Protein AF-A0A955BG38-F1 (afdb_monomer)

Secondary structure (DSSP, 8-state):
--EEEEEEE--GGG-TTS-----SS---SEEEEEEESSHHHHHHHHHHTTSSS--SSS-STT--TTSTTPPPHHHHHHHHHS--TTHHHHHHHHHHTT--HHHHHHHH---HHHHHHHHHHHHHHHHHHHS--TTTS-HHHHHHHHHTT--HHHHHHHTT--HHHHHHHHHHTT---EEEE--SSTTSS---S-EEEEESSS---SPP--SS-EEEEE---S-BTTBSHHHHHHHHHHHHHHHHTTPEEEEE---TTSGGGSTTSSSEEE----SHHHHHHHHHHH--SEEE-SSSTHHHHHHHHHHHHTT--B-SS-HHHHHHHH-HHHHHHHHHHTT-B---EEEESSHHHHHHHHHHH-SSEEEEETT--TTTT-EEESSHHHHHHHHHHHHHHTTTSPEEEEE--TTPEEEEEEEEE-SS-EEEEEEEEEEEEBTB-TTTS-EESS-SSS-HHHHHHHHHHHHHHHHHHT--EEEEEEEEEEEETTEEEEEEEEEESS--TTHHHHHHHHS--HHHHHHHHHTT---

Structure (mmCIF, N/CA/C/O backbone):
data_AF-A0A955BG38-F1
#
_entry.id   AF-A0A955BG38-F1
#
loop_
_atom_site.group_PDB
_atom_site.id
_atom_site.type_symbol
_atom_site.label_atom_id
_atom_site.label_alt_id
_atom_site.label_comp_id
_atom_site.label_asym_id
_atom_site.label_entity_id
_atom_site.label_seq_id
_atom_site.pdbx_PDB_ins_code
_atom_site.Cartn_x
_atom_site.Cartn_y
_atom_site.Cartn_z
_atom_site.occupancy
_atom_site.B_iso_or_equiv
_atom_site.auth_seq_id
_atom_site.auth_comp_id
_atom_site.auth_asym_id
_atom_site.auth_atom_id
_atom_site.pdbx_PDB_model_num
ATOM 1 N N . ASP A 1 1 ? 8.174 -21.504 -17.069 1.00 94.25 1 ASP A N 1
ATOM 2 C CA . ASP A 1 1 ? 8.333 -20.784 -18.361 1.00 94.25 1 ASP A CA 1
ATOM 3 C C . ASP A 1 1 ? 8.255 -19.255 -18.203 1.00 94.25 1 ASP A C 1
ATOM 5 O O . ASP A 1 1 ? 7.899 -18.533 -19.125 1.00 94.25 1 ASP A O 1
ATOM 9 N N . TYR A 1 2 ? 8.688 -18.733 -17.059 1.00 98.06 2 TYR A N 1
ATOM 10 C CA . TYR A 1 2 ? 8.704 -17.311 -16.730 1.00 98.06 2 TYR A CA 1
ATOM 11 C C . TYR A 1 2 ? 9.934 -17.013 -15.867 1.00 98.06 2 TYR A C 1
ATOM 13 O O . TYR A 1 2 ? 10.629 -17.928 -15.418 1.00 98.06 2 TYR A O 1
ATOM 21 N N . VAL A 1 3 ? 10.195 -15.733 -15.624 1.00 98.69 3 VAL A N 1
ATOM 22 C CA . VAL A 1 3 ? 11.209 -15.248 -14.687 1.00 98.69 3 VAL A CA 1
ATOM 23 C C . VAL A 1 3 ? 10.501 -14.649 -13.481 1.00 98.69 3 VAL A C 1
ATOM 25 O O . VAL A 1 3 ? 9.545 -13.890 -13.632 1.00 98.69 3 VAL A O 1
ATOM 28 N N . VAL A 1 4 ? 10.993 -14.984 -12.291 1.00 98.69 4 VAL A N 1
ATOM 29 C CA . VAL A 1 4 ? 10.563 -14.382 -11.030 1.00 98.69 4 VAL A CA 1
ATOM 30 C C . VAL A 1 4 ? 11.668 -13.462 -10.531 1.00 98.69 4 VAL A C 1
ATOM 32 O O . VAL A 1 4 ? 12.845 -13.828 -10.533 1.00 98.69 4 VAL A O 1
ATOM 35 N N . THR A 1 5 ? 11.309 -12.261 -10.095 1.00 98.81 5 THR A N 1
ATOM 36 C CA . THR A 1 5 ? 12.242 -11.310 -9.491 1.00 98.81 5 THR A CA 1
ATOM 37 C C . THR A 1 5 ? 11.728 -10.891 -8.132 1.00 98.81 5 THR A C 1
ATOM 39 O O . THR A 1 5 ? 10.600 -10.427 -8.008 1.00 98.81 5 THR A O 1
ATOM 42 N N . LYS A 1 6 ? 12.584 -11.022 -7.121 1.00 98.62 6 LYS A N 1
ATOM 43 C CA . LYS A 1 6 ? 12.324 -10.570 -5.759 1.00 98.62 6 LYS A CA 1
ATOM 44 C C . LYS A 1 6 ? 13.240 -9.400 -5.424 1.00 98.62 6 LYS A C 1
ATOM 46 O O . LYS A 1 6 ? 14.441 -9.468 -5.682 1.00 98.62 6 LYS A O 1
ATOM 51 N N . ILE A 1 7 ? 12.686 -8.342 -4.834 1.00 98.50 7 ILE A N 1
ATOM 52 C CA . ILE A 1 7 ? 13.438 -7.161 -4.396 1.00 98.50 7 ILE A CA 1
ATOM 53 C C . ILE A 1 7 ? 13.139 -6.892 -2.912 1.00 98.50 7 ILE A C 1
ATOM 55 O O . ILE A 1 7 ? 11.969 -6.792 -2.537 1.00 98.50 7 ILE A O 1
ATOM 59 N N . PRO A 1 8 ? 14.169 -6.787 -2.049 1.00 98.25 8 PRO A N 1
ATOM 60 C CA . PRO A 1 8 ? 13.975 -6.461 -0.641 1.00 98.25 8 PRO A CA 1
ATOM 61 C C . PRO A 1 8 ? 13.516 -5.008 -0.446 1.00 98.25 8 PRO A C 1
ATOM 63 O O . PRO A 1 8 ? 14.022 -4.085 -1.086 1.00 98.25 8 PRO A O 1
ATOM 66 N N . ARG A 1 9 ? 12.603 -4.795 0.504 1.00 97.62 9 ARG A N 1
ATOM 67 C CA . ARG A 1 9 ? 12.164 -3.482 0.988 1.00 97.62 9 ARG A CA 1
ATOM 68 C C . ARG A 1 9 ? 12.957 -3.116 2.242 1.00 97.62 9 ARG A C 1
ATOM 70 O O . ARG A 1 9 ? 13.015 -3.881 3.199 1.00 97.62 9 ARG A O 1
ATOM 77 N N . PHE A 1 10 ? 13.562 -1.933 2.250 1.00 96.88 10 PHE A N 1
ATOM 78 C CA . PHE A 1 10 ? 14.294 -1.385 3.406 1.00 96.88 10 PHE A CA 1
ATOM 79 C C . PHE A 1 10 ? 13.454 -0.346 4.150 1.00 96.88 10 PHE A C 1
ATOM 81 O O . PHE A 1 10 ? 12.342 -0.079 3.723 1.00 96.88 10 PHE A O 1
ATOM 88 N N . ALA A 1 11 ? 13.940 0.232 5.247 1.00 93.94 11 ALA A N 1
ATOM 89 C CA . ALA A 1 11 ? 13.285 1.361 5.924 1.00 93.94 11 ALA A CA 1
ATOM 90 C C . ALA A 1 11 ? 14.310 2.297 6.594 1.00 93.94 11 ALA A C 1
ATOM 92 O O . ALA A 1 11 ? 14.078 2.798 7.693 1.00 93.94 11 ALA A O 1
ATOM 93 N N . PHE A 1 12 ? 15.475 2.495 5.963 1.00 93.19 12 PHE A N 1
ATOM 94 C CA . PHE A 1 12 ? 16.575 3.294 6.524 1.00 93.19 12 PHE A CA 1
ATOM 95 C C . PHE A 1 12 ? 16.176 4.740 6.827 1.00 93.19 12 PHE A C 1
ATOM 97 O O . PHE A 1 12 ? 16.722 5.347 7.738 1.00 93.19 12 PHE A O 1
ATOM 104 N N . GLU A 1 13 ? 15.158 5.267 6.145 1.00 84.19 13 GLU A N 1
ATOM 105 C CA . GLU A 1 13 ? 14.575 6.573 6.439 1.00 84.19 13 GLU A CA 1
ATOM 106 C C . GLU A 1 13 ? 14.025 6.715 7.869 1.00 84.19 13 GLU A C 1
ATOM 108 O O . GLU A 1 13 ? 13.799 7.837 8.316 1.00 84.19 13 GLU A O 1
ATOM 113 N N . LYS A 1 14 ? 13.776 5.600 8.571 1.00 84.44 14 LYS A N 1
ATOM 114 C CA . LYS A 1 14 ? 13.355 5.572 9.980 1.00 84.44 14 LYS A CA 1
ATOM 115 C C . LYS A 1 14 ? 14.526 5.467 10.961 1.00 84.44 14 LYS A C 1
ATOM 117 O O . LYS A 1 14 ? 14.321 5.627 12.156 1.00 84.44 14 LYS A O 1
ATOM 122 N N . PHE A 1 15 ? 15.734 5.209 10.464 1.00 90.62 15 PHE A N 1
ATOM 123 C CA . PHE A 1 15 ? 16.938 4.995 11.265 1.00 90.62 15 PHE A CA 1
ATOM 124 C C . PHE A 1 15 ? 18.100 5.821 10.690 1.00 90.62 15 PHE A C 1
ATOM 126 O O . PHE A 1 15 ? 19.046 5.246 10.154 1.00 90.62 15 PHE A O 1
ATOM 133 N N . PRO A 1 16 ? 18.044 7.164 10.766 1.00 84.31 16 PRO A N 1
ATOM 134 C CA . PRO A 1 16 ? 19.023 8.041 10.113 1.00 84.31 16 PRO A CA 1
ATOM 135 C C . PRO A 1 16 ? 20.460 7.844 10.619 1.00 84.31 16 PRO A C 1
ATOM 137 O O . PRO A 1 16 ? 21.409 8.108 9.888 1.00 84.31 16 PRO A O 1
ATOM 140 N N . GLU A 1 17 ? 20.626 7.359 11.850 1.00 90.12 17 GLU A N 1
ATOM 141 C CA . GLU A 1 17 ? 21.933 7.063 12.451 1.00 90.12 17 GLU A CA 1
ATOM 142 C C . GLU A 1 17 ? 22.469 5.669 12.082 1.00 90.12 17 GLU A C 1
ATOM 144 O O . GLU A 1 17 ? 23.627 5.353 12.359 1.00 90.12 17 GLU A O 1
ATOM 149 N N . ALA A 1 18 ? 21.645 4.811 11.473 1.00 93.56 18 ALA A N 1
ATOM 150 C CA . ALA A 1 18 ? 22.054 3.467 11.100 1.00 93.56 18 ALA A CA 1
ATOM 151 C C . ALA A 1 18 ? 22.860 3.473 9.796 1.00 93.56 18 ALA A C 1
ATOM 153 O O . ALA A 1 18 ? 22.502 4.120 8.813 1.00 93.56 18 ALA A O 1
ATOM 154 N N . ASP A 1 19 ? 23.918 2.663 9.751 1.00 95.31 19 ASP A N 1
ATOM 155 C CA . ASP A 1 19 ? 24.649 2.411 8.511 1.00 95.31 19 ASP A CA 1
ATOM 156 C C . ASP A 1 19 ? 23.740 1.701 7.489 1.00 95.31 19 ASP A C 1
ATOM 158 O O . ASP A 1 19 ? 23.337 0.548 7.683 1.00 95.31 19 ASP A O 1
ATOM 162 N N . ALA A 1 20 ? 23.447 2.382 6.380 1.00 95.38 20 ALA A N 1
ATOM 163 C CA . ALA A 1 20 ? 22.602 1.884 5.295 1.00 95.38 20 ALA A CA 1
ATOM 164 C C . ALA A 1 20 ? 23.325 0.930 4.319 1.00 95.38 20 ALA A C 1
ATOM 166 O O . ALA A 1 20 ? 22.709 0.423 3.377 1.00 95.38 20 ALA A O 1
ATOM 167 N N . THR A 1 21 ? 24.619 0.660 4.528 1.00 97.12 21 THR A N 1
ATOM 168 C CA . THR A 1 21 ? 25.399 -0.274 3.704 1.00 97.12 21 THR A CA 1
ATOM 169 C C . THR A 1 21 ? 24.846 -1.692 3.821 1.00 97.12 21 THR A C 1
ATOM 171 O O . THR A 1 21 ? 24.648 -2.213 4.925 1.00 97.12 21 THR A O 1
ATOM 174 N N . LEU A 1 22 ? 24.609 -2.349 2.687 1.00 97.94 22 LEU A N 1
ATOM 175 C CA . LEU A 1 22 ? 24.162 -3.738 2.654 1.00 97.94 22 LEU A CA 1
ATOM 176 C C . LEU A 1 22 ? 25.359 -4.673 2.826 1.00 97.94 22 LEU A C 1
ATOM 178 O O . LEU A 1 22 ? 26.393 -4.519 2.181 1.00 97.94 22 LEU A O 1
ATOM 182 N N . THR A 1 23 ? 25.201 -5.653 3.708 1.00 97.31 23 THR A N 1
ATOM 183 C CA . THR A 1 23 ? 26.242 -6.610 4.092 1.00 97.31 23 THR A CA 1
ATOM 184 C C . THR A 1 23 ? 25.613 -7.992 4.296 1.00 97.31 23 THR A C 1
ATOM 186 O O . THR A 1 23 ? 24.449 -8.206 3.964 1.00 97.31 23 THR A O 1
ATOM 189 N N . THR A 1 24 ? 26.366 -8.948 4.830 1.00 97.44 24 THR A N 1
ATOM 190 C CA . THR A 1 24 ? 25.891 -10.311 5.118 1.00 97.44 24 THR A CA 1
ATOM 191 C C . THR A 1 24 ? 24.807 -10.361 6.199 1.00 97.44 24 THR A C 1
ATOM 193 O O . THR A 1 24 ? 24.044 -11.321 6.261 1.00 97.44 24 THR A O 1
ATOM 196 N N . GLN A 1 25 ? 24.708 -9.326 7.036 1.00 98.00 25 GLN A N 1
ATOM 197 C CA . GLN A 1 25 ? 23.618 -9.138 7.987 1.00 98.00 25 GLN A CA 1
ATOM 198 C C . GLN A 1 25 ? 22.414 -8.477 7.303 1.00 98.00 25 GLN A C 1
ATOM 200 O O . GLN A 1 25 ? 22.527 -7.385 6.741 1.00 98.00 25 GLN A O 1
ATOM 205 N N . MET A 1 26 ? 21.248 -9.122 7.399 1.00 97.75 26 MET A N 1
ATOM 206 C CA . MET A 1 26 ? 19.999 -8.600 6.843 1.00 97.75 26 MET A CA 1
ATOM 207 C C . MET A 1 26 ? 19.566 -7.300 7.532 1.00 97.75 26 MET A C 1
ATOM 209 O O . MET A 1 26 ? 19.586 -7.193 8.757 1.00 97.75 26 MET A O 1
ATOM 213 N N . LYS A 1 27 ? 19.145 -6.331 6.712 1.00 97.94 27 LYS A N 1
ATOM 214 C CA . LYS A 1 27 ? 18.593 -5.027 7.131 1.00 97.94 27 LYS A CA 1
ATOM 215 C C . LYS A 1 27 ? 17.244 -4.706 6.460 1.00 97.94 27 LYS A C 1
ATOM 217 O O . LYS A 1 27 ? 16.684 -3.635 6.677 1.00 97.94 27 LYS A O 1
ATOM 222 N N . SER A 1 28 ? 16.744 -5.591 5.596 1.00 97.50 28 SER A N 1
ATOM 223 C CA . SER A 1 28 ? 15.444 -5.444 4.935 1.00 97.50 28 SER A CA 1
ATOM 224 C C . SER A 1 28 ? 14.302 -5.751 5.902 1.00 97.50 28 SER A C 1
ATOM 226 O O . SER A 1 28 ? 14.439 -6.609 6.768 1.00 97.50 28 SER A O 1
ATOM 228 N N . VAL A 1 29 ? 13.175 -5.068 5.725 1.00 97.25 29 VAL A N 1
ATOM 229 C CA . VAL A 1 29 ? 11.965 -5.180 6.560 1.00 97.25 29 VAL A CA 1
ATOM 230 C C . VAL A 1 29 ? 10.824 -5.933 5.867 1.00 97.25 29 VAL A C 1
ATOM 232 O O . VAL A 1 29 ? 9.769 -6.123 6.461 1.00 97.25 29 VAL A O 1
ATOM 235 N N . GLY A 1 30 ? 11.032 -6.327 4.612 1.00 97.50 30 GLY A N 1
ATOM 236 C CA . GLY A 1 30 ? 10.108 -7.113 3.806 1.00 97.50 30 GLY A CA 1
ATOM 237 C C . GLY A 1 30 ? 10.634 -7.260 2.383 1.00 97.50 30 GLY A C 1
ATOM 238 O O . GLY A 1 30 ? 11.790 -6.929 2.092 1.00 97.50 30 GLY A O 1
ATOM 239 N N . GLU A 1 31 ? 9.780 -7.718 1.479 1.00 97.94 31 GLU A N 1
ATOM 240 C CA . GLU A 1 31 ? 10.130 -7.966 0.085 1.00 97.94 31 GLU A CA 1
ATOM 241 C C . GLU A 1 31 ? 8.910 -7.945 -0.829 1.00 97.94 31 GLU A C 1
ATOM 243 O O . GLU A 1 31 ? 7.786 -8.209 -0.411 1.00 97.94 31 GLU A O 1
ATOM 248 N N . THR A 1 32 ? 9.147 -7.602 -2.090 1.00 97.75 32 THR A N 1
ATOM 249 C CA . THR A 1 32 ? 8.157 -7.712 -3.162 1.00 97.75 32 THR A CA 1
ATOM 250 C C . THR A 1 32 ? 8.657 -8.725 -4.176 1.00 97.75 32 THR A C 1
ATOM 252 O O . THR A 1 32 ? 9.869 -8.843 -4.400 1.00 97.75 32 THR A O 1
ATOM 255 N N . MET A 1 33 ? 7.736 -9.444 -4.799 1.00 98.50 33 MET A N 1
ATOM 256 C CA . MET A 1 33 ? 8.020 -10.373 -5.878 1.00 98.50 33 MET A CA 1
ATOM 257 C C . MET A 1 33 ? 7.199 -9.989 -7.108 1.00 98.50 33 MET A C 1
ATOM 259 O O . MET A 1 33 ? 6.107 -9.435 -7.014 1.00 98.50 33 MET A O 1
ATOM 263 N N . ALA A 1 34 ? 7.739 -10.264 -8.285 1.00 98.62 34 ALA A N 1
ATOM 264 C CA . ALA A 1 34 ? 7.012 -10.141 -9.532 1.00 98.62 34 ALA A CA 1
ATOM 265 C C . ALA A 1 34 ? 7.368 -11.282 -10.475 1.00 98.62 34 ALA A C 1
ATOM 267 O O . ALA A 1 34 ? 8.443 -11.874 -10.374 1.00 98.62 34 ALA A O 1
ATOM 268 N N . ILE A 1 35 ? 6.450 -11.554 -11.398 1.00 98.75 35 ILE A N 1
ATOM 269 C CA . ILE A 1 35 ? 6.588 -12.577 -12.429 1.00 98.75 35 ILE A CA 1
ATOM 270 C C . ILE A 1 35 ? 6.448 -11.904 -13.794 1.00 98.75 35 ILE A C 1
ATOM 272 O O . ILE A 1 35 ? 5.546 -11.088 -13.996 1.00 98.75 35 ILE A O 1
ATOM 276 N N . GLY A 1 36 ? 7.332 -12.231 -14.731 1.00 98.56 36 GLY A N 1
ATOM 277 C CA . GLY A 1 36 ? 7.255 -11.784 -16.122 1.00 98.56 36 GLY A CA 1
ATOM 278 C C . GLY A 1 36 ? 7.797 -12.843 -17.076 1.00 98.56 36 GLY A C 1
ATOM 279 O O . GLY A 1 36 ? 8.551 -13.728 -16.677 1.00 98.56 36 GLY A O 1
ATOM 280 N N . ARG A 1 37 ? 7.450 -12.758 -18.361 1.00 98.06 37 ARG A N 1
ATOM 281 C CA . ARG A 1 37 ? 7.948 -13.687 -19.396 1.00 98.06 37 ARG A CA 1
ATOM 282 C C . ARG A 1 37 ? 9.422 -13.456 -19.719 1.00 98.06 37 ARG A C 1
ATOM 284 O O . ARG A 1 37 ? 10.097 -14.331 -20.251 1.00 98.06 37 ARG A O 1
ATOM 291 N N . THR A 1 38 ? 9.941 -12.282 -19.365 1.00 98.69 38 THR A N 1
ATOM 292 C CA . THR A 1 38 ? 11.356 -11.927 -19.489 1.00 98.69 38 THR A CA 1
ATOM 293 C C . THR A 1 38 ? 11.883 -11.329 -18.189 1.00 98.69 38 THR A C 1
ATOM 295 O O . THR A 1 38 ? 11.115 -10.808 -17.377 1.00 98.69 38 THR A O 1
ATOM 298 N N . PHE A 1 39 ? 13.208 -11.342 -18.008 1.00 98.81 39 PHE A N 1
ATOM 299 C CA . PHE A 1 39 ? 13.837 -10.668 -16.871 1.00 98.81 39 PHE A CA 1
ATOM 300 C C . PHE A 1 39 ? 13.501 -9.175 -16.833 1.00 98.81 39 PHE A C 1
ATOM 302 O O . PHE A 1 39 ? 13.135 -8.678 -15.778 1.00 98.81 39 PHE A O 1
ATOM 309 N N . LYS A 1 40 ? 13.558 -8.476 -17.975 1.00 98.75 40 LYS A N 1
ATOM 310 C CA . LYS A 1 40 ? 13.252 -7.038 -18.064 1.00 98.75 40 LYS A CA 1
ATOM 311 C C . LYS A 1 40 ? 11.845 -6.728 -17.548 1.00 98.75 40 LYS A C 1
ATOM 313 O O . LYS A 1 40 ? 11.678 -5.845 -16.709 1.00 98.75 40 LYS A O 1
ATOM 318 N N . GLU A 1 41 ? 10.857 -7.512 -17.986 1.00 98.88 41 GLU A N 1
ATOM 319 C CA . GLU A 1 41 ? 9.474 -7.385 -17.523 1.00 98.88 41 GLU A CA 1
ATOM 320 C C . GLU A 1 41 ? 9.347 -7.638 -16.019 1.00 98.88 41 GLU A C 1
ATOM 322 O O . GLU A 1 41 ? 8.841 -6.786 -15.289 1.00 98.88 41 GLU A O 1
ATOM 327 N N . SER A 1 42 ? 9.855 -8.782 -15.553 1.00 98.88 42 SER A N 1
ATOM 328 C CA . SER A 1 42 ? 9.811 -9.179 -14.144 1.00 98.88 42 SER A CA 1
ATOM 329 C C . SER A 1 42 ? 10.511 -8.161 -13.232 1.00 98.88 42 SER A C 1
ATOM 331 O O . SER A 1 42 ? 9.980 -7.767 -12.195 1.00 98.88 42 SER A O 1
ATOM 333 N N . PHE A 1 43 ? 11.673 -7.659 -13.646 1.00 98.81 43 PHE A N 1
ATOM 334 C CA . PHE A 1 43 ? 12.461 -6.679 -12.907 1.00 98.81 43 PHE A CA 1
ATOM 335 C C . PHE A 1 43 ? 11.747 -5.328 -12.789 1.00 98.81 43 PHE A C 1
ATOM 337 O O . PHE A 1 43 ? 11.628 -4.794 -11.687 1.00 98.81 43 PHE A O 1
ATOM 344 N N . GLN A 1 44 ? 11.205 -4.788 -13.887 1.00 98.81 44 GLN A N 1
ATOM 345 C CA . GLN A 1 44 ? 10.463 -3.523 -13.827 1.00 98.81 44 GLN A CA 1
ATOM 346 C C . GLN A 1 44 ? 9.140 -3.652 -13.058 1.00 98.81 44 GLN A C 1
ATOM 348 O O . GLN A 1 44 ? 8.748 -2.709 -12.367 1.00 98.81 44 GLN A O 1
ATOM 353 N N . LYS A 1 45 ? 8.474 -4.817 -13.111 1.00 98.81 45 LYS A N 1
ATOM 354 C CA . LYS A 1 45 ? 7.322 -5.135 -12.248 1.00 98.81 45 LYS A CA 1
ATOM 355 C C . LYS A 1 45 ? 7.704 -5.117 -10.771 1.00 98.81 45 LYS A C 1
ATOM 357 O O . LYS A 1 45 ? 7.041 -4.443 -9.986 1.00 98.81 45 LYS A O 1
ATOM 362 N N . ALA A 1 46 ? 8.799 -5.780 -10.403 1.00 98.69 46 ALA A N 1
ATOM 363 C CA . ALA A 1 46 ? 9.272 -5.801 -9.024 1.00 98.69 46 ALA A CA 1
ATOM 364 C C . ALA A 1 46 ? 9.643 -4.394 -8.522 1.00 98.69 46 ALA A C 1
ATOM 366 O O . ALA A 1 46 ? 9.291 -4.036 -7.403 1.00 98.69 46 ALA A O 1
ATOM 367 N N . LEU A 1 47 ? 10.287 -3.559 -9.350 1.00 98.31 47 LEU A N 1
ATOM 368 C CA . LEU A 1 47 ? 10.629 -2.181 -8.973 1.00 98.31 47 LEU A CA 1
ATOM 369 C C . LEU A 1 47 ? 9.395 -1.307 -8.720 1.00 98.31 47 LEU A C 1
ATOM 371 O O . LEU A 1 47 ? 9.381 -0.546 -7.752 1.00 98.31 47 LEU A O 1
ATOM 375 N N . ARG A 1 48 ? 8.354 -1.409 -9.559 1.00 97.94 48 ARG A N 1
ATOM 376 C CA . ARG A 1 48 ? 7.126 -0.623 -9.354 1.00 97.94 48 ARG A CA 1
ATOM 377 C C . ARG A 1 48 ? 6.236 -1.158 -8.236 1.00 97.94 48 ARG A C 1
ATOM 379 O O . ARG A 1 48 ? 5.531 -0.380 -7.612 1.00 97.94 48 ARG A O 1
ATOM 386 N N . GLY A 1 49 ? 6.313 -2.458 -7.949 1.00 97.31 49 GLY A N 1
ATOM 387 C CA . GLY A 1 49 ? 5.631 -3.098 -6.820 1.00 97.31 49 GLY A CA 1
ATOM 388 C C . GLY A 1 49 ? 6.372 -2.989 -5.486 1.00 97.31 49 GLY A C 1
ATOM 389 O O . GLY A 1 49 ? 5.976 -3.637 -4.521 1.00 97.31 49 GLY A O 1
ATOM 390 N N . LEU A 1 50 ? 7.476 -2.236 -5.412 1.00 96.69 50 LEU A N 1
ATOM 391 C CA . LEU A 1 50 ? 8.284 -2.100 -4.193 1.00 96.69 50 LEU A CA 1
ATOM 392 C C . LEU A 1 50 ? 7.711 -1.073 -3.200 1.00 96.69 50 LEU A C 1
ATOM 394 O O . LEU A 1 50 ? 8.180 -0.975 -2.065 1.00 96.69 50 LEU A O 1
ATOM 398 N N . GLU A 1 51 ? 6.705 -0.295 -3.609 1.00 94.38 51 GLU A N 1
ATOM 399 C CA . GLU A 1 51 ? 6.049 0.707 -2.761 1.00 94.38 51 GLU A CA 1
ATOM 400 C C . GLU A 1 51 ? 7.019 1.766 -2.203 1.00 94.38 51 GLU A C 1
ATOM 402 O O . GLU A 1 51 ? 6.890 2.246 -1.072 1.00 94.38 51 GLU A O 1
ATOM 407 N N . VAL A 1 52 ? 8.020 2.142 -3.004 1.00 92.81 52 VAL A N 1
ATOM 408 C CA . VAL A 1 52 ? 8.969 3.231 -2.705 1.00 92.81 52 VAL A CA 1
ATOM 409 C C . VAL A 1 52 ? 8.739 4.463 -3.581 1.00 92.81 52 VAL A C 1
ATOM 411 O O . VAL A 1 52 ? 9.534 5.397 -3.542 1.00 92.81 52 VAL A O 1
ATOM 414 N N . GLY A 1 53 ? 7.639 4.506 -4.340 1.00 90.56 53 GLY A N 1
ATOM 415 C CA . GLY A 1 53 ? 7.287 5.626 -5.220 1.00 90.56 53 GLY A CA 1
ATOM 416 C C . GLY A 1 53 ? 8.090 5.687 -6.522 1.00 90.56 53 GLY A C 1
ATOM 417 O O . GLY A 1 53 ? 8.178 6.755 -7.118 1.00 90.56 53 GLY A O 1
ATOM 418 N N . THR A 1 54 ? 8.683 4.567 -6.930 1.00 93.62 54 THR A N 1
ATOM 419 C CA . THR A 1 54 ? 9.333 4.374 -8.233 1.00 93.62 54 THR A CA 1
ATOM 420 C C . THR A 1 54 ? 8.453 3.491 -9.104 1.00 93.62 54 THR A C 1
ATOM 422 O O . THR A 1 54 ? 7.780 2.610 -8.578 1.00 93.62 54 THR A O 1
ATOM 425 N N . PHE A 1 55 ? 8.471 3.684 -10.420 1.00 96.44 55 PHE A N 1
ATOM 426 C CA . PHE A 1 55 ? 7.571 2.990 -11.353 1.00 96.44 55 PHE A CA 1
ATOM 427 C C . PHE A 1 55 ? 8.302 2.147 -12.404 1.00 96.44 55 PHE A C 1
ATOM 429 O O . PHE A 1 55 ? 7.686 1.680 -13.365 1.00 96.44 55 PHE A O 1
ATOM 436 N N . GLY A 1 56 ? 9.600 1.929 -12.193 1.00 96.56 56 GLY A N 1
ATOM 437 C CA . GLY A 1 56 ? 10.452 1.038 -12.967 1.00 96.56 56 GLY A CA 1
ATOM 438 C C . GLY A 1 56 ? 11.925 1.405 -12.802 1.00 96.56 56 GLY A C 1
ATOM 439 O O . GLY A 1 56 ? 12.335 1.972 -11.784 1.00 96.56 56 GLY A O 1
ATOM 440 N N . PHE A 1 57 ? 12.731 1.078 -13.810 1.00 97.94 57 PHE A N 1
ATOM 441 C CA . PHE A 1 57 ? 14.150 1.428 -13.854 1.00 97.94 57 PHE A CA 1
ATOM 442 C C . PHE A 1 57 ? 14.323 2.886 -14.318 1.00 97.94 57 PHE A C 1
ATOM 444 O O . PHE A 1 57 ? 14.755 3.144 -15.435 1.00 97.94 57 PHE A O 1
ATOM 451 N N . GLY A 1 58 ? 13.924 3.845 -13.474 1.00 95.25 58 GLY A N 1
ATOM 452 C CA . GLY A 1 58 ? 13.908 5.283 -13.787 1.00 95.25 58 GLY A CA 1
ATOM 453 C C . GLY A 1 58 ? 12.695 5.721 -14.617 1.00 95.25 58 GLY A C 1
ATOM 454 O O . GLY A 1 58 ? 11.723 4.976 -14.752 1.00 95.25 58 GLY A O 1
ATOM 455 N N . CYS A 1 59 ? 12.765 6.925 -15.198 1.00 94.06 59 CYS A N 1
ATOM 456 C CA . CYS A 1 59 ? 11.673 7.579 -15.937 1.00 94.06 59 CYS A CA 1
ATOM 457 C C . CYS A 1 59 ? 10.425 7.875 -15.094 1.00 94.06 59 CYS A C 1
ATOM 459 O O . CYS A 1 59 ? 9.298 7.748 -15.566 1.00 94.06 59 CYS A O 1
ATOM 461 N N . ASP A 1 60 ? 10.596 8.287 -13.847 1.00 92.19 60 ASP A N 1
ATOM 462 C CA . ASP A 1 60 ? 9.488 8.651 -12.970 1.00 92.19 60 ASP A CA 1
ATOM 463 C C . ASP A 1 60 ? 9.813 9.903 -12.149 1.00 92.19 60 ASP A C 1
ATOM 465 O O . ASP A 1 60 ? 10.859 10.522 -12.326 1.00 92.19 60 ASP A O 1
ATOM 469 N N . GLY A 1 61 ? 8.891 10.310 -11.275 1.00 84.19 61 GLY A N 1
ATOM 470 C CA . GLY A 1 61 ? 9.040 11.533 -10.484 1.00 84.19 61 GLY A CA 1
ATOM 471 C C . GLY A 1 61 ? 10.187 11.513 -9.467 1.00 84.19 61 GLY A C 1
ATOM 472 O O . GLY A 1 61 ? 10.452 12.553 -8.874 1.00 84.19 61 GLY A O 1
ATOM 473 N N . LYS A 1 62 ? 10.843 10.366 -9.241 1.00 88.38 62 LYS A N 1
ATOM 474 C CA . LYS A 1 62 ? 12.015 10.231 -8.362 1.00 88.38 62 LYS A CA 1
ATOM 475 C C . LYS A 1 62 ? 13.330 10.070 -9.126 1.00 88.38 62 LYS A C 1
ATOM 477 O O . LYS A 1 62 ? 14.383 9.963 -8.503 1.00 88.38 62 LYS A O 1
ATOM 482 N N . ASP A 1 63 ? 13.278 10.028 -10.453 1.00 93.00 63 ASP A N 1
ATOM 483 C CA . ASP A 1 63 ? 14.462 9.945 -11.299 1.00 93.00 63 ASP A CA 1
ATOM 484 C C . ASP A 1 63 ? 15.207 11.288 -11.292 1.00 93.00 63 ASP A C 1
ATOM 486 O O . ASP A 1 63 ? 14.669 12.311 -11.715 1.00 93.00 63 ASP A O 1
ATOM 490 N N . LEU A 1 64 ? 16.454 11.285 -10.815 1.00 94.31 64 LEU A N 1
ATOM 491 C CA . LEU A 1 64 ? 17.280 12.493 -10.714 1.00 94.31 64 LEU A CA 1
ATOM 492 C C . LEU A 1 64 ? 18.019 12.806 -12.020 1.00 94.31 64 LEU A C 1
ATOM 494 O O . LEU A 1 64 ? 18.574 13.899 -12.175 1.00 94.31 64 LEU A O 1
ATOM 498 N N . TRP A 1 65 ? 18.052 11.868 -12.970 1.00 94.88 65 TRP A N 1
ATOM 499 C CA . TRP A 1 65 ? 18.793 12.044 -14.214 1.00 94.88 65 TRP A CA 1
ATOM 500 C C . TRP A 1 65 ? 18.214 13.181 -15.068 1.00 94.88 65 TRP A C 1
ATOM 502 O O . TRP A 1 65 ? 17.040 13.171 -15.432 1.00 94.88 65 TRP A O 1
ATOM 512 N N . GLY A 1 66 ? 19.052 14.154 -15.429 1.00 91.12 66 GLY A N 1
ATOM 513 C CA . GLY A 1 66 ? 18.659 15.361 -16.162 1.00 91.12 66 GLY A CA 1
ATOM 514 C C . GLY A 1 66 ? 18.106 16.495 -15.290 1.00 91.12 66 GLY A C 1
ATOM 515 O O . GLY A 1 66 ? 17.713 17.528 -15.832 1.00 91.12 66 GLY A O 1
ATOM 516 N N . THR A 1 67 ? 18.079 16.331 -13.964 1.00 93.12 67 THR A N 1
ATOM 517 C CA . THR A 1 67 ? 17.688 17.381 -13.010 1.00 93.12 67 THR A CA 1
ATOM 518 C C . THR A 1 67 ? 18.910 18.130 -12.458 1.00 93.12 67 THR A C 1
ATOM 520 O O . THR A 1 67 ? 20.053 17.752 -12.714 1.00 93.12 67 THR A O 1
ATOM 523 N N . LEU A 1 68 ? 18.683 19.190 -11.670 1.00 91.25 68 LEU A N 1
ATOM 524 C CA . LEU A 1 68 ? 19.759 19.906 -10.964 1.00 91.25 68 LEU A CA 1
ATOM 525 C C . LEU A 1 68 ? 20.439 19.054 -9.879 1.00 91.25 68 LEU A C 1
ATOM 527 O O . LEU A 1 68 ? 21.560 19.363 -9.489 1.00 91.25 68 LEU A O 1
ATOM 531 N N . GLU A 1 69 ? 19.769 18.000 -9.411 1.00 91.62 69 GLU A N 1
ATOM 532 C CA . GLU A 1 69 ? 20.242 17.073 -8.375 1.00 91.62 69 GLU A CA 1
ATOM 533 C C . GLU A 1 69 ? 20.797 15.772 -8.981 1.00 91.62 69 GLU A C 1
ATOM 535 O O . GLU A 1 69 ? 20.927 14.763 -8.293 1.00 91.62 69 GLU A O 1
ATOM 540 N N . GLN A 1 70 ? 21.105 15.760 -10.285 1.00 95.81 70 GLN A N 1
ATOM 541 C CA . GLN A 1 70 ? 21.692 14.592 -10.935 1.00 95.81 70 GLN A CA 1
ATOM 542 C C . GLN A 1 70 ? 23.037 14.224 -10.276 1.00 95.81 70 GLN A C 1
ATOM 544 O O . GLN A 1 70 ? 23.913 15.089 -10.181 1.00 95.81 70 GLN A O 1
ATOM 549 N N . PRO A 1 71 ? 23.252 12.945 -9.908 1.00 95.88 71 PRO A N 1
ATOM 550 C CA . PRO A 1 71 ? 24.507 12.515 -9.307 1.00 95.88 71 PRO A CA 1
ATOM 551 C C . PRO A 1 71 ? 25.663 12.604 -10.306 1.00 95.88 71 PRO A C 1
ATOM 553 O O . PRO A 1 71 ? 25.518 12.295 -11.496 1.00 95.88 71 PRO A O 1
ATOM 556 N N . ASP A 1 72 ? 26.833 13.002 -9.813 1.00 96.69 72 ASP A N 1
ATOM 557 C CA . ASP A 1 72 ? 28.053 13.015 -10.614 1.00 96.69 72 ASP A CA 1
ATOM 558 C C . ASP A 1 72 ? 28.672 11.609 -10.746 1.00 96.69 72 ASP A C 1
ATOM 560 O O . ASP A 1 72 ? 28.275 10.642 -10.090 1.00 96.69 72 ASP A O 1
ATOM 564 N N . VAL A 1 73 ? 29.673 11.471 -11.619 1.00 96.38 73 VAL A N 1
ATOM 565 C CA . VAL A 1 73 ? 30.325 10.176 -11.886 1.00 96.38 73 VAL A CA 1
ATOM 566 C C . VAL A 1 73 ? 31.003 9.594 -10.637 1.00 96.38 73 VAL A C 1
ATOM 568 O O . VAL A 1 73 ? 31.069 8.371 -10.499 1.00 96.38 73 VAL A O 1
ATOM 571 N N . ASN A 1 74 ? 31.501 10.430 -9.722 1.00 97.19 74 ASN A N 1
ATOM 572 C CA . ASN A 1 74 ? 32.148 9.958 -8.498 1.00 97.19 74 ASN A CA 1
ATOM 573 C C . ASN A 1 74 ? 31.114 9.398 -7.522 1.00 97.19 74 ASN A C 1
ATOM 575 O O . ASN A 1 74 ? 31.323 8.317 -6.970 1.00 97.19 74 ASN A O 1
ATOM 579 N N . GLU A 1 75 ? 29.987 10.089 -7.356 1.00 97.44 75 GLU A N 1
ATOM 580 C CA . GLU A 1 75 ? 28.864 9.614 -6.554 1.00 97.44 75 GLU A CA 1
ATOM 581 C C . GLU A 1 75 ? 28.313 8.295 -7.110 1.00 97.44 75 GLU A C 1
ATOM 583 O O . GLU A 1 75 ? 28.147 7.330 -6.360 1.00 97.44 75 GLU A O 1
ATOM 588 N N . ILE A 1 76 ? 28.122 8.210 -8.433 1.00 98.31 76 ILE A N 1
ATOM 589 C CA . ILE A 1 76 ? 27.675 6.984 -9.106 1.00 98.31 76 ILE A CA 1
ATOM 590 C C . ILE A 1 76 ? 28.641 5.831 -8.826 1.00 98.31 76 ILE A C 1
ATOM 592 O O . ILE A 1 76 ? 28.212 4.763 -8.387 1.00 98.31 76 ILE A O 1
ATOM 596 N N . ARG A 1 77 ? 29.952 6.032 -9.020 1.00 98.19 77 ARG A N 1
ATOM 597 C CA . ARG A 1 77 ? 30.961 4.996 -8.743 1.00 98.19 77 ARG A CA 1
ATOM 598 C C . ARG A 1 77 ? 30.960 4.573 -7.275 1.00 98.19 77 ARG A C 1
ATOM 600 O O . ARG A 1 77 ? 31.056 3.378 -7.008 1.00 98.19 77 ARG A O 1
ATOM 607 N N . ALA A 1 78 ? 30.808 5.507 -6.336 1.00 97.56 78 ALA A N 1
ATOM 608 C CA . ALA A 1 78 ? 30.752 5.203 -4.906 1.00 97.56 78 ALA A CA 1
ATOM 609 C C . ALA A 1 78 ? 29.514 4.364 -4.539 1.00 97.56 78 ALA A C 1
ATOM 611 O O . ALA A 1 78 ? 29.635 3.336 -3.869 1.00 97.56 78 ALA A O 1
ATOM 612 N N . LYS A 1 79 ? 28.333 4.753 -5.033 1.00 97.62 79 LYS A N 1
ATOM 613 C CA . LYS A 1 79 ? 27.070 4.022 -4.835 1.00 97.62 79 LYS A CA 1
ATOM 614 C C . LYS A 1 79 ? 27.051 2.675 -5.558 1.00 97.62 79 LYS A C 1
ATOM 616 O O . LYS A 1 79 ? 26.349 1.765 -5.124 1.00 97.62 79 LYS A O 1
ATOM 621 N N . LEU A 1 80 ? 27.816 2.512 -6.636 1.00 98.31 80 LEU A N 1
ATOM 622 C CA . LEU A 1 80 ? 28.010 1.209 -7.260 1.00 98.31 80 LEU A CA 1
ATOM 623 C C . LEU A 1 80 ? 29.006 0.342 -6.502 1.00 98.31 80 LEU A C 1
ATOM 625 O O . LEU A 1 80 ? 28.705 -0.829 -6.324 1.00 98.31 80 LEU A O 1
ATOM 629 N N . ALA A 1 81 ? 30.133 0.869 -6.028 1.00 97.88 81 ALA A N 1
ATOM 630 C CA . ALA A 1 81 ? 31.140 0.084 -5.312 1.00 97.88 81 ALA A CA 1
ATOM 631 C C . ALA A 1 81 ? 30.613 -0.474 -3.979 1.00 97.88 81 ALA A C 1
ATOM 633 O O . ALA A 1 81 ? 30.872 -1.628 -3.641 1.00 97.88 81 ALA A O 1
ATOM 634 N N . THR A 1 82 ? 29.829 0.323 -3.247 1.00 97.31 82 THR A N 1
ATOM 635 C CA . THR A 1 82 ? 29.290 -0.052 -1.934 1.00 97.31 82 THR A CA 1
ATOM 636 C C . THR A 1 82 ? 27.815 -0.450 -2.046 1.00 97.31 82 THR A C 1
ATOM 638 O O . THR A 1 82 ? 26.976 0.414 -2.323 1.00 97.31 82 THR A O 1
ATOM 641 N N . PRO A 1 83 ? 27.450 -1.729 -1.818 1.00 97.25 83 PRO A N 1
ATOM 642 C CA . PRO A 1 83 ? 26.061 -2.177 -1.879 1.00 97.25 83 PRO A CA 1
ATOM 643 C C . PRO A 1 83 ? 25.133 -1.353 -0.975 1.00 97.25 83 PRO A C 1
ATOM 645 O O . PRO A 1 83 ? 25.382 -1.194 0.217 1.00 97.25 83 PRO A O 1
ATOM 648 N N . ASN A 1 84 ? 24.046 -0.836 -1.543 1.00 97.06 84 ASN A N 1
ATOM 649 C CA . ASN A 1 84 ? 23.048 -0.010 -0.859 1.00 97.06 84 ASN A CA 1
ATOM 650 C C . ASN A 1 84 ? 21.657 -0.249 -1.474 1.00 97.06 84 ASN A C 1
ATOM 652 O O . ASN A 1 84 ? 21.544 -0.840 -2.551 1.00 97.06 84 ASN A O 1
ATOM 656 N N . ALA A 1 85 ? 20.603 0.212 -0.799 1.00 96.69 85 ALA A N 1
ATOM 657 C CA . ALA A 1 85 ? 19.218 0.020 -1.241 1.00 96.69 85 ALA A CA 1
ATOM 658 C C . ALA A 1 85 ? 18.887 0.715 -2.577 1.00 96.69 85 ALA A C 1
ATOM 660 O O . ALA A 1 85 ? 17.991 0.271 -3.288 1.00 96.69 85 ALA A O 1
ATOM 661 N N . GLU A 1 86 ? 19.612 1.777 -2.934 1.00 96.06 86 GLU A N 1
ATOM 662 C CA . GLU A 1 86 ? 19.367 2.585 -4.135 1.00 96.06 86 GLU A CA 1
ATOM 663 C C . GLU A 1 86 ? 20.178 2.108 -5.348 1.00 96.06 86 GLU A C 1
ATOM 665 O O . GLU A 1 86 ? 19.966 2.571 -6.471 1.00 96.06 86 GLU A O 1
ATOM 670 N N . ARG A 1 87 ? 21.099 1.156 -5.139 1.00 97.50 87 ARG A N 1
ATOM 671 C CA . ARG A 1 87 ? 22.035 0.656 -6.153 1.00 97.50 87 ARG A CA 1
ATOM 672 C C . ARG A 1 87 ? 21.361 0.273 -7.477 1.00 97.50 87 ARG A C 1
ATOM 674 O O . ARG A 1 87 ? 21.962 0.590 -8.500 1.00 97.50 87 ARG A O 1
ATOM 681 N N . PRO A 1 88 ? 20.146 -0.325 -7.520 1.00 96.88 88 PRO A N 1
ATOM 682 C CA . PRO A 1 88 ? 19.446 -0.548 -8.782 1.00 96.88 88 PRO A CA 1
ATOM 683 C C . PRO A 1 88 ? 19.323 0.724 -9.632 1.00 96.88 88 PRO A C 1
ATOM 685 O O . PRO A 1 88 ? 19.758 0.725 -10.774 1.00 96.88 88 PRO A O 1
ATOM 688 N N . TRP A 1 89 ? 18.841 1.844 -9.094 1.00 97.62 89 TRP A N 1
ATOM 689 C CA . TRP A 1 89 ? 18.699 3.077 -9.882 1.00 97.62 89 TRP A CA 1
ATOM 690 C C . TRP A 1 89 ? 20.049 3.714 -10.242 1.00 97.62 89 TRP A C 1
ATOM 692 O O . TRP A 1 89 ? 20.195 4.262 -11.333 1.00 97.62 89 TRP A O 1
ATOM 702 N N . TYR A 1 90 ? 21.075 3.556 -9.401 1.00 98.31 90 TYR A N 1
ATOM 703 C CA . TYR A 1 90 ? 22.431 4.006 -9.736 1.00 98.31 90 TYR A CA 1
ATOM 704 C C . TYR A 1 90 ? 23.092 3.188 -10.859 1.00 98.31 90 TYR A C 1
ATOM 706 O O . TYR A 1 90 ? 23.928 3.733 -11.579 1.00 98.31 90 TYR A O 1
ATOM 714 N N . LEU A 1 91 ? 22.692 1.926 -11.084 1.00 98.50 91 LEU A N 1
ATOM 715 C CA . LEU A 1 91 ? 23.113 1.175 -12.279 1.00 98.50 91 LEU A CA 1
ATOM 716 C C . LEU A 1 91 ? 22.629 1.869 -13.551 1.00 98.50 91 LEU A C 1
ATOM 718 O O . LEU A 1 91 ? 23.392 1.997 -14.507 1.00 98.50 91 LEU A O 1
ATOM 722 N N . ARG A 1 92 ? 21.392 2.384 -13.551 1.00 97.81 92 ARG A N 1
ATOM 723 C CA . ARG A 1 92 ? 20.886 3.174 -14.677 1.00 97.81 92 ARG A CA 1
ATOM 724 C C . ARG A 1 92 ? 21.720 4.430 -14.889 1.00 97.81 92 ARG A C 1
ATOM 726 O O . ARG A 1 92 ? 22.095 4.714 -16.022 1.00 97.81 92 ARG A O 1
ATOM 733 N N . TYR A 1 93 ? 22.020 5.172 -13.823 1.00 98.44 93 TYR A N 1
ATOM 734 C CA . TYR A 1 93 ? 22.831 6.388 -13.927 1.00 98.44 93 TYR A CA 1
ATOM 735 C C . TYR A 1 93 ? 24.226 6.105 -14.485 1.00 98.44 93 TYR A C 1
ATOM 737 O O . TYR A 1 93 ? 24.704 6.868 -15.317 1.00 98.44 93 TYR A O 1
ATOM 745 N N . ALA A 1 94 ? 24.848 4.985 -14.114 1.00 98.50 94 ALA A N 1
ATOM 746 C CA . ALA A 1 94 ? 26.122 4.564 -14.692 1.00 98.50 94 ALA A CA 1
ATOM 747 C C . ALA A 1 94 ? 26.030 4.313 -16.204 1.00 98.50 94 ALA A C 1
ATOM 749 O O . ALA A 1 94 ? 26.856 4.827 -16.958 1.00 98.50 94 ALA A O 1
ATOM 750 N N . ILE A 1 95 ? 24.996 3.593 -16.655 1.00 98.50 95 ILE A N 1
ATOM 751 C CA . ILE A 1 95 ? 24.750 3.348 -18.085 1.00 98.50 95 ILE A CA 1
ATOM 752 C C . ILE A 1 95 ? 24.522 4.677 -18.819 1.00 98.50 95 ILE A C 1
ATOM 754 O O . ILE A 1 95 ? 25.144 4.947 -19.845 1.00 98.50 95 ILE A O 1
ATOM 758 N N . LYS A 1 96 ? 23.680 5.553 -18.261 1.00 97.75 96 LYS A N 1
ATOM 759 C CA . LYS A 1 96 ? 23.377 6.879 -18.818 1.00 97.75 96 LYS A CA 1
ATOM 760 C C . LYS A 1 96 ? 24.593 7.816 -18.841 1.00 97.75 96 LYS A C 1
ATOM 762 O O . LYS A 1 96 ? 24.685 8.657 -19.731 1.00 97.75 96 LYS A O 1
ATOM 767 N N . ALA A 1 97 ? 25.532 7.652 -17.908 1.00 97.25 97 ALA A N 1
ATOM 768 C CA . ALA A 1 97 ? 26.815 8.354 -17.871 1.00 97.25 97 ALA A CA 1
ATOM 769 C C . ALA A 1 97 ? 27.860 7.776 -18.846 1.00 97.25 97 ALA A C 1
ATOM 771 O O . ALA A 1 97 ? 28.967 8.306 -18.931 1.00 97.25 97 ALA A O 1
ATOM 772 N N . GLY A 1 98 ? 27.527 6.708 -19.580 1.00 97.62 98 GLY A N 1
ATOM 773 C CA . GLY A 1 98 ? 28.406 6.083 -20.567 1.00 97.62 98 GLY A CA 1
ATOM 774 C C . GLY A 1 98 ? 29.431 5.110 -19.982 1.00 97.62 98 GLY A C 1
ATOM 775 O O . GLY A 1 98 ? 30.403 4.792 -20.664 1.00 97.62 98 GLY A O 1
ATOM 776 N N . MET A 1 99 ? 29.245 4.638 -18.743 1.00 98.38 99 MET A N 1
ATOM 777 C CA . MET A 1 99 ? 30.095 3.581 -18.187 1.00 98.38 99 MET A CA 1
ATOM 778 C C . MET A 1 99 ? 29.886 2.274 -18.950 1.00 98.38 99 MET A C 1
ATOM 780 O O . MET A 1 99 ? 28.763 1.899 -19.288 1.00 98.38 99 MET A O 1
ATOM 784 N N . THR A 1 100 ? 30.978 1.559 -19.196 1.00 98.25 100 THR A N 1
ATOM 785 C CA . THR A 1 100 ? 30.937 0.265 -19.881 1.00 98.25 100 THR A CA 1
ATOM 786 C C . THR A 1 100 ? 30.420 -0.841 -18.961 1.00 98.25 100 THR A C 1
ATOM 788 O O . THR A 1 100 ? 30.519 -0.761 -17.734 1.00 98.25 100 THR A O 1
ATOM 791 N N . MET A 1 101 ? 29.901 -1.920 -19.555 1.00 98.12 101 MET A N 1
ATOM 792 C CA . MET A 1 101 ? 29.470 -3.102 -18.804 1.00 98.12 101 MET A CA 1
ATOM 793 C C . MET A 1 101 ? 30.596 -3.682 -17.935 1.00 98.12 101 MET A C 1
ATOM 795 O O . MET A 1 101 ? 30.333 -4.090 -16.807 1.00 98.12 101 MET A O 1
ATOM 799 N N . ASP A 1 102 ? 31.840 -3.676 -18.423 1.00 98.38 102 ASP A N 1
ATOM 800 C CA . ASP A 1 102 ? 32.991 -4.153 -17.653 1.00 98.38 102 ASP A CA 1
ATOM 801 C C . ASP A 1 102 ? 33.289 -3.254 -16.450 1.00 98.38 102 ASP A C 1
ATOM 803 O O . ASP A 1 102 ? 33.492 -3.763 -15.354 1.00 98.38 102 ASP A O 1
ATOM 807 N N . GLU A 1 103 ? 33.232 -1.927 -16.598 1.00 98.31 103 GLU A N 1
ATOM 808 C CA . GLU A 1 103 ? 33.400 -1.018 -15.456 1.00 98.31 103 GLU A CA 1
ATOM 809 C C . GLU A 1 103 ? 32.317 -1.215 -14.390 1.00 98.31 103 GLU A C 1
ATOM 811 O O . GLU A 1 103 ? 32.615 -1.199 -13.195 1.00 98.31 103 GLU A O 1
ATOM 816 N N . ILE A 1 104 ? 31.061 -1.407 -14.805 1.00 98.69 104 ILE A N 1
ATOM 817 C CA . ILE A 1 104 ? 29.957 -1.671 -13.875 1.00 98.69 104 ILE A CA 1
ATOM 818 C C . ILE A 1 104 ? 30.142 -3.040 -13.208 1.00 98.69 104 ILE A C 1
ATOM 820 O O . ILE A 1 104 ? 29.944 -3.156 -11.998 1.00 98.69 104 ILE A O 1
ATOM 824 N N . PHE A 1 105 ? 30.555 -4.068 -13.954 1.00 98.69 105 PHE A N 1
ATOM 825 C CA . PHE A 1 105 ? 30.846 -5.393 -13.409 1.00 98.69 105 PHE A CA 1
ATOM 826 C C . PHE A 1 105 ? 31.962 -5.339 -12.360 1.00 98.69 105 PHE A C 1
ATOM 828 O O . PHE A 1 105 ? 31.770 -5.850 -11.263 1.00 98.69 105 PHE A O 1
ATOM 835 N N . GLU A 1 106 ? 33.088 -4.680 -12.644 1.00 98.50 106 GLU A N 1
ATOM 836 C CA . GLU A 1 106 ? 34.217 -4.587 -11.704 1.00 98.50 106 GLU A CA 1
ATOM 837 C C . GLU A 1 106 ? 33.831 -3.890 -10.391 1.00 98.50 106 GLU A C 1
ATOM 839 O O . GLU A 1 106 ? 34.298 -4.267 -9.318 1.00 98.50 106 GLU A O 1
ATOM 844 N N . LEU A 1 107 ? 32.937 -2.897 -10.447 1.00 98.38 107 LEU A N 1
ATOM 845 C CA . LEU A 1 107 ? 32.444 -2.217 -9.246 1.00 98.38 107 LEU A CA 1
ATOM 846 C C . LEU A 1 107 ? 31.401 -3.031 -8.483 1.00 98.38 107 LEU A C 1
ATOM 848 O O . LEU A 1 107 ? 31.252 -2.856 -7.273 1.00 98.38 107 LEU A O 1
ATOM 852 N N . THR A 1 108 ? 30.620 -3.858 -9.183 1.00 98.56 108 THR A N 1
ATOM 853 C CA . THR A 1 108 ? 29.394 -4.420 -8.608 1.00 98.56 108 THR A CA 1
ATOM 854 C C . THR A 1 108 ? 29.403 -5.912 -8.365 1.00 98.56 108 THR A C 1
ATOM 856 O O . THR A 1 108 ? 28.653 -6.376 -7.501 1.00 98.56 108 THR A O 1
ATOM 859 N N . ALA A 1 109 ? 30.223 -6.634 -9.124 1.00 98.56 109 ALA A N 1
ATOM 860 C CA . ALA A 1 109 ? 30.185 -8.078 -9.311 1.00 98.56 109 ALA A CA 1
ATOM 861 C C . ALA A 1 109 ? 28.799 -8.621 -9.724 1.00 98.56 109 ALA A C 1
ATOM 863 O O . ALA A 1 109 ? 28.549 -9.820 -9.610 1.00 98.56 109 ALA A O 1
ATOM 864 N N . ILE A 1 110 ? 27.887 -7.761 -10.202 1.00 98.62 110 ILE A N 1
ATOM 865 C CA . ILE A 1 110 ? 26.612 -8.190 -10.784 1.00 98.62 110 ILE A CA 1
ATOM 866 C C . ILE A 1 110 ? 26.923 -8.814 -12.136 1.00 98.62 110 ILE A C 1
ATOM 868 O O . ILE A 1 110 ? 27.570 -8.181 -12.965 1.00 98.62 110 ILE A O 1
ATOM 872 N N . ASP A 1 111 ? 26.467 -10.048 -12.349 1.00 98.75 111 ASP A N 1
ATOM 873 C CA . ASP A 1 111 ? 26.775 -10.799 -13.562 1.00 98.75 111 ASP A CA 1
ATOM 874 C C . ASP A 1 111 ? 26.423 -10.009 -14.832 1.00 98.75 111 ASP A C 1
ATOM 876 O O . ASP A 1 111 ? 25.378 -9.353 -14.916 1.00 98.75 111 ASP A O 1
ATOM 880 N N . ARG A 1 112 ? 27.308 -10.094 -15.833 1.00 98.62 112 ARG A N 1
ATOM 881 C CA . ARG A 1 112 ? 27.178 -9.373 -17.105 1.00 98.62 112 ARG A CA 1
ATOM 882 C C . ARG A 1 112 ? 25.865 -9.683 -17.814 1.00 98.62 112 ARG A C 1
ATOM 884 O O . ARG A 1 112 ? 25.347 -8.803 -18.486 1.00 98.62 112 ARG A O 1
ATOM 891 N N . TRP A 1 113 ? 25.296 -10.873 -17.624 1.00 98.75 113 TRP A N 1
ATOM 892 C CA . TRP A 1 113 ? 23.986 -11.207 -18.173 1.00 98.75 113 TRP A CA 1
ATOM 893 C C . TRP A 1 113 ? 22.890 -10.263 -17.667 1.00 98.75 113 TRP A C 1
ATOM 895 O O . TRP A 1 113 ? 22.109 -9.751 -18.462 1.00 98.75 113 TRP A O 1
ATOM 905 N N . PHE A 1 114 ? 22.848 -9.970 -16.363 1.00 98.81 114 PHE A N 1
ATOM 906 C CA . PHE A 1 114 ? 21.876 -9.014 -15.825 1.00 98.81 114 PHE A CA 1
ATOM 907 C C . PHE A 1 114 ? 22.169 -7.601 -16.314 1.00 98.81 114 PHE A C 1
ATOM 909 O O . PHE A 1 114 ? 21.239 -6.878 -16.662 1.00 98.81 114 PHE A O 1
ATOM 916 N N . LEU A 1 115 ? 23.448 -7.213 -16.358 1.00 98.75 115 LEU A N 1
ATOM 917 C CA . LEU A 1 115 ? 23.845 -5.889 -16.833 1.00 98.75 115 LEU A CA 1
ATOM 918 C C . LEU A 1 115 ? 23.403 -5.665 -18.282 1.00 98.75 115 LEU A C 1
ATOM 920 O O . LEU A 1 115 ? 22.771 -4.650 -18.547 1.00 98.75 115 LEU A O 1
ATOM 924 N N . ASP A 1 116 ? 23.642 -6.621 -19.178 1.00 98.69 116 ASP A N 1
ATOM 925 C CA . ASP A 1 116 ? 23.195 -6.588 -20.577 1.00 98.69 116 ASP A CA 1
ATOM 926 C C . ASP A 1 116 ? 21.681 -6.335 -20.690 1.00 98.69 116 ASP A C 1
ATOM 928 O O . ASP A 1 116 ? 21.235 -5.436 -21.403 1.00 98.69 116 ASP A O 1
ATOM 932 N N . GLN A 1 117 ? 20.876 -7.014 -19.867 1.00 98.75 117 GLN A N 1
ATOM 933 C CA . GLN A 1 117 ? 19.433 -6.771 -19.822 1.00 98.75 117 GLN A CA 1
ATOM 934 C C . GLN A 1 117 ? 19.063 -5.357 -19.338 1.00 98.75 117 GLN A C 1
ATOM 936 O O . GLN A 1 117 ? 18.067 -4.798 -19.800 1.00 98.75 117 GLN A O 1
ATOM 941 N N . LEU A 1 118 ? 19.834 -4.770 -18.416 1.00 98.81 118 LEU A N 1
ATOM 942 C CA . LEU A 1 118 ? 19.641 -3.386 -17.969 1.00 98.81 118 LEU A CA 1
ATOM 943 C C . LEU A 1 118 ? 20.061 -2.376 -19.046 1.00 98.81 118 LEU A C 1
ATOM 945 O O . LEU A 1 118 ? 19.369 -1.372 -19.221 1.00 98.81 118 LEU A O 1
ATOM 949 N N . PHE A 1 119 ? 21.137 -2.649 -19.793 1.00 98.75 119 PHE A N 1
ATOM 950 C CA . PHE A 1 119 ? 21.527 -1.856 -20.964 1.00 98.75 119 PHE A CA 1
ATOM 951 C C . PHE A 1 119 ? 20.394 -1.830 -21.994 1.00 98.75 119 PHE A C 1
ATOM 953 O O . PHE A 1 119 ? 19.972 -0.746 -22.388 1.00 98.75 119 PHE A O 1
ATOM 960 N N . GLU A 1 120 ? 19.806 -2.980 -22.332 1.00 98.75 120 GLU A N 1
ATOM 961 C CA . GLU A 1 120 ? 18.664 -3.048 -23.255 1.00 98.75 120 GLU A CA 1
ATOM 962 C C . GLU A 1 120 ? 17.441 -2.233 -22.781 1.00 98.75 120 GLU A C 1
ATOM 964 O O . GLU A 1 120 ? 16.715 -1.658 -23.598 1.00 98.75 120 GLU A O 1
ATOM 969 N N . ILE A 1 121 ? 17.182 -2.168 -21.466 1.00 98.81 121 ILE A N 1
ATOM 970 C CA . ILE A 1 121 ? 16.112 -1.315 -20.917 1.00 98.81 121 ILE A CA 1
ATOM 971 C C . ILE A 1 121 ? 16.432 0.162 -21.175 1.00 98.81 121 ILE A C 1
ATOM 973 O O . ILE A 1 121 ? 15.556 0.899 -21.629 1.00 98.81 121 ILE A O 1
ATOM 977 N N . VAL A 1 122 ? 17.673 0.594 -20.935 1.00 98.62 122 VAL A N 1
ATOM 978 C CA . VAL A 1 122 ? 18.095 1.985 -21.173 1.00 98.62 122 VAL A CA 1
ATOM 979 C C . VAL A 1 122 ? 18.110 2.321 -22.668 1.00 98.62 122 VAL A C 1
ATOM 981 O O . VAL A 1 122 ? 17.681 3.400 -23.059 1.00 98.62 122 VAL A O 1
ATOM 984 N N . GLU A 1 123 ? 18.512 1.398 -23.537 1.00 98.50 123 GLU A N 1
ATOM 985 C CA . GLU A 1 123 ? 18.429 1.584 -24.991 1.00 98.50 123 GLU A CA 1
ATOM 986 C C . GLU A 1 123 ? 16.980 1.752 -25.469 1.00 98.50 123 GLU A C 1
ATOM 988 O O . GLU A 1 123 ? 16.688 2.610 -26.309 1.00 98.50 123 GLU A O 1
ATOM 993 N N . MET A 1 124 ? 16.049 0.966 -24.913 1.00 98.69 124 MET A N 1
ATOM 994 C CA . MET A 1 124 ? 14.621 1.136 -25.178 1.00 98.69 124 MET A CA 1
ATOM 995 C C . MET A 1 124 ? 14.118 2.491 -24.672 1.00 98.69 124 MET A C 1
ATOM 997 O O . MET A 1 124 ? 13.352 3.147 -25.377 1.00 98.69 124 MET A O 1
ATOM 1001 N N . GLU A 1 125 ? 14.561 2.942 -23.496 1.00 97.81 125 GLU A N 1
ATOM 1002 C CA . GLU A 1 125 ? 14.271 4.291 -23.004 1.00 97.81 125 GLU A CA 1
ATOM 1003 C C . GLU A 1 125 ? 14.729 5.363 -24.007 1.00 97.81 125 GLU A C 1
ATOM 1005 O O . GLU A 1 125 ? 13.924 6.217 -24.385 1.00 97.81 125 GLU A O 1
ATOM 1010 N N . GLU A 1 126 ? 15.976 5.314 -24.485 1.00 97.44 126 GLU A N 1
ATOM 1011 C CA . GLU A 1 126 ? 16.489 6.298 -25.451 1.00 97.44 126 GLU A CA 1
ATOM 1012 C C . GLU A 1 126 ? 15.700 6.274 -26.760 1.00 97.44 126 GLU A C 1
ATOM 1014 O O . GLU A 1 126 ? 15.351 7.324 -27.308 1.00 97.44 126 GLU A O 1
ATOM 1019 N N . ARG A 1 127 ? 15.339 5.077 -27.236 1.00 97.69 127 ARG A N 1
ATOM 1020 C CA . ARG A 1 127 ? 14.460 4.928 -28.397 1.00 97.69 127 ARG A CA 1
ATOM 1021 C C . ARG A 1 127 ? 13.106 5.588 -28.150 1.00 97.69 127 ARG A C 1
ATOM 1023 O O . ARG A 1 127 ? 12.648 6.332 -29.012 1.00 97.69 127 ARG A O 1
ATOM 1030 N N . LEU A 1 128 ? 12.473 5.367 -27.000 1.00 97.69 128 LEU A N 1
ATOM 1031 C CA . LEU A 1 128 ? 11.188 5.986 -26.656 1.00 97.69 128 LEU A CA 1
ATOM 1032 C C . LEU A 1 128 ? 11.295 7.514 -26.544 1.00 97.69 128 LEU A C 1
ATOM 1034 O O . LEU A 1 128 ? 10.407 8.212 -27.031 1.00 97.69 128 LEU A O 1
ATOM 1038 N N . ARG A 1 129 ? 12.388 8.036 -25.971 1.00 95.88 129 ARG A N 1
ATOM 1039 C CA . ARG A 1 129 ? 12.677 9.481 -25.884 1.00 95.88 129 ARG A CA 1
ATOM 1040 C C . ARG A 1 129 ? 12.925 10.129 -27.243 1.00 95.88 129 ARG A C 1
ATOM 1042 O O . ARG A 1 129 ? 12.598 11.296 -27.425 1.00 95.88 129 ARG A O 1
ATOM 1049 N N . SER A 1 130 ? 13.482 9.384 -28.199 1.00 96.50 130 SER A N 1
ATOM 1050 C CA . SER A 1 130 ? 13.675 9.867 -29.574 1.00 96.50 130 SER A CA 1
ATOM 1051 C C . SER A 1 130 ? 12.355 10.061 -30.331 1.00 96.50 130 SER A C 1
ATOM 1053 O O . SER A 1 130 ? 12.307 10.758 -31.345 1.00 96.50 130 SER A O 1
ATOM 1055 N N . VAL A 1 131 ? 11.269 9.466 -29.826 1.00 93.69 131 VAL A N 1
ATOM 1056 C CA . VAL A 1 131 ? 9.923 9.624 -30.364 1.00 93.69 131 VAL A CA 1
ATOM 1057 C C . VAL A 1 131 ? 9.224 10.793 -29.670 1.00 93.69 131 VAL A C 1
ATOM 1059 O O . VAL A 1 131 ? 9.174 10.866 -28.447 1.00 93.69 131 VAL A O 1
ATOM 1062 N N . GLY A 1 132 ? 8.611 11.683 -30.452 1.00 87.44 132 GLY A N 1
ATOM 1063 C CA . GLY A 1 132 ? 7.975 12.908 -29.949 1.00 87.44 132 GLY A CA 1
ATOM 1064 C C . GLY A 1 132 ? 6.686 12.737 -29.130 1.00 87.44 132 GLY A C 1
ATOM 1065 O O . GLY A 1 132 ? 6.058 13.746 -28.823 1.00 87.44 132 GLY A O 1
ATOM 1066 N N . GLY A 1 133 ? 6.263 11.508 -28.808 1.00 94.19 133 GLY A N 1
ATOM 1067 C CA . GLY A 1 133 ? 5.053 11.254 -28.022 1.00 94.19 133 GLY A CA 1
ATOM 1068 C C . GLY A 1 133 ? 4.338 9.931 -28.319 1.00 94.19 133 GLY A C 1
ATOM 1069 O O . GLY A 1 133 ? 4.653 9.206 -29.268 1.00 94.19 133 GLY A O 1
ATOM 1070 N N . ILE A 1 134 ? 3.310 9.642 -27.512 1.00 94.75 134 ILE A N 1
ATOM 1071 C CA . ILE A 1 134 ? 2.466 8.441 -27.632 1.00 94.75 134 ILE A CA 1
ATOM 1072 C C . ILE A 1 134 ? 1.750 8.346 -28.986 1.00 94.75 134 ILE A C 1
ATOM 1074 O O . ILE A 1 134 ? 1.530 7.249 -29.492 1.00 94.75 134 ILE A O 1
ATOM 1078 N N . ASP A 1 135 ? 1.395 9.468 -29.609 1.00 93.31 135 ASP A N 1
ATOM 1079 C CA . ASP A 1 135 ? 0.714 9.464 -30.907 1.00 93.31 135 ASP A CA 1
ATOM 1080 C C . ASP A 1 135 ? 1.691 9.237 -32.077 1.00 93.31 135 ASP A C 1
ATOM 1082 O O . ASP A 1 135 ? 1.271 8.784 -33.139 1.00 93.31 135 ASP A O 1
ATOM 1086 N N . GLN A 1 136 ? 2.990 9.474 -31.868 1.00 95.31 136 GLN A N 1
ATOM 1087 C CA . GLN A 1 136 ? 4.045 9.327 -32.873 1.00 95.31 136 GLN A CA 1
ATOM 1088 C C . GLN A 1 136 ? 4.771 7.975 -32.803 1.00 95.31 136 GLN A C 1
ATOM 1090 O O . GLN A 1 136 ? 5.388 7.577 -33.790 1.00 95.31 136 GLN A O 1
ATOM 1095 N N . VAL A 1 137 ? 4.718 7.262 -31.671 1.00 96.88 137 VAL A N 1
ATOM 1096 C CA . VAL A 1 137 ? 5.343 5.933 -31.546 1.00 96.88 137 VAL A CA 1
ATOM 1097 C C . VAL A 1 137 ? 4.586 4.902 -32.376 1.00 96.88 137 VAL A C 1
ATOM 1099 O O . VAL A 1 137 ? 3.355 4.856 -32.350 1.00 96.88 137 VAL A O 1
ATOM 1102 N N . ASP A 1 138 ? 5.303 4.044 -33.097 1.00 96.88 138 ASP A N 1
ATOM 1103 C CA . ASP A 1 138 ? 4.694 2.930 -33.817 1.00 96.88 138 ASP A CA 1
ATOM 1104 C C . ASP A 1 138 ? 4.217 1.824 -32.854 1.00 96.88 138 ASP A C 1
ATOM 1106 O O . ASP A 1 138 ? 4.747 1.636 -31.754 1.00 96.88 138 ASP A O 1
ATOM 1110 N N . THR A 1 139 ? 3.182 1.081 -33.260 1.00 97.50 139 THR A N 1
ATOM 1111 C CA . THR A 1 139 ? 2.584 0.011 -32.442 1.00 97.50 139 THR A CA 1
ATOM 1112 C C . THR A 1 139 ? 3.593 -1.078 -32.042 1.00 97.50 139 THR A C 1
ATOM 1114 O O . THR A 1 139 ? 3.593 -1.439 -30.863 1.00 97.50 139 THR A O 1
ATOM 1117 N N . PRO A 1 140 ? 4.471 -1.588 -32.934 1.00 97.81 140 PRO A N 1
ATOM 1118 C CA . PRO A 1 140 ? 5.506 -2.551 -32.550 1.00 97.81 140 PRO A CA 1
ATOM 1119 C C . PRO A 1 140 ? 6.450 -2.052 -31.453 1.00 97.81 140 PRO A C 1
ATOM 1121 O O . PRO A 1 140 ? 6.670 -2.772 -30.479 1.00 97.81 140 PRO A O 1
ATOM 1124 N N . THR A 1 141 ? 6.971 -0.825 -31.564 1.00 98.06 141 THR A N 1
ATOM 1125 C CA . THR A 1 141 ? 7.839 -0.230 -30.534 1.00 98.06 141 THR A CA 1
ATOM 1126 C C . THR A 1 141 ? 7.110 -0.125 -29.197 1.00 98.06 141 THR A C 1
ATOM 1128 O O . THR A 1 141 ? 7.649 -0.537 -28.171 1.00 98.06 141 THR A O 1
ATOM 1131 N N . LEU A 1 142 ? 5.862 0.355 -29.199 1.00 98.19 142 LEU A N 1
ATOM 1132 C CA . LEU A 1 142 ? 5.068 0.468 -27.975 1.00 98.19 142 LEU A CA 1
ATOM 1133 C C . LEU A 1 142 ? 4.769 -0.906 -27.351 1.00 98.19 142 LEU A C 1
ATOM 1135 O O . LEU A 1 142 ? 4.942 -1.066 -26.144 1.00 98.19 142 LEU A O 1
ATOM 1139 N N . LYS A 1 143 ? 4.381 -1.916 -28.148 1.00 98.31 143 LYS A N 1
ATOM 1140 C CA . LYS A 1 143 ? 4.168 -3.293 -27.654 1.00 98.31 143 LYS A CA 1
ATOM 1141 C C . LYS A 1 143 ? 5.459 -3.840 -27.043 1.00 98.31 143 LYS A C 1
ATOM 1143 O O . LYS A 1 143 ? 5.426 -4.389 -25.946 1.00 98.31 143 LYS A O 1
ATOM 1148 N N . LYS A 1 144 ? 6.604 -3.624 -27.701 1.00 98.56 144 LYS A N 1
ATOM 1149 C CA . LYS A 1 144 ? 7.911 -4.080 -27.212 1.00 98.56 144 LYS A CA 1
ATOM 1150 C C . LYS A 1 144 ? 8.320 -3.402 -25.903 1.00 98.56 144 LYS A C 1
ATOM 1152 O O . LYS A 1 144 ? 8.830 -4.080 -25.019 1.00 98.56 144 LYS A O 1
ATOM 1157 N N . ALA A 1 145 ? 8.050 -2.106 -25.744 1.00 98.56 145 ALA A N 1
ATOM 1158 C CA . ALA A 1 145 ? 8.280 -1.399 -24.485 1.00 98.56 145 ALA A CA 1
ATOM 1159 C C . ALA A 1 145 ? 7.453 -1.999 -23.336 1.00 98.56 145 ALA A C 1
ATOM 1161 O O . ALA A 1 145 ? 7.982 -2.248 -22.253 1.00 98.56 145 ALA A O 1
ATOM 1162 N N . LYS A 1 146 ? 6.176 -2.324 -23.578 1.00 98.69 146 LYS A N 1
ATOM 1163 C CA . LYS A 1 146 ? 5.339 -3.001 -22.575 1.00 98.69 146 LYS A CA 1
ATOM 1164 C C . LYS A 1 146 ? 5.839 -4.412 -22.249 1.00 98.69 146 LYS A C 1
ATOM 1166 O O . LYS A 1 146 ? 5.910 -4.755 -21.077 1.00 98.69 146 LYS A O 1
ATOM 1171 N N . GLN A 1 147 ? 6.308 -5.168 -23.244 1.00 98.69 147 GLN A N 1
ATOM 1172 C CA . GLN A 1 147 ? 6.982 -6.465 -23.047 1.00 98.69 147 GLN A CA 1
ATOM 1173 C C . GLN A 1 147 ? 8.324 -6.362 -22.300 1.00 98.69 147 GLN A C 1
ATOM 1175 O O . GLN A 1 147 ? 8.814 -7.354 -21.769 1.00 98.69 147 GLN A O 1
ATOM 1180 N N . PHE A 1 148 ? 8.947 -5.181 -22.270 1.00 98.75 148 PHE A N 1
ATOM 1181 C CA . PHE A 1 148 ? 10.120 -4.894 -21.434 1.00 98.75 148 PHE A CA 1
ATOM 1182 C C . PHE A 1 148 ? 9.724 -4.479 -20.010 1.00 98.75 148 PHE A C 1
ATOM 1184 O O . PHE A 1 148 ? 10.598 -4.239 -19.181 1.00 98.75 148 PHE A O 1
ATOM 1191 N N . GLY A 1 149 ? 8.426 -4.390 -19.710 1.00 98.56 149 GLY A N 1
ATOM 1192 C CA . GLY A 1 149 ? 7.893 -4.030 -18.401 1.00 98.56 149 GLY A CA 1
ATOM 1193 C C . GLY A 1 149 ? 7.752 -2.533 -18.139 1.00 98.56 149 GLY A C 1
ATOM 1194 O O . GLY A 1 149 ? 7.469 -2.182 -16.995 1.00 98.56 149 GLY A O 1
ATOM 1195 N N . PHE A 1 150 ? 7.922 -1.664 -19.148 1.00 98.75 150 PHE A N 1
ATOM 1196 C CA . PHE A 1 150 ? 7.725 -0.222 -18.966 1.00 98.75 150 PHE A CA 1
ATOM 1197 C C . PHE A 1 150 ? 6.289 0.064 -18.528 1.00 98.75 150 PHE A C 1
ATOM 1199 O O . PHE A 1 150 ? 5.339 -0.328 -19.213 1.00 98.75 150 PHE A O 1
ATOM 1206 N N . SER A 1 151 ? 6.119 0.772 -17.415 1.00 98.50 151 SER A N 1
ATOM 1207 C CA . SER A 1 151 ? 4.800 1.195 -16.940 1.00 98.50 151 SER A CA 1
ATOM 1208 C C . SER A 1 151 ? 4.242 2.350 -17.775 1.00 98.50 151 SER A C 1
ATOM 1210 O O . SER A 1 151 ? 4.975 3.132 -18.385 1.00 98.50 151 SER A O 1
ATOM 1212 N N . ASP A 1 152 ? 2.920 2.485 -17.792 1.00 98.25 152 ASP A N 1
ATOM 1213 C CA . ASP A 1 152 ? 2.216 3.617 -18.393 1.00 98.25 152 ASP A CA 1
ATOM 1214 C C . ASP A 1 152 ? 2.656 4.931 -17.715 1.00 98.25 152 ASP A C 1
ATOM 1216 O O . ASP A 1 152 ? 2.742 5.961 -18.381 1.00 98.25 152 ASP A O 1
ATOM 1220 N N . ARG A 1 153 ? 3.049 4.887 -16.430 1.00 97.31 153 ARG A N 1
ATOM 1221 C CA . ARG A 1 153 ? 3.662 6.017 -15.713 1.00 97.31 153 ARG A CA 1
ATOM 1222 C C . ARG A 1 153 ? 5.038 6.392 -16.269 1.00 97.31 153 ARG A C 1
ATOM 1224 O O . ARG A 1 153 ? 5.289 7.579 -16.463 1.00 97.31 153 ARG A O 1
ATOM 1231 N N . GLN A 1 154 ? 5.908 5.424 -16.565 1.00 98.12 154 GLN A N 1
ATOM 1232 C CA . GLN A 1 154 ? 7.208 5.714 -17.184 1.00 98.12 154 GLN A CA 1
ATOM 1233 C C . GLN A 1 154 ? 7.048 6.334 -18.573 1.00 98.12 154 GLN A C 1
ATOM 1235 O O . GLN A 1 154 ? 7.672 7.346 -18.888 1.00 98.12 154 GLN A O 1
ATOM 1240 N N . LEU A 1 155 ? 6.162 5.763 -19.389 1.00 98.19 155 LEU A N 1
ATOM 1241 C CA . LEU A 1 155 ? 5.844 6.288 -20.717 1.00 98.19 155 LEU A CA 1
ATOM 1242 C C . LEU A 1 155 ? 5.239 7.699 -20.644 1.00 98.19 155 LEU A C 1
ATOM 1244 O O . LEU A 1 155 ? 5.582 8.566 -21.448 1.00 98.19 155 LEU A O 1
ATOM 1248 N N . ALA A 1 156 ? 4.375 7.946 -19.658 1.00 97.12 156 ALA A N 1
ATOM 1249 C CA . ALA A 1 156 ? 3.798 9.259 -19.402 1.00 97.12 156 ALA A CA 1
ATOM 1250 C C . ALA A 1 156 ? 4.876 10.291 -19.052 1.00 97.12 156 ALA A C 1
ATOM 1252 O O . ALA A 1 156 ? 4.867 11.381 -19.617 1.00 97.12 156 ALA A O 1
ATOM 1253 N N . THR A 1 157 ? 5.842 9.943 -18.201 1.00 95.94 157 THR A N 1
ATOM 1254 C CA . THR A 1 157 ? 6.978 10.818 -17.879 1.00 95.94 157 THR A CA 1
ATOM 1255 C C . THR A 1 157 ? 7.848 11.095 -19.106 1.00 95.94 157 THR A C 1
ATOM 1257 O O . THR A 1 157 ? 8.151 12.253 -19.386 1.00 95.94 157 THR A O 1
ATOM 1260 N N . ILE A 1 158 ? 8.215 10.059 -19.872 1.00 96.25 158 ILE A N 1
ATOM 1261 C CA . ILE A 1 158 ? 9.054 10.193 -21.077 1.00 96.25 158 ILE A CA 1
ATOM 1262 C C . ILE A 1 158 ? 8.431 11.172 -22.081 1.00 96.25 158 ILE A C 1
ATOM 1264 O O . ILE A 1 158 ? 9.138 12.003 -22.649 1.00 96.25 158 ILE A O 1
ATOM 1268 N N . TRP A 1 159 ? 7.113 11.106 -22.272 1.00 96.69 159 TRP A N 1
ATOM 1269 C CA . TRP A 1 159 ? 6.392 11.927 -23.248 1.00 96.69 159 TRP A CA 1
ATOM 1270 C C . TRP A 1 159 ? 5.655 13.127 -22.650 1.00 96.69 159 TRP A C 1
ATOM 1272 O O . TRP A 1 159 ? 4.870 13.759 -23.354 1.00 96.69 159 TRP A O 1
ATOM 1282 N N . SER A 1 160 ? 5.888 13.451 -21.373 1.00 94.25 160 SER A N 1
ATOM 1283 C CA . SER A 1 160 ? 5.193 14.540 -20.664 1.00 94.25 160 SER A CA 1
ATOM 1284 C C . SER A 1 160 ? 3.661 14.487 -20.828 1.00 94.25 160 SER A C 1
ATOM 1286 O O . SER A 1 160 ? 3.002 15.496 -21.078 1.00 94.25 160 SER A O 1
ATOM 1288 N N . ALA A 1 161 ? 3.096 13.285 -20.722 1.00 94.56 161 ALA A N 1
ATOM 1289 C CA . ALA A 1 161 ? 1.681 12.988 -20.903 1.00 94.56 161 ALA A CA 1
ATOM 1290 C C . ALA A 1 161 ? 1.015 12.566 -19.582 1.00 94.56 161 ALA A C 1
ATOM 1292 O O . ALA A 1 161 ? 1.662 12.372 -18.556 1.00 94.56 161 ALA A O 1
ATOM 1293 N N . ASN A 1 162 ? -0.308 12.405 -19.603 1.00 93.56 162 ASN A N 1
ATOM 1294 C CA . ASN A 1 162 ? -1.053 11.829 -18.486 1.00 93.56 162 ASN A CA 1
ATOM 1295 C C . ASN A 1 162 ? -1.044 10.288 -18.565 1.00 93.56 162 ASN A C 1
ATOM 1297 O O . ASN A 1 162 ? -1.238 9.729 -19.643 1.00 93.56 162 ASN A O 1
ATOM 1301 N N . GLU A 1 163 ? -0.882 9.599 -17.432 1.00 94.88 163 GLU A N 1
ATOM 1302 C CA . GLU A 1 163 ? -0.861 8.125 -17.364 1.00 94.88 163 GLU A CA 1
ATOM 1303 C C . GLU A 1 163 ? -2.116 7.475 -17.970 1.00 94.88 163 GLU A C 1
ATOM 1305 O O . GLU A 1 163 ? -2.007 6.555 -18.782 1.00 94.88 163 GLU A O 1
ATOM 1310 N N . LEU A 1 164 ? -3.313 7.981 -17.651 1.00 95.19 164 LEU A N 1
ATOM 1311 C CA . LEU A 1 164 ? -4.560 7.435 -18.196 1.00 95.19 164 LEU A CA 1
ATOM 1312 C C . LEU A 1 164 ? -4.673 7.670 -19.704 1.00 95.19 164 LEU A C 1
ATOM 1314 O O . LEU A 1 164 ? -5.250 6.845 -20.413 1.00 95.19 164 LEU A O 1
ATOM 1318 N N . HIS A 1 165 ? -4.072 8.748 -20.215 1.00 95.94 165 HIS A N 1
ATOM 1319 C CA . HIS A 1 165 ? -3.993 8.977 -21.653 1.00 95.94 165 HIS A CA 1
ATOM 1320 C C . HIS A 1 165 ? -3.102 7.936 -22.346 1.00 95.94 165 HIS A C 1
ATOM 1322 O O . HIS A 1 165 ? -3.489 7.395 -23.384 1.00 95.94 165 HIS A O 1
ATOM 1328 N N . ILE A 1 166 ? -1.946 7.594 -21.758 1.00 97.81 166 ILE A N 1
ATOM 1329 C CA . ILE A 1 166 ? -1.092 6.505 -22.260 1.00 97.81 166 ILE A CA 1
ATOM 1330 C C . ILE A 1 166 ? -1.873 5.193 -22.300 1.00 97.81 166 ILE A C 1
ATOM 1332 O O . ILE A 1 166 ? -1.921 4.543 -23.349 1.00 97.81 166 ILE A O 1
ATOM 1336 N N . ARG A 1 167 ? -2.538 4.844 -21.192 1.00 97.69 167 ARG A N 1
ATOM 1337 C CA . ARG A 1 167 ? -3.375 3.644 -21.088 1.00 97.69 167 ARG A CA 1
ATOM 1338 C C . ARG A 1 167 ? -4.418 3.587 -22.202 1.00 97.69 167 ARG A C 1
ATOM 1340 O O . ARG A 1 167 ? -4.537 2.578 -22.896 1.00 97.69 167 ARG A O 1
ATOM 1347 N N . GLU A 1 168 ? -5.169 4.668 -22.392 1.00 97.12 168 GLU A N 1
ATOM 1348 C CA . GLU A 1 168 ? -6.222 4.747 -23.403 1.00 97.12 168 GLU A CA 1
ATOM 1349 C C . GLU A 1 168 ? -5.666 4.526 -24.818 1.00 97.12 168 GLU A C 1
ATOM 1351 O O . GLU A 1 168 ? -6.184 3.702 -25.579 1.00 97.12 168 GLU A O 1
ATOM 1356 N N . ARG A 1 169 ? -4.582 5.225 -25.173 1.00 97.50 169 ARG A N 1
ATOM 1357 C CA . ARG A 1 169 ? -3.936 5.101 -26.489 1.00 97.50 169 ARG A CA 1
ATOM 1358 C C . ARG A 1 169 ? -3.385 3.704 -26.731 1.00 97.50 169 ARG A C 1
ATOM 1360 O O . ARG A 1 169 ? -3.553 3.170 -27.828 1.00 97.50 169 ARG A O 1
ATOM 1367 N N . ARG A 1 170 ? -2.780 3.102 -25.708 1.00 97.50 170 ARG A N 1
ATOM 1368 C CA . ARG A 1 170 ? -2.271 1.731 -25.732 1.00 97.50 170 ARG A CA 1
ATOM 1369 C C . ARG A 1 170 ? -3.406 0.731 -26.007 1.00 97.50 170 ARG A C 1
ATOM 1371 O O . ARG A 1 170 ? -3.315 -0.042 -26.963 1.00 97.50 170 ARG A O 1
ATOM 1378 N N . LYS A 1 171 ? -4.519 0.820 -25.266 1.00 97.38 171 LYS A N 1
ATOM 1379 C CA . LYS A 1 171 ? -5.705 -0.039 -25.461 1.00 97.38 171 LYS A CA 1
ATOM 1380 C C . LYS A 1 171 ? -6.342 0.133 -26.843 1.00 97.38 171 LYS A C 1
ATOM 1382 O O . LYS A 1 171 ? -6.670 -0.864 -27.480 1.00 97.38 171 LYS A O 1
ATOM 1387 N N . ARG A 1 172 ? -6.456 1.365 -27.361 1.00 97.19 172 ARG A N 1
ATOM 1388 C CA . ARG A 1 172 ? -6.985 1.632 -28.720 1.00 97.19 172 ARG A CA 1
ATOM 1389 C C . ARG A 1 172 ? -6.184 0.941 -29.832 1.00 97.19 172 ARG A C 1
ATOM 1391 O O . ARG A 1 172 ? -6.719 0.723 -30.913 1.00 97.19 172 ARG A O 1
ATOM 1398 N N . ARG A 1 173 ? -4.917 0.601 -29.578 1.00 96.94 173 ARG A N 1
ATOM 1399 C CA . ARG A 1 173 ? -4.029 -0.116 -30.509 1.00 96.94 173 ARG A CA 1
ATOM 1400 C C . ARG A 1 173 ? -4.014 -1.633 -30.287 1.00 96.94 173 ARG A C 1
ATOM 1402 O O . ARG A 1 173 ? -3.195 -2.313 -30.894 1.00 96.94 173 ARG A O 1
ATOM 1409 N N . GLY A 1 174 ? -4.871 -2.156 -29.407 1.00 96.06 174 GLY A N 1
ATOM 1410 C CA . GLY A 1 174 ? -4.914 -3.579 -29.060 1.00 96.06 174 GLY A CA 1
ATOM 1411 C C . GLY A 1 174 ? -3.756 -4.044 -28.175 1.00 96.06 174 GLY A C 1
ATOM 1412 O O . GLY A 1 174 ? -3.554 -5.241 -28.022 1.00 96.06 174 GLY A O 1
ATOM 1413 N N . ILE A 1 175 ? -2.983 -3.124 -27.588 1.00 97.75 175 ILE A N 1
ATOM 1414 C CA . ILE A 1 175 ? -1.916 -3.480 -26.650 1.00 97.75 175 ILE A CA 1
ATOM 1415 C C . ILE A 1 175 ? -2.551 -3.568 -25.261 1.00 97.75 175 ILE A C 1
ATOM 1417 O O . ILE A 1 175 ? -2.709 -2.572 -24.559 1.00 97.75 175 ILE A O 1
ATOM 1421 N N . VAL A 1 176 ? -2.968 -4.758 -24.863 1.00 97.31 176 VAL A N 1
ATOM 1422 C CA . VAL A 1 176 ? -3.583 -5.025 -23.557 1.00 97.31 176 VAL A CA 1
ATOM 1423 C C . VAL A 1 176 ? -2.724 -6.014 -22.783 1.00 97.31 176 VAL A C 1
ATOM 1425 O O . VAL A 1 176 ? -1.934 -6.734 -23.386 1.00 97.31 176 VAL A O 1
ATOM 1428 N N . ALA A 1 177 ? -2.834 -5.996 -21.456 1.00 97.38 177 ALA A N 1
ATOM 1429 C CA . ALA A 1 177 ? -2.210 -7.028 -20.644 1.00 97.38 177 ALA A CA 1
ATOM 1430 C C . ALA A 1 177 ? -2.997 -8.334 -20.816 1.00 97.38 177 ALA A C 1
ATOM 1432 O O . ALA A 1 177 ? -4.229 -8.311 -20.823 1.00 97.38 177 ALA A O 1
ATOM 1433 N N . THR A 1 178 ? -2.277 -9.438 -20.945 1.00 97.25 178 THR A N 1
ATOM 1434 C CA . THR A 1 178 ? -2.792 -10.807 -20.895 1.00 97.25 178 THR A CA 1
ATOM 1435 C C . THR A 1 178 ? -2.326 -11.454 -19.604 1.00 97.25 178 THR A C 1
ATOM 1437 O O . THR A 1 178 ? -1.227 -11.160 -19.132 1.00 97.25 178 THR A O 1
ATOM 1440 N N . PHE A 1 179 ? -3.117 -12.356 -19.045 1.00 98.00 179 PHE A N 1
ATOM 1441 C CA . PHE A 1 179 ? -2.777 -13.038 -17.802 1.00 98.00 179 PHE A CA 1
ATOM 1442 C C . PHE A 1 179 ? -2.437 -14.505 -18.049 1.00 98.00 179 PHE A C 1
ATOM 1444 O O . PHE A 1 179 ? -3.166 -15.203 -18.750 1.00 98.00 179 PHE A O 1
ATOM 1451 N N . LYS A 1 180 ? -1.319 -14.949 -17.477 1.00 96.69 180 LYS A N 1
ATOM 1452 C CA . LYS A 1 180 ? -0.771 -16.304 -17.583 1.00 96.69 180 LYS A CA 1
ATOM 1453 C C . LYS A 1 180 ? -0.834 -17.002 -16.236 1.00 96.69 180 LYS A C 1
ATOM 1455 O O . LYS A 1 180 ? -0.697 -16.338 -15.208 1.00 96.69 180 LYS A O 1
ATOM 1460 N N . SER A 1 181 ? -1.072 -18.306 -16.252 1.00 95.25 181 SER A N 1
ATOM 1461 C CA . SER A 1 181 ? -1.188 -19.139 -15.062 1.00 95.25 181 SER A CA 1
ATOM 1462 C C . SER A 1 181 ? 0.179 -19.625 -14.570 1.00 95.25 181 SER A C 1
ATOM 1464 O O . SER A 1 181 ? 1.145 -19.742 -15.323 1.00 95.25 181 SER A O 1
ATOM 1466 N N . VAL A 1 182 ? 0.278 -19.876 -13.268 1.00 95.19 182 VAL A N 1
ATOM 1467 C CA . VAL A 1 182 ? 1.418 -20.547 -12.641 1.00 95.19 182 VAL A CA 1
ATOM 1468 C C . VAL A 1 182 ? 1.038 -22.004 -12.406 1.00 95.19 182 VAL A C 1
ATOM 1470 O O . VAL A 1 182 ? 0.158 -22.303 -11.602 1.00 95.19 182 VAL A O 1
ATOM 1473 N N . ASP A 1 183 ? 1.732 -22.911 -13.090 1.00 92.38 183 ASP A N 1
ATOM 1474 C CA . ASP A 1 183 ? 1.324 -24.316 -13.220 1.00 92.38 183 ASP A CA 1
ATOM 1475 C C . ASP A 1 183 ? 2.373 -25.339 -12.758 1.00 92.38 183 ASP A C 1
ATOM 1477 O O . ASP A 1 183 ? 2.120 -26.542 -12.759 1.00 92.38 183 ASP A O 1
ATOM 1481 N N . THR A 1 184 ? 3.564 -24.871 -12.367 1.00 91.94 184 THR A N 1
ATOM 1482 C CA . THR A 1 184 ? 4.756 -25.662 -11.991 1.00 91.94 184 THR A CA 1
ATOM 1483 C C . THR A 1 184 ? 5.387 -26.528 -13.095 1.00 91.94 184 THR A C 1
ATOM 1485 O O . THR A 1 184 ? 6.469 -27.075 -12.878 1.00 91.94 184 THR A O 1
ATOM 1488 N N . CYS A 1 185 ? 4.771 -26.630 -14.274 1.00 94.12 185 CYS A N 1
ATOM 1489 C CA . CYS A 1 185 ? 5.115 -27.589 -15.327 1.00 94.12 185 CYS A CA 1
ATOM 1490 C C . CYS A 1 185 ? 5.279 -26.971 -16.725 1.00 94.12 185 CYS A C 1
ATOM 1492 O O . CYS A 1 185 ? 5.459 -27.708 -17.690 1.00 94.12 185 CYS A O 1
ATOM 1494 N N . ALA A 1 186 ? 5.279 -25.638 -16.844 1.00 93.94 186 ALA A N 1
ATOM 1495 C CA . ALA A 1 186 ? 5.498 -24.933 -18.109 1.00 93.94 186 ALA A CA 1
ATOM 1496 C C . ALA A 1 186 ? 4.503 -25.359 -19.207 1.00 93.94 186 ALA A C 1
ATOM 1498 O O . ALA A 1 186 ? 4.899 -25.670 -20.332 1.00 93.94 186 ALA A O 1
ATOM 1499 N N . ALA A 1 187 ? 3.221 -25.379 -18.846 1.00 91.69 187 ALA A N 1
ATOM 1500 C CA . ALA A 1 187 ? 2.067 -25.755 -19.652 1.00 91.69 187 ALA A CA 1
ATOM 1501 C C . ALA A 1 187 ? 2.069 -27.204 -20.172 1.00 91.69 187 ALA A C 1
ATOM 1503 O O . ALA A 1 187 ? 1.313 -27.533 -21.086 1.00 91.69 187 ALA A O 1
ATOM 1504 N N . GLU A 1 188 ? 2.888 -28.099 -19.599 1.00 93.06 188 GLU A N 1
ATOM 1505 C CA . GLU A 1 188 ? 2.825 -29.533 -19.921 1.00 93.06 188 GLU A CA 1
ATOM 1506 C C . GLU A 1 188 ? 1.481 -30.149 -19.491 1.00 93.06 188 GLU A C 1
ATOM 1508 O O . GLU A 1 188 ? 0.947 -31.027 -20.173 1.00 93.06 188 GLU A O 1
ATOM 1513 N N . PHE A 1 189 ? 0.911 -29.653 -18.389 1.00 89.44 189 PHE A N 1
ATOM 1514 C CA . PHE A 1 189 ? -0.380 -30.072 -17.851 1.00 89.44 189 PHE A CA 1
ATOM 1515 C C . PHE A 1 189 ? -1.299 -28.869 -17.638 1.00 89.44 189 PHE A C 1
ATOM 1517 O O . PHE A 1 189 ? -0.846 -27.757 -17.382 1.00 89.44 189 PHE A O 1
ATOM 1524 N N . GLU A 1 190 ? -2.609 -29.108 -17.709 1.00 84.50 190 GLU A N 1
ATOM 1525 C CA . GLU A 1 190 ? -3.612 -28.089 -17.404 1.00 84.50 190 GLU A CA 1
ATOM 1526 C C . GLU A 1 190 ? -3.526 -27.677 -15.928 1.00 84.50 190 GLU A C 1
ATOM 1528 O O . GLU A 1 190 ? -3.610 -28.514 -15.021 1.00 84.50 190 GLU A O 1
ATOM 1533 N N . ALA A 1 191 ? -3.356 -26.378 -15.694 1.00 78.88 191 ALA A N 1
ATOM 1534 C CA . ALA A 1 191 ? -3.318 -25.801 -14.364 1.00 78.88 191 ALA A CA 1
ATOM 1535 C C . ALA A 1 191 ? -4.739 -25.623 -13.826 1.00 78.88 191 ALA A C 1
ATOM 1537 O O . ALA A 1 191 ? -5.538 -24.871 -14.377 1.00 78.88 191 ALA A O 1
ATOM 1538 N N . TYR A 1 192 ? -5.042 -26.273 -12.705 1.00 80.44 192 TYR A N 1
ATOM 1539 C CA . TYR A 1 192 ? -6.290 -26.031 -11.970 1.00 80.44 192 TYR A CA 1
ATOM 1540 C C . TYR A 1 192 ? -6.145 -24.910 -10.935 1.00 80.44 192 TYR A C 1
ATOM 1542 O O . TYR A 1 192 ? -7.137 -24.445 -10.375 1.00 80.44 192 TYR A O 1
ATOM 1550 N N . THR A 1 193 ? -4.908 -24.495 -10.659 1.00 83.88 193 THR A N 1
ATOM 1551 C CA . THR A 1 193 ? -4.592 -23.505 -9.637 1.00 83.88 193 THR A CA 1
ATOM 1552 C C . THR A 1 193 ? -4.898 -22.103 -10.161 1.00 83.88 193 THR A C 1
ATOM 1554 O O . THR A 1 193 ? -4.360 -21.714 -11.199 1.00 83.88 193 THR A O 1
ATOM 1557 N N . PRO A 1 194 ? -5.718 -21.302 -9.462 1.00 88.81 194 PRO A N 1
ATOM 1558 C CA . PRO A 1 194 ? -6.166 -20.009 -9.961 1.00 88.81 194 PRO A CA 1
ATOM 1559 C C . PRO A 1 194 ? -5.132 -18.902 -9.700 1.00 88.81 194 PRO A C 1
ATOM 1561 O O . PRO A 1 194 ? -5.438 -17.879 -9.088 1.00 88.81 194 PRO A O 1
ATOM 1564 N N . TYR A 1 195 ? -3.893 -19.117 -10.140 1.00 96.25 195 TYR A N 1
ATOM 1565 C CA . TYR A 1 195 ? -2.745 -18.283 -9.811 1.00 96.25 195 TYR A CA 1
ATOM 1566 C C . TYR A 1 195 ? -2.172 -17.612 -11.060 1.00 96.25 195 TYR A C 1
ATOM 1568 O O . TYR A 1 195 ? -1.609 -18.290 -11.914 1.00 96.25 195 TYR A O 1
ATOM 1576 N N . TYR A 1 196 ? -2.310 -16.287 -11.167 1.00 98.06 196 TYR A N 1
ATOM 1577 C CA . TYR A 1 196 ? -2.055 -15.543 -12.400 1.00 98.06 196 TYR A CA 1
ATOM 1578 C C . TYR A 1 196 ? -1.058 -14.397 -12.241 1.00 98.06 196 TYR A C 1
ATOM 1580 O O . TYR A 1 196 ? -0.965 -13.759 -11.191 1.00 98.06 196 TYR A O 1
ATOM 1588 N N . TYR A 1 197 ? -0.375 -14.074 -13.336 1.00 98.50 197 TYR A N 1
ATOM 1589 C CA . TYR A 1 197 ? 0.440 -12.870 -13.487 1.00 98.50 197 TYR A CA 1
ATOM 1590 C C . TYR A 1 197 ? 0.236 -12.247 -14.873 1.00 98.50 197 TYR A C 1
ATOM 1592 O O . TYR A 1 197 ? -0.055 -12.936 -15.850 1.00 98.50 197 TYR A O 1
ATOM 1600 N N . SER A 1 198 ? 0.379 -10.928 -14.970 1.00 98.50 198 SER A N 1
ATOM 1601 C CA . SER A 1 198 ? 0.245 -10.187 -16.222 1.00 98.50 198 SER A CA 1
ATOM 1602 C C . SER A 1 198 ? 1.510 -10.256 -17.079 1.00 98.50 198 SER A C 1
ATOM 1604 O O . SER A 1 198 ? 2.638 -10.251 -16.572 1.00 98.50 198 SER A O 1
ATOM 1606 N N . THR A 1 199 ? 1.313 -10.250 -18.392 1.00 98.56 199 THR A N 1
ATOM 1607 C CA . THR A 1 199 ? 2.341 -10.035 -19.411 1.00 98.56 199 THR A CA 1
ATOM 1608 C C . THR A 1 199 ? 1.724 -9.388 -20.658 1.00 98.56 199 THR A C 1
ATOM 1610 O O . THR A 1 199 ? 0.530 -9.091 -20.691 1.00 98.56 199 THR A O 1
ATOM 1613 N N . TYR A 1 200 ? 2.527 -9.139 -21.691 1.00 97.88 200 TYR A N 1
ATOM 1614 C CA . TYR A 1 200 ? 2.094 -8.584 -22.977 1.00 97.88 200 TYR A CA 1
ATOM 1615 C C . TYR A 1 200 ? 2.359 -9.576 -24.123 1.00 97.88 200 TYR A C 1
ATOM 1617 O O . TYR A 1 200 ? 3.132 -9.303 -25.052 1.00 97.88 200 TYR A O 1
ATOM 1625 N N . GLU A 1 201 ? 1.708 -10.736 -24.040 1.00 94.94 201 GLU A N 1
ATOM 1626 C CA . GLU A 1 201 ? 1.675 -11.777 -25.076 1.00 94.94 201 GLU A CA 1
ATOM 1627 C C . GLU A 1 201 ? 0.285 -11.814 -25.743 1.00 94.94 201 GLU A C 1
ATOM 1629 O O . GLU A 1 201 ? -0.464 -10.840 -25.664 1.00 94.94 201 GLU A O 1
ATOM 1634 N N . ASP A 1 202 ? -0.023 -12.869 -26.498 1.00 90.56 202 ASP A N 1
ATOM 1635 C CA . ASP A 1 202 ? -1.229 -12.915 -27.334 1.00 90.56 202 ASP A CA 1
ATOM 1636 C C . ASP A 1 202 ? -2.392 -13.707 -26.697 1.00 90.56 202 ASP A C 1
ATOM 1638 O O . ASP A 1 202 ? -3.550 -13.430 -27.003 1.00 90.56 202 ASP A O 1
ATOM 1642 N N . GLU A 1 203 ? -2.116 -14.660 -25.801 1.00 92.88 203 GLU A N 1
ATOM 1643 C CA . GLU A 1 203 ? -3.125 -15.530 -25.174 1.00 92.88 203 GLU A CA 1
ATOM 1644 C C . GLU A 1 203 ? -3.329 -15.198 -23.691 1.00 92.88 203 GLU A C 1
ATOM 1646 O O . GLU A 1 203 ? -2.363 -15.029 -22.946 1.00 92.88 203 GLU A O 1
ATOM 1651 N N . ASP A 1 204 ? -4.590 -15.178 -23.261 1.00 93.88 204 ASP A N 1
ATOM 1652 C CA . ASP A 1 204 ? -5.008 -14.962 -21.878 1.00 93.88 204 ASP A CA 1
ATOM 1653 C C . ASP A 1 204 ? -5.637 -16.236 -21.300 1.00 93.88 204 ASP A C 1
ATOM 1655 O O . ASP A 1 204 ? -6.534 -16.818 -21.907 1.00 93.88 204 ASP A O 1
ATOM 1659 N N . GLU A 1 205 ? -5.176 -16.644 -20.121 1.00 94.94 205 GLU A N 1
ATOM 1660 C CA . GLU A 1 205 ? -5.511 -17.924 -19.483 1.00 94.94 205 GLU A CA 1
ATOM 1661 C C . GLU A 1 205 ? -6.488 -17.775 -18.314 1.00 94.94 205 GLU A C 1
ATOM 1663 O O . GLU A 1 205 ? -6.850 -18.758 -17.673 1.00 94.94 205 GLU A O 1
ATOM 1668 N N . THR A 1 206 ? -6.935 -16.556 -18.001 1.00 93.38 206 THR A N 1
ATOM 1669 C CA . THR A 1 206 ? -7.867 -16.383 -16.880 1.00 93.38 206 THR A CA 1
ATOM 1670 C C . THR A 1 206 ? -9.268 -16.889 -17.242 1.00 93.38 206 THR A C 1
ATOM 1672 O O . THR A 1 206 ? -9.697 -16.830 -18.399 1.00 93.38 206 THR A O 1
ATOM 1675 N N . PRO A 1 207 ? -10.062 -17.359 -16.272 1.00 90.56 207 PRO A N 1
ATOM 1676 C CA . PRO A 1 207 ? -11.415 -17.803 -16.557 1.00 90.56 207 PRO A CA 1
ATOM 1677 C C . PRO A 1 207 ? -12.317 -16.627 -16.955 1.00 90.56 207 PRO A C 1
ATOM 1679 O O . PRO A 1 207 ? -12.129 -15.470 -16.554 1.00 90.56 207 PRO A O 1
ATOM 1682 N N . ALA A 1 208 ? -13.339 -16.915 -17.758 1.00 89.00 208 ALA A N 1
ATOM 1683 C CA . ALA A 1 208 ? -14.417 -15.962 -18.006 1.00 89.00 208 ALA A CA 1
ATOM 1684 C C . ALA A 1 208 ? -15.174 -15.652 -16.700 1.00 89.00 208 ALA A C 1
ATOM 1686 O O . ALA A 1 208 ? -15.137 -16.428 -15.742 1.00 89.00 208 ALA A O 1
ATOM 1687 N N . LYS A 1 209 ? -15.872 -14.511 -16.647 1.00 90.75 209 LYS A N 1
ATOM 1688 C CA . LYS A 1 209 ? -16.769 -14.215 -15.525 1.00 90.75 209 LYS A CA 1
ATOM 1689 C C . LYS A 1 209 ? -17.952 -15.178 -15.534 1.00 90.75 209 LYS A C 1
ATOM 1691 O O . LYS A 1 209 ? -18.732 -15.188 -16.482 1.00 90.75 209 LYS A O 1
ATOM 1696 N N . ALA A 1 210 ? -18.047 -16.003 -14.492 1.00 86.38 210 ALA A N 1
ATOM 1697 C CA . ALA A 1 210 ? -19.209 -16.846 -14.246 1.00 86.38 210 ALA A CA 1
ATOM 1698 C C . ALA A 1 210 ? -20.414 -15.992 -13.809 1.00 86.38 210 ALA A C 1
ATOM 1700 O O . ALA A 1 210 ? -20.263 -14.815 -13.482 1.00 86.38 210 ALA A O 1
ATOM 1701 N N . ASP A 1 211 ? -21.604 -16.594 -13.743 1.00 90.25 211 ASP A N 1
ATOM 1702 C CA . ASP A 1 211 ? -22.806 -15.966 -13.171 1.00 90.25 211 ASP A CA 1
ATOM 1703 C C . ASP A 1 211 ? -22.738 -15.940 -11.630 1.00 90.25 211 ASP A C 1
ATOM 1705 O O . ASP A 1 211 ? -23.529 -16.558 -10.918 1.00 90.25 211 ASP A O 1
ATOM 1709 N N . LYS A 1 212 ? -21.686 -15.304 -11.109 1.00 91.94 212 LYS A N 1
ATOM 1710 C CA . LYS A 1 212 ? -21.417 -15.087 -9.689 1.00 91.94 212 LYS A CA 1
ATOM 1711 C C . LYS A 1 212 ? -20.905 -13.669 -9.493 1.00 91.94 212 LYS A C 1
ATOM 1713 O O . LYS A 1 212 ? -20.194 -13.128 -10.342 1.00 91.94 212 LYS A O 1
ATOM 1718 N N . GLN A 1 213 ? -21.243 -13.091 -8.345 1.00 96.38 213 GLN A N 1
ATOM 1719 C CA . GLN A 1 213 ? -20.636 -11.835 -7.928 1.00 96.38 213 GLN A CA 1
ATOM 1720 C C . GLN A 1 213 ? -19.139 -12.034 -7.692 1.00 96.38 213 GLN A C 1
ATOM 1722 O O . GLN A 1 213 ? -18.729 -13.044 -7.118 1.00 96.38 213 GLN A O 1
ATOM 1727 N N . ARG A 1 214 ? -18.347 -11.048 -8.112 1.00 97.56 214 ARG A N 1
ATOM 1728 C CA . ARG A 1 214 ? -16.901 -10.976 -7.902 1.00 97.56 214 ARG A CA 1
ATOM 1729 C C . ARG A 1 214 ? -16.561 -9.797 -7.020 1.00 97.56 214 ARG A C 1
ATOM 1731 O O . ARG A 1 214 ? -16.851 -8.657 -7.388 1.00 97.56 214 ARG A O 1
ATOM 1738 N N . ILE A 1 215 ? -15.886 -10.056 -5.908 1.00 98.56 215 ILE A N 1
ATOM 1739 C CA . ILE A 1 215 ? -15.319 -8.995 -5.080 1.00 98.56 215 ILE A CA 1
ATOM 1740 C C . ILE A 1 215 ? -13.804 -9.136 -5.056 1.00 98.56 215 ILE A C 1
ATOM 1742 O O . ILE A 1 215 ? -13.254 -10.172 -4.685 1.00 98.56 215 ILE A O 1
ATOM 1746 N N . MET A 1 216 ? -13.133 -8.062 -5.458 1.00 98.75 216 MET A N 1
ATOM 1747 C CA . MET A 1 216 ? -11.684 -7.969 -5.459 1.00 98.75 216 MET A CA 1
ATOM 1748 C C . MET A 1 216 ? -11.172 -7.348 -4.161 1.00 98.75 216 MET A C 1
ATOM 1750 O O . MET A 1 216 ? -11.740 -6.384 -3.653 1.00 98.75 216 MET A O 1
ATOM 1754 N N . ILE A 1 217 ? -10.081 -7.893 -3.638 1.00 98.81 217 ILE A N 1
ATOM 1755 C CA . ILE A 1 217 ? -9.411 -7.470 -2.414 1.00 98.81 217 ILE A CA 1
ATOM 1756 C C . ILE A 1 217 ? -8.001 -7.033 -2.795 1.00 98.81 217 ILE A C 1
ATOM 1758 O O . ILE A 1 217 ? -7.220 -7.827 -3.321 1.00 98.81 217 ILE A O 1
ATOM 1762 N N . LEU A 1 218 ? -7.679 -5.767 -2.531 1.00 98.75 218 LEU A N 1
ATOM 1763 C CA . LEU A 1 218 ? -6.331 -5.252 -2.739 1.00 98.75 218 LEU A CA 1
ATOM 1764 C C . LEU A 1 218 ? -5.503 -5.437 -1.462 1.00 98.75 218 LEU A C 1
ATOM 1766 O O . LEU A 1 218 ? -5.858 -4.909 -0.403 1.00 98.75 218 LEU A O 1
ATOM 1770 N N . GLY A 1 219 ? -4.408 -6.188 -1.580 1.00 98.25 219 GLY A N 1
ATOM 1771 C CA . GLY A 1 219 ? -3.424 -6.403 -0.522 1.00 98.25 219 GLY A CA 1
ATOM 1772 C C . GLY A 1 219 ? -2.578 -5.161 -0.229 1.00 98.25 219 GLY A C 1
ATOM 1773 O O . GLY A 1 219 ? -2.896 -4.054 -0.662 1.00 98.25 219 GLY A O 1
ATOM 1774 N N . GLY A 1 220 ? -1.493 -5.341 0.528 1.00 95.00 220 GLY A N 1
ATOM 1775 C CA . GLY A 1 220 ? -0.605 -4.245 0.941 1.00 95.00 220 GLY A CA 1
ATOM 1776 C C . GLY A 1 220 ? 0.707 -4.123 0.166 1.00 95.00 220 GLY A C 1
ATOM 1777 O O . GLY A 1 220 ? 1.372 -3.088 0.260 1.00 95.00 220 GLY A O 1
ATOM 1778 N N . GLY A 1 221 ? 1.079 -5.146 -0.609 1.00 96.31 221 GLY A N 1
ATOM 1779 C CA . GLY A 1 221 ? 2.401 -5.242 -1.216 1.00 96.31 221 GLY A CA 1
ATOM 1780 C C . GLY A 1 221 ? 3.459 -5.605 -0.164 1.00 96.31 221 GLY A C 1
ATOM 1781 O O . GLY A 1 221 ? 3.124 -6.247 0.838 1.00 96.31 221 GLY A O 1
ATOM 1782 N N . PRO A 1 222 ? 4.737 -5.239 -0.365 1.00 96.88 222 PRO A N 1
ATOM 1783 C CA . PRO A 1 222 ? 5.815 -5.617 0.542 1.00 96.88 222 PRO A CA 1
ATOM 1784 C C . PRO A 1 222 ? 5.587 -5.094 1.962 1.00 96.88 222 PRO A C 1
ATOM 1786 O O . PRO A 1 222 ? 5.303 -3.909 2.167 1.00 96.88 222 PRO A O 1
ATOM 1789 N N . ASN A 1 223 ? 5.821 -5.965 2.946 1.00 96.06 223 ASN A N 1
ATOM 1790 C CA . ASN A 1 223 ? 5.843 -5.580 4.354 1.00 96.06 223 ASN A CA 1
ATOM 1791 C C . ASN A 1 223 ? 6.872 -4.460 4.607 1.00 96.06 223 ASN A C 1
ATOM 1793 O O . ASN A 1 223 ? 7.953 -4.409 4.008 1.00 96.06 223 ASN A O 1
ATOM 1797 N N . ARG A 1 224 ? 6.530 -3.542 5.514 1.00 93.06 224 ARG A N 1
ATOM 1798 C CA . ARG A 1 224 ? 7.407 -2.469 6.007 1.00 93.06 224 ARG A CA 1
ATOM 1799 C C . ARG A 1 224 ? 6.973 -2.026 7.398 1.00 93.06 224 ARG A C 1
ATOM 1801 O O . ARG A 1 224 ? 5.844 -2.256 7.809 1.00 93.06 224 ARG A O 1
ATOM 1808 N N . ILE A 1 225 ? 7.840 -1.327 8.126 1.00 90.88 225 ILE A N 1
ATOM 1809 C CA . ILE A 1 225 ? 7.516 -0.845 9.479 1.00 90.88 225 ILE A CA 1
ATOM 1810 C C . ILE A 1 225 ? 6.256 0.033 9.444 1.00 90.88 225 ILE A C 1
ATOM 1812 O O . ILE A 1 225 ? 6.263 1.109 8.836 1.00 90.88 225 ILE A O 1
ATOM 1816 N N . GLY A 1 226 ? 5.204 -0.405 10.139 1.00 87.50 226 GLY A N 1
ATOM 1817 C CA . GLY A 1 226 ? 3.882 0.231 10.184 1.00 87.50 226 GLY A CA 1
ATOM 1818 C C . GLY A 1 226 ? 2.854 -0.336 9.192 1.00 87.50 226 GLY A C 1
ATOM 1819 O O . GLY A 1 226 ? 1.682 0.022 9.289 1.00 87.50 226 GLY A O 1
ATOM 1820 N N . GLN A 1 227 ? 3.270 -1.208 8.269 1.00 89.81 227 GLN A N 1
ATOM 1821 C CA . GLN A 1 227 ? 2.430 -1.967 7.336 1.00 89.81 227 GLN A CA 1
ATOM 1822 C C . GLN A 1 227 ? 2.926 -3.410 7.258 1.00 89.81 227 GLN A C 1
ATOM 1824 O O . GLN A 1 227 ? 3.764 -3.737 6.418 1.00 89.81 227 GLN A O 1
ATOM 1829 N N . GLY A 1 228 ? 2.452 -4.238 8.184 1.00 94.12 228 GLY A N 1
ATOM 1830 C CA . GLY A 1 228 ? 2.866 -5.627 8.307 1.00 94.12 228 GLY A CA 1
ATOM 1831 C C . GLY A 1 228 ? 1.741 -6.620 8.030 1.00 94.12 228 GLY A C 1
ATOM 1832 O O . GLY A 1 228 ? 0.759 -6.343 7.332 1.00 94.12 228 GLY A O 1
ATOM 1833 N N . ILE A 1 229 ? 1.906 -7.796 8.631 1.00 97.38 229 ILE A N 1
ATOM 1834 C CA . ILE A 1 229 ? 1.040 -8.966 8.472 1.00 97.38 229 ILE A CA 1
ATOM 1835 C C . ILE A 1 229 ? -0.395 -8.740 8.973 1.00 97.38 229 ILE A C 1
ATOM 1837 O O . ILE A 1 229 ? -1.305 -9.493 8.637 1.00 97.38 229 ILE A O 1
ATOM 1841 N N . GLU A 1 230 ? -0.638 -7.693 9.757 1.00 97.81 230 GLU A N 1
ATOM 1842 C CA . GLU A 1 230 ? -1.960 -7.372 10.294 1.00 97.81 230 GLU A CA 1
ATOM 1843 C C . GLU A 1 230 ? -2.957 -7.028 9.179 1.00 97.81 230 GLU A C 1
ATOM 1845 O O . GLU A 1 230 ? -4.140 -7.373 9.252 1.00 97.81 230 GLU A O 1
ATOM 1850 N N . PHE A 1 231 ? -2.467 -6.396 8.112 1.00 97.81 231 PHE A N 1
ATOM 1851 C CA . PHE A 1 231 ? -3.256 -6.065 6.927 1.00 97.81 231 PHE A CA 1
ATOM 1852 C C . PHE A 1 231 ? -3.467 -7.289 6.028 1.00 97.81 231 PHE A C 1
ATOM 1854 O O . PHE A 1 231 ? -4.564 -7.488 5.501 1.00 97.81 231 PHE A O 1
ATOM 1861 N N . ASP A 1 232 ? -2.460 -8.161 5.924 1.00 98.31 232 ASP A N 1
ATOM 1862 C CA . ASP A 1 232 ? -2.582 -9.454 5.242 1.00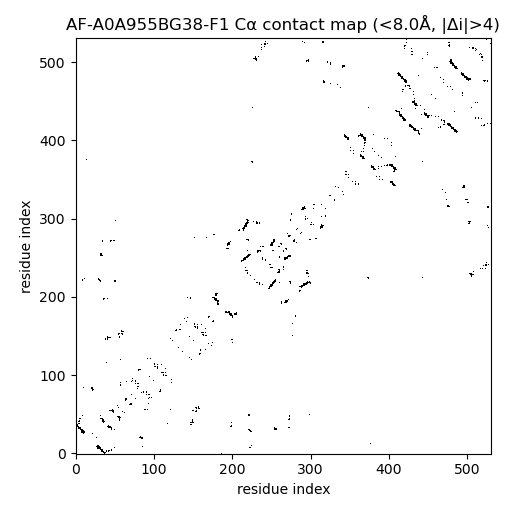 98.31 232 ASP A CA 1
ATOM 1863 C C . ASP A 1 232 ? -3.659 -10.335 5.892 1.00 98.31 232 ASP A C 1
ATOM 1865 O O . ASP A 1 232 ? -4.538 -10.871 5.212 1.00 98.31 232 ASP A O 1
ATOM 1869 N N . TYR A 1 233 ? -3.665 -10.390 7.228 1.00 98.56 233 TYR A N 1
ATOM 1870 C CA . TYR A 1 233 ? -4.696 -11.061 8.016 1.00 98.56 233 TYR A CA 1
ATOM 1871 C C . TYR A 1 233 ? -6.101 -10.557 7.661 1.00 98.56 233 TYR A C 1
ATOM 1873 O O . TYR A 1 233 ? -7.013 -11.358 7.438 1.00 98.56 233 TYR A O 1
ATOM 1881 N N . CYS A 1 234 ? -6.284 -9.235 7.573 1.00 98.62 234 CYS A N 1
ATOM 1882 C CA . CYS A 1 234 ? -7.570 -8.645 7.206 1.00 98.62 234 CYS A CA 1
ATOM 1883 C C . CYS A 1 234 ? -7.991 -9.048 5.785 1.00 98.62 234 CYS A C 1
ATOM 1885 O O . CYS A 1 234 ? -9.142 -9.440 5.581 1.00 98.62 234 CYS A O 1
ATOM 1887 N N . CYS A 1 235 ? -7.065 -9.015 4.822 1.00 98.62 235 CYS A N 1
ATOM 1888 C CA . CYS A 1 235 ? -7.319 -9.415 3.435 1.00 98.62 235 CYS A CA 1
ATOM 1889 C C . CYS A 1 235 ? -7.719 -10.897 3.329 1.00 98.62 235 CYS A C 1
ATOM 1891 O O . CYS A 1 235 ? -8.717 -11.220 2.683 1.00 98.62 235 CYS A O 1
ATOM 1893 N N . CYS A 1 236 ? -7.015 -11.793 4.027 1.00 98.56 236 CYS A N 1
ATOM 1894 C CA . CYS A 1 236 ? -7.362 -13.216 4.085 1.00 98.56 236 CYS A CA 1
ATOM 1895 C C . CYS A 1 236 ? -8.771 -13.423 4.655 1.00 98.56 236 CYS A C 1
ATOM 1897 O O . CYS A 1 236 ? -9.604 -14.115 4.069 1.00 98.56 236 CYS A O 1
ATOM 1899 N N . HIS A 1 237 ? -9.079 -12.762 5.774 1.00 98.69 237 HIS A N 1
ATOM 1900 C CA . HIS A 1 237 ? -10.392 -12.854 6.406 1.00 98.69 237 HIS A CA 1
ATOM 1901 C C . HIS A 1 237 ? -11.526 -12.282 5.546 1.00 98.69 237 HIS A C 1
ATOM 1903 O O . HIS A 1 237 ? -12.646 -12.790 5.639 1.00 98.69 237 HIS A O 1
ATOM 1909 N N . ALA A 1 238 ? -11.256 -11.285 4.696 1.00 98.69 238 ALA A N 1
ATOM 1910 C CA . ALA A 1 238 ? -12.211 -10.844 3.685 1.00 98.69 238 ALA A CA 1
ATOM 1911 C C . ALA A 1 238 ? -12.478 -11.941 2.655 1.00 98.69 238 ALA A C 1
ATOM 1913 O O . ALA A 1 238 ? -13.636 -12.268 2.416 1.00 98.69 238 ALA A O 1
ATOM 1914 N N . SER A 1 239 ? -11.431 -12.569 2.116 1.00 98.50 239 SER A N 1
ATOM 1915 C CA . SER A 1 239 ? -11.586 -13.669 1.157 1.00 98.50 239 SER A CA 1
ATOM 1916 C C . SER A 1 239 ? -12.414 -14.818 1.744 1.00 98.50 239 SER A C 1
ATOM 1918 O O . SER A 1 239 ? -13.386 -15.273 1.142 1.00 98.50 239 SER A O 1
ATOM 1920 N N . PHE A 1 240 ? -12.117 -15.215 2.985 1.00 98.50 240 PHE A N 1
ATOM 1921 C CA . PHE A 1 240 ? -12.877 -16.253 3.686 1.00 98.50 240 PHE A CA 1
ATOM 1922 C C . PHE A 1 240 ? -14.338 -15.851 3.927 1.00 98.50 240 PHE A C 1
ATOM 1924 O O . PHE A 1 240 ? -15.229 -16.695 3.851 1.00 98.50 240 PHE A O 1
ATOM 1931 N N . ALA A 1 241 ? -14.605 -14.575 4.224 1.00 98.38 241 ALA A N 1
ATOM 1932 C CA . ALA A 1 241 ? -15.964 -14.062 4.390 1.00 98.38 241 ALA A CA 1
ATOM 1933 C C . ALA A 1 241 ? -16.775 -14.150 3.093 1.00 98.38 241 ALA A C 1
ATOM 1935 O O . ALA A 1 241 ? -17.923 -14.587 3.122 1.00 98.38 241 ALA A O 1
ATOM 1936 N N . LEU A 1 242 ? -16.170 -13.742 1.976 1.00 98.38 242 LEU A N 1
ATOM 1937 C CA . LEU A 1 242 ? -16.795 -13.731 0.655 1.00 98.38 242 LEU A CA 1
ATOM 1938 C C . LEU A 1 242 ? -17.105 -15.149 0.175 1.00 98.38 242 LEU A C 1
ATOM 1940 O O . LEU A 1 242 ? -18.228 -15.411 -0.256 1.00 98.38 242 LEU A O 1
ATOM 1944 N N . ARG A 1 243 ? -16.167 -16.084 0.377 1.00 96.75 243 ARG A N 1
ATOM 1945 C CA . ARG A 1 243 ? -16.366 -17.509 0.085 1.00 96.75 243 ARG A CA 1
ATOM 1946 C C . ARG A 1 243 ? -17.581 -18.076 0.826 1.00 96.75 243 ARG A C 1
ATOM 1948 O O . ARG A 1 243 ? -18.388 -18.787 0.236 1.00 96.75 243 ARG A O 1
ATOM 1955 N N . GLU A 1 244 ? -17.772 -17.718 2.098 1.00 97.50 244 GLU A N 1
ATOM 1956 C CA . GLU A 1 244 ? -18.969 -18.113 2.863 1.00 97.50 244 GLU A CA 1
ATOM 1957 C C . GLU A 1 244 ? -20.270 -17.492 2.354 1.00 97.50 244 GLU A C 1
ATOM 1959 O O . GLU A 1 244 ? -21.337 -18.071 2.546 1.00 97.50 244 GLU A O 1
ATOM 1964 N N . MET A 1 245 ? -20.195 -16.319 1.726 1.00 97.50 245 MET A N 1
ATOM 1965 C CA . MET A 1 245 ? -21.338 -15.666 1.086 1.00 97.50 245 MET A CA 1
ATOM 1966 C C . MET A 1 245 ? -21.605 -16.204 -0.328 1.00 97.50 245 MET A C 1
ATOM 1968 O O . MET A 1 245 ? -22.556 -15.769 -0.970 1.00 97.50 245 MET A O 1
ATOM 1972 N N . GLY A 1 246 ? -20.787 -17.142 -0.823 1.00 96.69 246 GLY A N 1
ATOM 1973 C CA . GLY A 1 246 ? -20.868 -17.643 -2.196 1.00 96.69 246 GLY A CA 1
ATOM 1974 C C . GLY A 1 246 ? -20.414 -16.629 -3.252 1.00 96.69 246 GLY A C 1
ATOM 1975 O O . GLY A 1 246 ? -20.733 -16.803 -4.429 1.00 96.69 246 GLY A O 1
ATOM 1976 N N . ILE A 1 247 ? -19.691 -15.585 -2.838 1.00 97.75 247 ILE A N 1
ATOM 1977 C CA . ILE A 1 247 ? -19.109 -14.554 -3.701 1.00 97.75 247 ILE A CA 1
ATOM 1978 C C . ILE A 1 247 ? -17.700 -15.000 -4.089 1.00 97.75 247 ILE A C 1
ATOM 1980 O O . ILE A 1 247 ? -16.931 -15.421 -3.228 1.00 97.75 247 ILE A O 1
ATOM 1984 N N . GLU A 1 248 ? -17.366 -14.883 -5.372 1.00 97.44 248 GLU A N 1
ATOM 1985 C CA . GLU A 1 248 ? -16.037 -15.214 -5.879 1.00 97.44 248 GLU A CA 1
ATOM 1986 C C . GLU A 1 248 ? -15.033 -14.138 -5.439 1.00 97.44 248 GLU A C 1
ATOM 1988 O O . GLU A 1 248 ? -15.184 -12.955 -5.773 1.00 97.44 248 GLU A O 1
ATOM 1993 N N . SER A 1 249 ? -14.031 -14.531 -4.654 1.00 97.81 249 SER A N 1
ATOM 1994 C CA . SER A 1 249 ? -13.015 -13.620 -4.134 1.00 97.81 249 SER A CA 1
ATOM 1995 C C . SER A 1 249 ? -11.797 -13.546 -5.053 1.00 97.81 249 SER A C 1
ATOM 1997 O O . SER A 1 249 ? -11.242 -14.561 -5.474 1.00 97.81 249 SER A O 1
ATOM 1999 N N . ILE A 1 250 ? -11.354 -12.322 -5.344 1.00 98.38 250 ILE A N 1
ATOM 2000 C CA . ILE A 1 250 ? -10.176 -12.063 -6.178 1.00 98.38 250 ILE A CA 1
ATOM 2001 C C . ILE A 1 250 ? -9.124 -11.363 -5.328 1.00 98.38 250 ILE A C 1
ATOM 2003 O O . ILE A 1 250 ? -9.344 -10.231 -4.905 1.00 98.38 250 ILE A O 1
ATOM 2007 N N . MET A 1 251 ? -7.986 -12.000 -5.080 1.00 98.75 251 MET A N 1
ATOM 2008 C CA . MET A 1 251 ? -6.877 -11.387 -4.355 1.00 98.75 251 MET A CA 1
ATOM 2009 C C . MET A 1 251 ? -5.876 -10.757 -5.321 1.00 98.75 251 MET A C 1
ATOM 2011 O O . MET A 1 251 ? -5.460 -11.390 -6.290 1.00 98.75 251 MET A O 1
ATOM 2015 N N . VAL A 1 252 ? -5.448 -9.527 -5.031 1.00 98.75 252 VAL A N 1
ATOM 2016 C CA . VAL A 1 252 ? -4.351 -8.857 -5.744 1.00 98.75 252 VAL A CA 1
ATOM 2017 C C . VAL A 1 252 ? -3.288 -8.449 -4.737 1.00 98.75 252 VAL A C 1
ATOM 2019 O O . VAL A 1 252 ? -3.546 -7.605 -3.879 1.00 98.75 252 VAL A O 1
ATOM 2022 N N . ASN A 1 253 ? -2.101 -9.047 -4.815 1.00 98.50 253 ASN A N 1
ATOM 2023 C CA . ASN A 1 253 ? -0.987 -8.724 -3.925 1.00 98.50 253 ASN A CA 1
ATOM 2024 C C . ASN A 1 253 ? 0.354 -9.162 -4.545 1.00 98.50 253 ASN A C 1
ATOM 2026 O O . ASN A 1 253 ? 0.379 -10.022 -5.421 1.00 98.50 253 ASN A O 1
ATOM 2030 N N . SER A 1 254 ? 1.469 -8.598 -4.075 1.00 97.06 254 SER A N 1
ATOM 2031 C CA . SER A 1 254 ? 2.820 -8.881 -4.593 1.00 97.06 254 SER A CA 1
ATOM 2032 C C . SER A 1 254 ? 3.819 -9.342 -3.525 1.00 97.06 254 SER A C 1
ATOM 2034 O O . SER A 1 254 ? 5.020 -9.434 -3.789 1.00 97.06 254 SER A O 1
ATOM 2036 N N . ASN A 1 255 ? 3.354 -9.595 -2.301 1.00 97.88 255 ASN A N 1
ATOM 2037 C CA . ASN A 1 255 ? 4.208 -10.048 -1.209 1.00 97.88 255 ASN A CA 1
ATOM 2038 C C . ASN A 1 255 ? 4.337 -11.582 -1.233 1.00 97.88 255 ASN A C 1
ATOM 2040 O O . ASN A 1 255 ? 3.323 -12.266 -1.128 1.00 97.88 255 ASN A O 1
ATOM 2044 N N . PRO A 1 256 ? 5.542 -12.154 -1.377 1.00 96.56 256 PRO A N 1
ATOM 2045 C CA . PRO A 1 256 ? 5.716 -13.607 -1.404 1.00 96.56 256 PRO A CA 1
ATOM 2046 C C . PRO A 1 256 ? 5.650 -14.268 -0.016 1.00 96.56 256 PRO A C 1
ATOM 2048 O O . PRO A 1 256 ? 5.549 -15.486 0.062 1.00 96.56 256 PRO A O 1
ATOM 2051 N N . GLU A 1 257 ? 5.721 -13.501 1.075 1.00 95.69 257 GLU A N 1
ATOM 2052 C CA . GLU A 1 257 ? 5.769 -14.029 2.449 1.00 95.69 257 GLU A CA 1
ATOM 2053 C C . GLU A 1 257 ? 4.377 -14.315 3.040 1.00 95.69 257 GLU A C 1
ATOM 2055 O O . GLU A 1 257 ? 4.261 -14.862 4.137 1.00 95.69 257 GLU A O 1
ATOM 2060 N N . THR A 1 258 ? 3.319 -13.866 2.365 1.00 95.38 258 THR A N 1
ATOM 2061 C CA . THR A 1 258 ? 1.984 -13.718 2.951 1.00 95.38 258 THR A CA 1
ATOM 2062 C C . THR A 1 258 ? 1.030 -14.858 2.635 1.00 95.38 258 THR A C 1
ATOM 2064 O O . THR A 1 258 ? 1.127 -15.500 1.597 1.00 95.38 258 THR A O 1
ATOM 2067 N N . VAL A 1 259 ? 0.023 -15.046 3.493 1.00 96.38 259 VAL A N 1
ATOM 2068 C CA . VAL A 1 259 ? -1.024 -16.054 3.267 1.00 96.38 259 VAL A CA 1
ATOM 2069 C C . VAL A 1 259 ? -2.011 -15.589 2.193 1.00 96.38 259 VAL A C 1
ATOM 2071 O O . VAL A 1 259 ? -2.594 -16.419 1.500 1.00 96.38 259 VAL A O 1
ATOM 2074 N N . SER A 1 260 ? -2.185 -14.277 1.984 1.00 95.88 260 SER A N 1
ATOM 2075 C CA . SER A 1 260 ? -3.051 -13.787 0.898 1.00 95.88 260 SER A CA 1
ATOM 2076 C C . SER A 1 260 ? -2.577 -14.206 -0.490 1.00 95.88 260 SER A C 1
ATOM 2078 O O . SER A 1 260 ? -3.403 -14.375 -1.381 1.00 95.88 260 SER A O 1
ATOM 2080 N N . THR A 1 261 ? -1.271 -14.391 -0.675 1.00 95.81 261 THR A N 1
ATOM 2081 C CA . THR A 1 261 ? -0.668 -14.844 -1.932 1.00 95.81 261 THR A CA 1
ATOM 2082 C C . THR A 1 261 ? -0.511 -16.361 -2.013 1.00 95.81 261 THR A C 1
ATOM 2084 O O . THR A 1 261 ? 0.081 -16.864 -2.967 1.00 95.81 261 THR A O 1
ATOM 2087 N N . ASP A 1 262 ? -1.089 -17.094 -1.061 1.00 95.94 262 ASP A N 1
ATOM 2088 C CA . ASP A 1 262 ? -1.374 -18.513 -1.220 1.00 95.94 262 ASP A CA 1
ATOM 2089 C C . ASP A 1 262 ? -2.611 -18.683 -2.119 1.00 95.94 262 ASP A C 1
ATOM 2091 O O . ASP A 1 262 ? -3.650 -18.041 -1.917 1.00 95.94 262 ASP A O 1
ATOM 2095 N N . TYR A 1 263 ? -2.508 -19.550 -3.124 1.00 89.38 263 TYR A N 1
ATOM 2096 C CA . TYR A 1 263 ? -3.588 -19.805 -4.073 1.00 89.38 263 TYR A CA 1
ATOM 2097 C C . TYR A 1 263 ? -4.821 -20.451 -3.419 1.00 89.38 263 TYR A C 1
ATOM 2099 O O . TYR A 1 263 ? -5.914 -20.323 -3.965 1.00 89.38 263 TYR A O 1
ATOM 2107 N N . ASP A 1 264 ? -4.695 -21.077 -2.242 1.00 93.62 264 ASP A N 1
ATOM 2108 C CA . ASP A 1 264 ? -5.834 -21.655 -1.510 1.00 93.62 264 ASP A CA 1
ATOM 2109 C C . ASP A 1 264 ? -6.719 -20.586 -0.827 1.00 93.62 264 ASP A C 1
ATOM 2111 O O . ASP A 1 264 ? -7.893 -20.827 -0.483 1.00 93.62 264 ASP A O 1
ATOM 2115 N N . THR A 1 265 ? -6.185 -19.373 -0.640 1.00 96.38 265 THR A N 1
ATOM 2116 C CA . THR A 1 265 ? -6.843 -18.298 0.115 1.00 96.38 265 THR A CA 1
ATOM 2117 C C . THR A 1 265 ? -8.001 -17.654 -0.641 1.00 96.38 265 THR A C 1
ATOM 2119 O O . THR A 1 265 ? -8.983 -17.250 -0.012 1.00 96.38 265 THR A O 1
ATOM 2122 N N . SER A 1 266 ? -7.923 -17.550 -1.968 1.00 96.75 266 SER A N 1
ATOM 2123 C CA . SER A 1 266 ? -8.915 -16.862 -2.812 1.00 96.75 266 SER A CA 1
ATOM 2124 C C . SER A 1 266 ? -9.340 -17.712 -4.001 1.00 96.75 266 SER A C 1
ATOM 2126 O O . SER A 1 266 ? -8.710 -18.723 -4.284 1.00 96.75 266 SER A O 1
ATOM 2128 N N . ASP A 1 267 ? -10.438 -17.347 -4.661 1.00 96.44 267 ASP A N 1
ATOM 2129 C CA . ASP A 1 267 ? -10.886 -18.072 -5.855 1.00 96.44 267 ASP A CA 1
ATOM 2130 C C . ASP A 1 267 ? -10.056 -17.705 -7.091 1.00 96.44 267 ASP A C 1
ATOM 2132 O O . ASP A 1 267 ? -9.889 -18.537 -7.976 1.00 96.44 267 ASP A O 1
ATOM 2136 N N . LEU A 1 268 ? -9.521 -16.477 -7.147 1.00 97.19 268 LEU A N 1
ATOM 2137 C CA . LEU A 1 268 ? -8.553 -16.018 -8.146 1.00 97.19 268 LEU A CA 1
ATOM 2138 C C . LEU A 1 268 ? -7.456 -15.183 -7.480 1.00 97.19 268 LEU A C 1
ATOM 2140 O O . LEU A 1 268 ? -7.748 -14.169 -6.851 1.00 97.19 268 LEU A O 1
ATOM 2144 N N . LEU A 1 269 ? -6.197 -15.557 -7.684 1.00 98.25 269 LEU A N 1
ATOM 2145 C CA . LEU A 1 269 ? -5.030 -14.827 -7.199 1.00 98.25 269 LEU A CA 1
ATOM 2146 C C . LEU A 1 269 ? -4.282 -14.178 -8.366 1.00 98.25 269 LEU A C 1
ATOM 2148 O O . LEU A 1 269 ? -3.825 -14.861 -9.278 1.00 98.25 269 LEU A O 1
ATOM 2152 N N . PHE A 1 270 ? -4.087 -12.864 -8.292 1.00 98.62 270 PHE A N 1
ATOM 2153 C CA . PHE A 1 270 ? -3.222 -12.105 -9.190 1.00 98.62 270 PHE A CA 1
ATOM 2154 C C . PHE A 1 270 ? -1.969 -11.647 -8.439 1.00 98.62 270 PHE A C 1
ATOM 2156 O O . PHE A 1 270 ? -2.044 -10.774 -7.569 1.00 98.62 270 PHE A O 1
ATOM 2163 N N . PHE A 1 271 ? -0.813 -12.216 -8.795 1.00 98.50 271 PHE A N 1
ATOM 2164 C CA . PHE A 1 271 ? 0.488 -11.822 -8.245 1.00 98.50 271 PHE A CA 1
ATOM 2165 C C . PHE A 1 271 ? 1.035 -10.582 -8.950 1.00 98.50 271 PHE A C 1
ATOM 2167 O O . PHE A 1 271 ? 1.975 -10.641 -9.748 1.00 98.50 271 PHE A O 1
ATOM 2174 N N . GLU A 1 272 ? 0.408 -9.445 -8.686 1.00 98.62 272 GLU A N 1
ATOM 2175 C CA . GLU A 1 272 ? 0.644 -8.214 -9.428 1.00 98.62 272 GLU A CA 1
ATOM 2176 C C . GLU A 1 272 ? 1.049 -7.054 -8.517 1.00 98.62 272 GLU A C 1
ATOM 2178 O O . GLU A 1 272 ? 0.599 -6.979 -7.370 1.00 98.62 272 GLU A O 1
ATOM 2183 N N . PRO A 1 273 ? 1.868 -6.113 -9.025 1.00 98.38 273 PRO A N 1
ATOM 2184 C CA . PRO A 1 273 ? 2.122 -4.858 -8.334 1.00 98.38 273 PRO A CA 1
ATOM 2185 C C . PRO A 1 273 ? 0.819 -4.111 -8.031 1.00 98.38 273 PRO A C 1
ATOM 2187 O O . PRO A 1 273 ? -0.101 -4.069 -8.849 1.00 98.38 273 PRO A O 1
ATOM 2190 N N . LEU A 1 274 ? 0.760 -3.448 -6.880 1.00 98.00 274 LEU A N 1
ATOM 2191 C CA . LEU A 1 274 ? -0.389 -2.636 -6.486 1.00 98.00 274 LEU A CA 1
ATOM 2192 C C . LEU A 1 274 ? -0.253 -1.215 -7.035 1.00 98.00 274 LEU A C 1
ATOM 2194 O O . LEU A 1 274 ? -0.057 -0.248 -6.306 1.00 98.00 274 LEU A O 1
ATOM 2198 N N . THR A 1 275 ? -0.368 -1.090 -8.356 1.00 98.19 275 THR A N 1
ATOM 2199 C CA . THR A 1 275 ? -0.399 0.206 -9.045 1.00 98.19 275 THR A CA 1
ATOM 2200 C C . THR A 1 275 ? -1.755 0.446 -9.702 1.00 98.19 275 THR A C 1
ATOM 2202 O O . THR A 1 275 ? -2.520 -0.488 -9.944 1.00 98.19 275 THR A O 1
ATOM 2205 N N . VAL A 1 276 ? -2.064 1.706 -10.029 1.00 97.81 276 VAL A N 1
ATOM 2206 C CA . VAL A 1 276 ? -3.298 2.048 -10.759 1.00 97.81 276 VAL A CA 1
ATOM 2207 C C . VAL A 1 276 ? -3.358 1.301 -12.092 1.00 97.81 276 VAL A C 1
ATOM 2209 O O . VAL A 1 276 ? -4.393 0.734 -12.429 1.00 97.81 276 VAL A O 1
ATOM 2212 N N . GLU A 1 277 ? -2.254 1.259 -12.839 1.00 98.38 277 GLU A N 1
ATOM 2213 C CA . GLU A 1 277 ? -2.187 0.552 -14.118 1.00 98.38 277 GLU A CA 1
ATOM 2214 C C . GLU A 1 277 ? -2.516 -0.938 -13.978 1.00 98.38 277 GLU A C 1
ATOM 2216 O O . GLU A 1 277 ? -3.364 -1.450 -14.719 1.00 98.38 277 GLU A O 1
ATOM 2221 N N . ASP A 1 278 ? -1.831 -1.621 -13.060 1.00 98.69 278 ASP A N 1
ATOM 2222 C CA . ASP A 1 278 ? -1.906 -3.072 -12.904 1.00 98.69 278 ASP A CA 1
ATOM 2223 C C . ASP A 1 278 ? -3.287 -3.484 -12.362 1.00 98.69 278 ASP A C 1
ATOM 2225 O O . ASP A 1 278 ? -3.938 -4.363 -12.931 1.00 98.69 278 ASP A O 1
ATOM 2229 N N . VAL A 1 279 ? -3.820 -2.763 -11.368 1.00 98.69 279 VAL A N 1
ATOM 2230 C CA . VAL A 1 279 ? -5.178 -3.000 -10.847 1.00 98.69 279 VAL A CA 1
ATOM 2231 C C . VAL A 1 279 ? -6.237 -2.759 -11.925 1.00 98.69 279 VAL A C 1
ATOM 2233 O O . VAL A 1 279 ? -7.158 -3.560 -12.065 1.00 98.69 279 VAL A O 1
ATOM 2236 N N . LEU A 1 280 ? -6.112 -1.708 -12.745 1.00 98.69 280 LEU A N 1
ATOM 2237 C CA . LEU A 1 280 ? -7.053 -1.480 -13.846 1.00 98.69 280 LEU A CA 1
ATOM 2238 C C . LEU A 1 280 ? -6.961 -2.560 -14.934 1.00 98.69 280 LEU A C 1
ATOM 2240 O O . LEU A 1 280 ? -7.980 -2.882 -15.544 1.00 98.69 280 LEU A O 1
ATOM 2244 N N . ASN A 1 281 ? -5.775 -3.127 -15.190 1.00 98.44 281 ASN A N 1
ATOM 2245 C CA . ASN A 1 281 ? -5.632 -4.269 -16.103 1.00 98.44 281 ASN A CA 1
ATOM 2246 C C . ASN A 1 281 ? -6.409 -5.485 -15.582 1.00 98.44 281 ASN A C 1
ATOM 2248 O O . ASN A 1 281 ? -7.088 -6.150 -16.361 1.00 98.44 281 ASN A O 1
ATOM 2252 N N . ILE A 1 282 ? -6.361 -5.736 -14.272 1.00 98.44 282 ILE A N 1
ATOM 2253 C CA . ILE A 1 282 ? -7.128 -6.816 -13.643 1.00 98.44 282 ILE A CA 1
ATOM 2254 C C . ILE A 1 282 ? -8.626 -6.499 -13.701 1.00 98.44 282 ILE A C 1
ATOM 2256 O O . ILE A 1 282 ? -9.395 -7.349 -14.140 1.00 98.44 282 ILE A O 1
ATOM 2260 N N . CYS A 1 283 ? -9.052 -5.274 -13.359 1.00 98.00 283 CYS A N 1
ATOM 2261 C CA . CYS A 1 283 ? -10.454 -4.840 -13.460 1.00 98.00 283 CYS A CA 1
ATOM 2262 C C . CYS A 1 283 ? -11.040 -5.080 -14.855 1.00 98.00 283 CYS A C 1
ATOM 2264 O O . CYS A 1 283 ? -12.143 -5.614 -14.970 1.00 98.00 283 CYS A O 1
ATOM 2266 N N . ASP A 1 284 ? -10.299 -4.702 -15.903 1.00 96.06 284 ASP A N 1
ATOM 2267 C CA . ASP A 1 284 ? -10.701 -4.912 -17.296 1.00 96.06 284 ASP A CA 1
ATOM 2268 C C . ASP A 1 284 ? -10.968 -6.397 -17.587 1.00 96.06 284 ASP A C 1
ATOM 2270 O O . ASP A 1 284 ? -11.860 -6.717 -18.376 1.00 96.06 284 ASP A O 1
ATOM 2274 N N . ARG A 1 285 ? -10.213 -7.299 -16.945 1.00 95.25 285 ARG A N 1
ATOM 2275 C CA . ARG A 1 285 ? -10.291 -8.738 -17.191 1.00 95.25 285 ARG A CA 1
ATOM 2276 C C . ARG A 1 285 ? -11.324 -9.465 -16.342 1.00 95.25 285 ARG A C 1
ATOM 2278 O O . ARG A 1 285 ? -12.015 -10.353 -16.846 1.00 95.25 285 ARG A O 1
ATOM 2285 N N . VAL A 1 286 ? -11.401 -9.133 -15.058 1.00 95.94 286 VAL A N 1
ATOM 2286 C CA . VAL A 1 286 ? -12.239 -9.858 -14.094 1.00 95.94 286 VAL A CA 1
ATOM 2287 C C . VAL A 1 286 ? -13.618 -9.239 -13.923 1.00 95.94 286 VAL A C 1
ATOM 2289 O O . VAL A 1 286 ? -14.522 -9.948 -13.483 1.00 95.94 286 VAL A O 1
ATOM 2292 N N . GLN A 1 287 ? -13.781 -7.963 -14.303 1.00 96.25 287 GLN A N 1
ATOM 2293 C CA . GLN A 1 287 ? -15.023 -7.190 -14.214 1.00 96.25 287 GLN A CA 1
ATOM 2294 C C . GLN A 1 287 ? -15.669 -7.311 -12.820 1.00 96.25 287 GLN A C 1
ATOM 2296 O O . GLN A 1 287 ? -16.755 -7.889 -12.691 1.00 96.25 287 GLN A O 1
ATOM 2301 N N . PRO A 1 288 ? -14.982 -6.840 -11.761 1.00 97.50 288 PRO A N 1
ATOM 2302 C CA . PRO A 1 288 ? -15.434 -7.019 -10.387 1.00 97.50 288 PRO A CA 1
ATOM 2303 C C . PRO A 1 288 ? -16.717 -6.220 -10.132 1.00 97.50 288 PRO A C 1
ATOM 2305 O O . PRO A 1 288 ? -16.878 -5.117 -10.650 1.00 97.50 288 PRO A O 1
ATOM 2308 N N . ASP A 1 289 ? -17.611 -6.764 -9.310 1.00 98.25 289 ASP A N 1
ATOM 2309 C CA . ASP A 1 289 ? -18.818 -6.071 -8.842 1.00 98.25 289 ASP A CA 1
ATOM 2310 C C . ASP A 1 289 ? -18.516 -5.167 -7.637 1.00 98.25 289 ASP A C 1
ATOM 2312 O O . ASP A 1 289 ? -19.240 -4.208 -7.379 1.00 98.25 289 ASP A O 1
ATOM 2316 N N . GLY A 1 290 ? -17.419 -5.444 -6.923 1.00 98.31 290 GLY A N 1
ATOM 2317 C CA . GLY A 1 290 ? -16.919 -4.614 -5.835 1.00 98.31 290 GLY A CA 1
ATOM 2318 C C . GLY A 1 290 ? -15.412 -4.750 -5.625 1.00 98.31 290 GLY A C 1
ATOM 2319 O O . GLY A 1 290 ? -14.824 -5.790 -5.922 1.00 98.31 290 GLY A O 1
ATOM 2320 N N . VAL A 1 291 ? -14.780 -3.700 -5.103 1.00 98.75 291 VAL A N 1
ATOM 2321 C CA . VAL A 1 291 ? -13.353 -3.671 -4.756 1.00 98.75 291 VAL A CA 1
ATOM 2322 C C . VAL A 1 291 ? -13.161 -3.147 -3.335 1.00 98.75 291 VAL A C 1
ATOM 2324 O O . VAL A 1 291 ? -13.603 -2.045 -3.009 1.00 98.75 291 VAL A O 1
ATOM 2327 N N . ILE A 1 292 ? -12.486 -3.935 -2.500 1.00 98.75 292 ILE A N 1
ATOM 2328 C CA . ILE A 1 292 ? -12.105 -3.588 -1.129 1.00 98.75 292 ILE A CA 1
ATOM 2329 C C . ILE A 1 292 ? -10.696 -2.991 -1.155 1.00 98.75 292 ILE A C 1
ATOM 2331 O O . ILE A 1 292 ? -9.735 -3.655 -1.548 1.00 98.75 292 ILE A O 1
ATOM 2335 N N . VAL A 1 293 ? -10.577 -1.746 -0.693 1.00 98.25 293 VAL A N 1
ATOM 2336 C CA . VAL A 1 293 ? -9.313 -0.982 -0.626 1.00 98.25 293 VAL A CA 1
ATOM 2337 C C . VAL A 1 293 ? -8.885 -0.661 0.809 1.00 98.25 293 VAL A C 1
ATOM 2339 O O . VAL A 1 293 ? -7.792 -0.163 1.043 1.00 98.25 293 VAL A O 1
ATOM 2342 N N . GLN A 1 294 ? -9.744 -0.939 1.789 1.00 97.69 294 GLN A N 1
ATOM 2343 C CA . GLN A 1 294 ? -9.601 -0.499 3.176 1.00 97.69 294 GLN A CA 1
ATOM 2344 C C . GLN A 1 294 ? -8.802 -1.486 4.045 1.00 97.69 294 GLN A C 1
ATOM 2346 O O . GLN A 1 294 ? -8.578 -1.218 5.225 1.00 97.69 294 GLN A O 1
ATOM 2351 N N . PHE A 1 295 ? -8.436 -2.658 3.514 1.00 98.19 295 PHE A N 1
ATOM 2352 C CA . PHE A 1 295 ? -7.866 -3.764 4.300 1.00 98.19 295 PHE A CA 1
ATOM 2353 C C . PHE A 1 295 ? -6.357 -3.939 4.112 1.00 98.19 295 PHE A C 1
ATOM 2355 O O . PHE A 1 295 ? -5.691 -4.350 5.056 1.00 98.19 295 PHE A O 1
ATOM 2362 N N . GLY A 1 296 ? -5.800 -3.576 2.953 1.00 95.69 296 GLY A N 1
ATOM 2363 C CA . GLY A 1 296 ? -4.369 -3.722 2.648 1.00 95.69 296 GLY A CA 1
ATOM 2364 C C . GLY A 1 296 ? -3.468 -2.596 3.179 1.00 95.69 296 GLY A C 1
ATOM 2365 O O . GLY A 1 296 ? -2.345 -2.432 2.714 1.00 95.69 296 GLY A O 1
ATOM 2366 N N . GLY A 1 297 ? -3.938 -1.781 4.125 1.00 92.94 297 GLY A N 1
ATOM 2367 C CA . GLY A 1 297 ? -3.173 -0.645 4.648 1.00 92.94 297 GLY A CA 1
ATOM 2368 C C . GLY A 1 297 ? -3.094 0.521 3.658 1.00 92.94 297 GLY A C 1
ATOM 2369 O O . GLY A 1 297 ? -4.032 0.771 2.906 1.00 92.94 297 GLY A O 1
ATOM 2370 N N . GLN A 1 298 ? -1.993 1.281 3.669 1.00 89.81 298 GLN A N 1
ATOM 2371 C CA . GLN A 1 298 ? -1.935 2.532 2.900 1.00 89.81 298 GLN A CA 1
ATOM 2372 C C . GLN A 1 298 ? -1.828 2.321 1.390 1.00 89.81 298 GLN A C 1
ATOM 2374 O O . GLN A 1 298 ? -2.315 3.153 0.631 1.00 89.81 298 GLN A O 1
ATOM 2379 N N . THR A 1 299 ? -1.161 1.254 0.949 1.00 93.06 299 THR A N 1
ATOM 2380 C CA . THR A 1 299 ? -0.921 0.999 -0.476 1.00 93.06 299 THR A CA 1
ATOM 2381 C C . THR A 1 299 ? -2.222 1.092 -1.289 1.00 93.06 299 THR A C 1
ATOM 2383 O O . THR A 1 299 ? -2.319 1.994 -2.120 1.00 93.06 299 THR A O 1
ATOM 2386 N N . PRO A 1 300 ? -3.275 0.299 -1.011 1.00 96.31 300 PRO A N 1
ATOM 2387 C CA . PRO A 1 300 ? -4.538 0.406 -1.740 1.00 96.31 300 PRO A CA 1
ATOM 2388 C C . PRO A 1 300 ? -5.318 1.695 -1.448 1.00 96.31 300 PRO A C 1
ATOM 2390 O O . PRO A 1 300 ? -6.009 2.190 -2.341 1.00 96.31 300 PRO A O 1
ATOM 2393 N N . LEU A 1 301 ? -5.182 2.290 -0.256 1.00 92.81 301 LEU A N 1
ATOM 2394 C CA . LEU A 1 301 ? -5.793 3.593 0.037 1.00 92.81 301 LEU A CA 1
ATOM 2395 C C . LEU A 1 301 ? -5.267 4.701 -0.880 1.00 92.81 301 LEU A C 1
ATOM 2397 O O . LEU A 1 301 ? -6.053 5.484 -1.408 1.00 92.81 301 LEU A O 1
ATOM 2401 N N . ASN A 1 302 ? -3.958 4.728 -1.141 1.00 90.94 302 ASN A N 1
ATOM 2402 C CA . ASN A 1 302 ? -3.345 5.701 -2.046 1.00 90.94 302 ASN A CA 1
ATOM 2403 C C . ASN A 1 302 ? -3.837 5.547 -3.496 1.00 90.94 302 ASN A C 1
ATOM 2405 O O . ASN A 1 302 ? -3.809 6.508 -4.264 1.00 90.94 302 ASN A O 1
ATOM 2409 N N . LEU A 1 303 ? -4.296 4.352 -3.883 1.00 95.19 303 LEU A N 1
ATOM 2410 C CA . LEU A 1 303 ? -4.851 4.088 -5.214 1.00 95.19 303 LEU A CA 1
ATOM 2411 C C . LEU A 1 303 ? -6.341 4.438 -5.306 1.00 95.19 303 LEU A C 1
ATOM 2413 O O . LEU A 1 303 ? -6.840 4.692 -6.404 1.00 95.19 303 LEU A O 1
ATOM 2417 N N . ALA A 1 304 ? -7.059 4.451 -4.179 1.00 95.31 304 ALA A N 1
ATOM 2418 C CA . ALA A 1 304 ? -8.519 4.463 -4.129 1.00 95.31 304 ALA A CA 1
ATOM 2419 C C . ALA A 1 304 ? -9.148 5.600 -4.950 1.00 95.31 304 ALA A C 1
ATOM 2421 O O . ALA A 1 304 ? -10.065 5.358 -5.734 1.00 95.31 304 ALA A O 1
ATOM 2422 N N . ARG A 1 305 ? -8.621 6.829 -4.853 1.00 95.06 305 ARG A N 1
ATOM 2423 C CA . ARG A 1 305 ? -9.117 7.980 -5.631 1.00 95.06 305 ARG A CA 1
ATOM 2424 C C . ARG A 1 305 ? -8.943 7.801 -7.132 1.00 95.06 305 ARG A C 1
ATOM 2426 O O . ARG A 1 305 ? -9.870 8.084 -7.894 1.00 95.06 305 ARG A O 1
ATOM 2433 N N . ALA A 1 306 ? -7.769 7.345 -7.561 1.00 95.31 306 ALA A N 1
ATOM 2434 C CA . ALA A 1 306 ? -7.478 7.132 -8.973 1.00 95.31 306 ALA A CA 1
ATOM 2435 C C . ALA A 1 306 ? -8.342 5.999 -9.549 1.00 95.31 306 ALA A C 1
ATOM 2437 O O . ALA A 1 306 ? -8.898 6.147 -10.635 1.00 95.31 306 ALA A O 1
ATOM 2438 N N . LEU A 1 307 ? -8.525 4.915 -8.789 1.00 97.62 307 LEU A N 1
ATOM 2439 C CA . LEU A 1 307 ? -9.380 3.788 -9.162 1.00 97.62 307 LEU A CA 1
ATOM 2440 C C . LEU A 1 307 ? -10.860 4.192 -9.237 1.00 97.62 307 LEU A C 1
ATOM 2442 O O . LEU A 1 307 ? -11.510 3.926 -10.246 1.00 97.62 307 LEU A O 1
ATOM 2446 N N . ALA A 1 308 ? -11.381 4.903 -8.232 1.00 97.00 308 ALA A N 1
ATOM 2447 C CA . ALA A 1 308 ? -12.751 5.418 -8.250 1.00 97.00 308 ALA A CA 1
ATOM 2448 C C . ALA A 1 308 ? -12.994 6.360 -9.440 1.00 97.00 308 ALA A C 1
ATOM 2450 O O 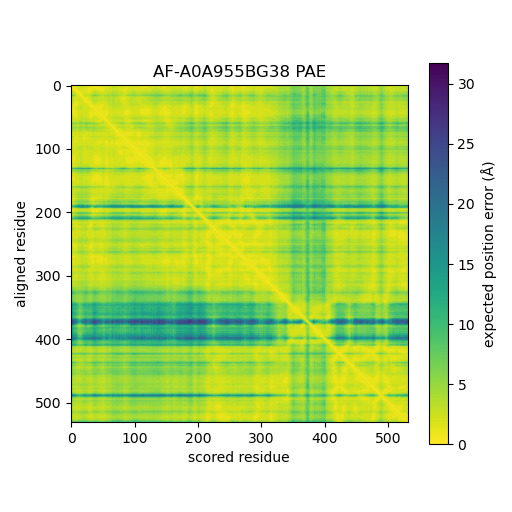. ALA A 1 308 ? -14.000 6.241 -10.135 1.00 97.00 308 ALA A O 1
ATOM 2451 N N . SER A 1 309 ? -12.043 7.256 -9.725 1.00 96.19 309 SER A N 1
ATOM 2452 C CA . SER A 1 309 ? -12.127 8.179 -10.869 1.00 96.19 309 SER A CA 1
ATOM 2453 C C . SER A 1 309 ? -12.097 7.450 -12.217 1.00 96.19 309 SER A C 1
ATOM 2455 O O . SER A 1 309 ? -12.650 7.944 -13.196 1.00 96.19 309 SER A O 1
ATOM 2457 N N . ALA A 1 310 ? -11.480 6.267 -12.268 1.00 95.88 310 ALA A N 1
ATOM 2458 C CA . ALA A 1 310 ? -11.482 5.379 -13.427 1.00 95.88 310 ALA A CA 1
ATOM 2459 C C . ALA A 1 310 ? -12.738 4.485 -13.516 1.00 95.88 310 ALA A C 1
ATOM 2461 O O . ALA A 1 310 ? -12.843 3.680 -14.440 1.00 95.88 310 ALA A O 1
ATOM 2462 N N . GLY A 1 311 ? -13.694 4.626 -12.590 1.00 96.44 311 GLY A N 1
ATOM 2463 C CA . GLY A 1 311 ? -14.962 3.892 -12.587 1.00 96.44 311 GLY A CA 1
ATOM 2464 C C . GLY A 1 311 ? -14.920 2.533 -11.884 1.00 96.44 311 GLY A C 1
ATOM 2465 O O . GLY A 1 311 ? -15.837 1.736 -12.064 1.00 96.44 311 GLY A O 1
ATOM 2466 N N . VAL A 1 312 ? -13.881 2.246 -11.094 1.00 98.06 312 VAL A N 1
ATOM 2467 C CA . VAL A 1 312 ? -13.803 1.008 -10.305 1.00 98.06 312 VAL A CA 1
ATOM 2468 C C . VAL A 1 312 ? -14.839 1.044 -9.167 1.00 98.06 312 VAL A C 1
ATOM 2470 O O . VAL A 1 312 ? -14.878 2.034 -8.429 1.00 98.06 312 VAL A O 1
ATOM 2473 N N . PRO A 1 313 ? -15.658 -0.013 -8.979 1.00 97.56 313 PRO A N 1
ATOM 2474 C CA . PRO A 1 313 ? -16.699 -0.040 -7.955 1.00 97.56 313 PRO A CA 1
ATOM 2475 C C . PRO A 1 313 ? -16.101 -0.306 -6.568 1.00 97.56 313 PRO A C 1
ATOM 2477 O O . PRO A 1 313 ? -16.051 -1.440 -6.102 1.00 97.56 313 PRO A O 1
ATOM 2480 N N . ILE A 1 314 ? -15.619 0.737 -5.894 1.00 98.38 314 ILE A N 1
ATOM 2481 C CA . ILE A 1 314 ? -15.130 0.614 -4.514 1.00 98.38 314 ILE A CA 1
ATOM 2482 C C . ILE A 1 314 ? -16.323 0.426 -3.569 1.00 98.38 314 ILE A C 1
ATOM 2484 O O . ILE A 1 314 ? -17.241 1.246 -3.558 1.00 98.38 314 ILE A O 1
ATOM 2488 N N . ILE A 1 315 ? -16.295 -0.648 -2.778 1.00 98.25 315 ILE A N 1
ATOM 2489 C CA . ILE A 1 315 ? -17.335 -0.994 -1.795 1.00 98.25 315 ILE A CA 1
ATOM 2490 C C . ILE A 1 315 ? -16.863 -0.708 -0.367 1.00 98.25 315 ILE A C 1
ATOM 2492 O O . ILE A 1 315 ? -15.668 -0.554 -0.125 1.00 98.25 315 ILE A O 1
ATOM 2496 N N . GLY A 1 316 ? -17.796 -0.646 0.585 1.00 97.94 316 GLY A N 1
ATOM 2497 C CA . GLY A 1 316 ? -17.520 -0.235 1.963 1.00 97.94 316 GLY A CA 1
ATOM 2498 C C . GLY A 1 316 ? -17.460 1.283 2.126 1.00 97.94 316 GLY A C 1
ATOM 2499 O O . GLY A 1 316 ? -18.149 2.023 1.423 1.00 97.94 316 GLY A O 1
ATOM 2500 N N . THR A 1 317 ? -16.656 1.759 3.078 1.00 97.50 317 THR A N 1
ATOM 2501 C CA . THR A 1 317 ? -16.481 3.193 3.325 1.00 97.50 317 THR A CA 1
ATOM 2502 C C . THR A 1 317 ? -16.017 3.898 2.051 1.00 97.50 317 THR A C 1
ATOM 2504 O O . THR A 1 317 ? -15.019 3.503 1.446 1.00 97.50 317 THR A O 1
ATOM 2507 N N . SER A 1 318 ? -16.732 4.962 1.671 1.00 96.06 318 SER A N 1
ATOM 2508 C CA . SER A 1 318 ? -16.455 5.718 0.448 1.00 96.06 318 SER A CA 1
ATOM 2509 C C . SER A 1 318 ? -15.077 6.389 0.467 1.00 96.06 318 SER A C 1
ATOM 2511 O O . SER A 1 318 ? -14.594 6.808 1.520 1.00 96.06 318 SER A O 1
ATOM 2513 N N . VAL A 1 319 ? -14.471 6.565 -0.712 1.00 94.19 319 VAL A N 1
ATOM 2514 C CA . VAL A 1 319 ? -13.185 7.276 -0.853 1.00 94.19 319 VAL A CA 1
ATOM 2515 C C . VAL A 1 319 ? -13.273 8.705 -0.315 1.00 94.19 319 VAL A C 1
ATOM 2517 O O . VAL A 1 319 ? -12.362 9.162 0.366 1.00 94.19 319 VAL A O 1
ATOM 2520 N N . ASP A 1 320 ? -14.396 9.387 -0.551 1.00 92.19 320 ASP A N 1
ATOM 2521 C CA . ASP A 1 320 ? -14.629 10.740 -0.038 1.00 92.19 320 ASP A CA 1
ATOM 2522 C C . ASP A 1 320 ? -14.657 10.771 1.495 1.00 92.19 320 ASP A C 1
ATOM 2524 O O . ASP A 1 320 ? -14.125 11.703 2.095 1.00 92.19 320 ASP A O 1
ATOM 2528 N N . THR A 1 321 ? -15.243 9.754 2.136 1.00 91.44 321 THR A N 1
ATOM 2529 C CA . THR A 1 321 ? -15.231 9.607 3.599 1.00 91.44 321 THR A CA 1
ATOM 2530 C C . THR A 1 321 ? -13.816 9.360 4.118 1.00 91.44 321 THR A C 1
ATOM 2532 O O . THR A 1 321 ? -13.432 9.961 5.119 1.00 91.44 321 THR A O 1
ATOM 2535 N N . ILE A 1 322 ? -13.047 8.490 3.455 1.00 88.31 322 ILE A N 1
ATOM 2536 C CA . ILE A 1 322 ? -11.666 8.183 3.851 1.00 88.31 322 ILE A CA 1
ATOM 2537 C C . ILE A 1 322 ? -10.811 9.450 3.792 1.00 88.31 322 ILE A C 1
ATOM 2539 O O . ILE A 1 322 ? -10.190 9.819 4.784 1.00 88.31 322 ILE A O 1
ATOM 2543 N N . GLU A 1 323 ? -10.855 10.181 2.679 1.00 86.31 323 GLU A N 1
ATOM 2544 C CA . GLU A 1 323 ? -10.119 11.441 2.550 1.00 86.31 323 GLU A CA 1
ATOM 2545 C C . GLU A 1 323 ? -10.631 12.520 3.512 1.00 86.31 323 GLU A C 1
ATOM 2547 O O . GLU A 1 323 ? -9.844 13.311 4.018 1.00 86.31 323 GLU A O 1
ATOM 2552 N N . ALA A 1 324 ? -11.938 12.573 3.797 1.00 85.38 324 ALA A N 1
ATOM 2553 C CA . ALA A 1 324 ? -12.486 13.529 4.759 1.00 85.38 324 ALA A CA 1
ATOM 2554 C C . ALA A 1 324 ? -12.034 13.265 6.203 1.00 85.38 324 ALA A C 1
ATOM 2556 O O . ALA A 1 324 ? -11.977 14.207 6.989 1.00 85.38 324 ALA A O 1
ATOM 2557 N N . ALA A 1 325 ? -11.734 12.011 6.545 1.00 83.56 325 ALA A N 1
ATOM 2558 C CA . ALA A 1 325 ? -11.157 11.635 7.831 1.00 83.56 325 ALA A CA 1
ATOM 2559 C C . ALA A 1 325 ? -9.661 11.979 7.931 1.00 83.56 325 ALA A C 1
ATOM 2561 O O . ALA A 1 325 ? -9.196 12.368 9.000 1.00 83.56 325 ALA A O 1
ATOM 2562 N N . GLU A 1 326 ? -8.919 11.863 6.826 1.00 78.00 326 GLU A N 1
ATOM 2563 C CA . GLU A 1 326 ? -7.493 12.217 6.763 1.00 78.00 326 GLU A CA 1
ATOM 2564 C C . GLU A 1 326 ? -7.262 13.739 6.636 1.00 78.00 326 GLU A C 1
ATOM 2566 O O . GLU A 1 326 ? -6.224 14.260 7.055 1.00 78.00 326 GLU A O 1
ATOM 2571 N N . ASP A 1 327 ? -8.239 14.475 6.099 1.00 81.50 327 ASP A N 1
ATOM 2572 C CA . ASP A 1 327 ? -8.238 15.935 6.002 1.00 81.50 327 ASP A CA 1
ATOM 2573 C C . ASP A 1 327 ? -8.501 16.583 7.370 1.00 81.50 327 ASP A C 1
ATOM 2575 O O . ASP A 1 327 ? -9.595 16.508 7.933 1.00 81.50 327 ASP A O 1
ATOM 2579 N N . ARG A 1 328 ? -7.489 17.276 7.897 1.00 76.38 328 ARG A N 1
ATOM 2580 C CA . ARG A 1 328 ? -7.525 17.868 9.240 1.00 76.38 328 ARG A CA 1
ATOM 2581 C C . ARG A 1 328 ? -8.557 18.985 9.395 1.00 76.38 328 ARG A C 1
ATOM 2583 O O . ARG A 1 328 ? -9.140 19.097 10.472 1.00 76.38 328 ARG A O 1
ATOM 2590 N N . GLU A 1 329 ? -8.820 19.789 8.362 1.00 81.75 329 GLU A N 1
ATOM 2591 C CA . GLU A 1 329 ? -9.829 20.857 8.449 1.00 81.75 329 GLU A CA 1
ATOM 2592 C C . GLU A 1 329 ? -11.235 20.253 8.521 1.00 81.75 329 GLU A C 1
ATOM 2594 O O . GLU A 1 329 ? -12.055 20.655 9.353 1.00 81.75 329 GLU A O 1
ATOM 2599 N N . LYS A 1 330 ? -11.510 19.241 7.689 1.00 85.69 330 LYS A N 1
ATOM 2600 C CA . LYS A 1 330 ? -12.787 18.513 7.719 1.00 85.69 330 LYS A CA 1
ATOM 2601 C C . LYS A 1 330 ? -12.954 17.726 9.014 1.00 85.69 330 LYS A C 1
ATOM 2603 O O . LYS A 1 330 ? -14.044 17.737 9.590 1.00 85.69 330 LYS A O 1
ATOM 2608 N N . PHE A 1 331 ? -11.884 17.102 9.499 1.00 85.50 331 PHE A N 1
ATOM 2609 C CA . PHE A 1 331 ? -11.879 16.376 10.761 1.00 85.50 331 PHE A CA 1
ATOM 2610 C C . PHE A 1 331 ? -12.148 17.303 11.955 1.00 85.50 331 PHE A C 1
ATOM 2612 O O . PHE A 1 331 ? -13.020 17.013 12.771 1.00 85.50 331 PHE A O 1
ATOM 2619 N N . GLN A 1 332 ? -11.511 18.475 12.011 1.00 86.56 332 GLN A N 1
ATOM 2620 C CA . GLN A 1 332 ? -11.787 19.475 13.047 1.00 86.56 332 GLN A CA 1
ATOM 2621 C C . GLN A 1 332 ? -13.251 19.940 13.022 1.00 86.56 332 GLN A C 1
ATOM 2623 O O . GLN A 1 332 ? -13.902 20.019 14.066 1.00 86.56 332 GLN A O 1
ATOM 2628 N N . GLN A 1 333 ? -13.797 20.226 11.837 1.00 90.38 333 GLN A N 1
ATOM 2629 C CA . GLN A 1 333 ? -15.206 20.612 11.693 1.00 90.38 333 GLN A CA 1
ATOM 2630 C C . GLN A 1 333 ? -16.159 19.498 12.143 1.00 90.38 333 GLN A C 1
ATOM 2632 O O . GLN A 1 333 ? -17.204 19.778 12.734 1.00 90.38 333 GLN A O 1
ATOM 2637 N N . LEU A 1 334 ? -15.808 18.240 11.876 1.00 92.44 334 LEU A N 1
ATOM 2638 C CA . LEU A 1 334 ? -16.541 17.073 12.354 1.00 92.44 334 LEU A CA 1
ATOM 2639 C C . LEU A 1 334 ? -16.545 17.018 13.883 1.00 92.44 334 LEU A C 1
ATOM 2641 O O . LEU A 1 334 ? -17.620 16.910 14.473 1.00 92.44 334 LEU A O 1
ATOM 2645 N N . LEU A 1 335 ? -15.384 17.143 14.531 1.00 93.62 335 LEU A N 1
ATOM 2646 C CA . LEU A 1 335 ? -15.290 17.068 15.991 1.00 93.62 335 LEU A CA 1
ATOM 2647 C C . LEU A 1 335 ? -16.057 18.210 16.667 1.00 93.62 335 LEU A C 1
ATOM 2649 O O . LEU A 1 335 ? -16.807 17.965 17.611 1.00 93.62 335 LEU A O 1
ATOM 2653 N N . GLN A 1 336 ? -15.982 19.428 16.122 1.00 93.00 336 GLN A N 1
ATOM 2654 C CA . GLN A 1 336 ? -16.778 20.568 16.593 1.00 93.00 336 GLN A CA 1
ATOM 2655 C C . GLN A 1 336 ? -18.286 20.308 16.491 1.00 93.00 336 GLN A C 1
ATOM 2657 O O . GLN A 1 336 ? -19.028 20.597 17.428 1.00 93.00 336 GLN A O 1
ATOM 2662 N N . ARG A 1 337 ? -18.754 19.733 15.375 1.00 95.19 337 ARG A N 1
ATOM 2663 C CA . ARG A 1 337 ? -20.176 19.392 15.187 1.00 95.19 337 ARG A CA 1
ATOM 2664 C C . ARG A 1 337 ? -20.655 18.313 16.151 1.00 95.19 337 ARG A C 1
ATOM 2666 O O . ARG A 1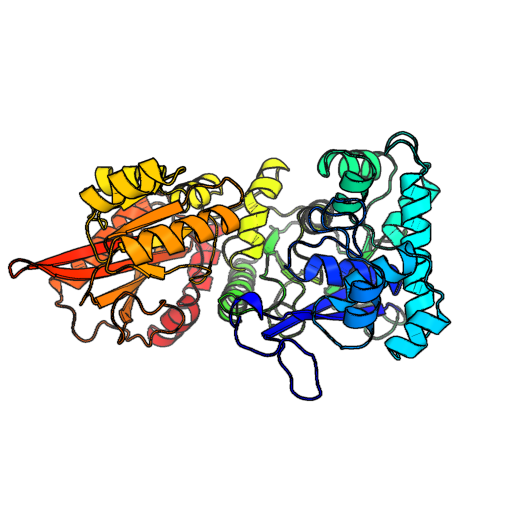 337 ? -21.807 18.360 16.573 1.00 95.19 337 ARG A O 1
ATOM 2673 N N . LEU A 1 338 ? -19.792 17.357 16.481 1.00 96.19 338 LEU A N 1
ATOM 2674 C CA . LEU A 1 338 ? -20.090 16.285 17.431 1.00 96.19 338 LEU A CA 1
ATOM 2675 C C . LEU A 1 338 ? -19.849 16.689 18.892 1.00 96.19 338 LEU A C 1
ATOM 2677 O O . LEU A 1 338 ? -20.101 15.883 19.782 1.00 96.19 338 LEU A O 1
ATOM 2681 N N . ASN A 1 339 ? -19.393 17.923 19.144 1.00 96.38 339 ASN A N 1
ATOM 2682 C CA . ASN A 1 339 ? -18.995 18.403 20.466 1.00 96.38 339 ASN A CA 1
ATOM 2683 C C . ASN A 1 339 ? -17.954 17.483 21.142 1.00 96.38 339 ASN A C 1
ATOM 2685 O O . ASN A 1 339 ? -18.002 17.245 22.349 1.00 96.38 339 ASN A O 1
ATOM 2689 N N . LEU A 1 340 ? -17.026 16.949 20.344 1.00 96.44 340 LEU A N 1
ATOM 2690 C CA . LEU A 1 340 ? -15.911 16.120 20.797 1.00 96.44 340 LEU A CA 1
ATOM 2691 C C . LEU A 1 340 ? -14.660 16.981 20.967 1.00 96.44 340 LEU A C 1
ATOM 2693 O O . LEU A 1 340 ? -14.407 17.899 20.183 1.00 96.44 340 LEU A O 1
ATOM 2697 N N . LYS A 1 341 ? -13.865 16.687 21.998 1.00 94.19 341 LYS A N 1
ATOM 2698 C CA . LYS A 1 341 ? -12.637 17.437 22.276 1.00 94.19 341 LYS A CA 1
ATOM 2699 C C . LYS A 1 341 ? -11.511 16.961 21.363 1.00 94.19 341 LYS A C 1
ATOM 2701 O O . LYS A 1 341 ? -11.368 15.771 21.099 1.00 94.19 341 LYS A O 1
ATOM 2706 N N . GLN A 1 342 ? -10.674 17.900 20.950 1.00 92.31 342 GLN A N 1
ATOM 2707 C CA . GLN A 1 342 ? -9.395 17.660 20.286 1.00 92.31 342 GLN A CA 1
ATOM 2708 C C . GLN A 1 342 ? -8.324 18.520 20.963 1.00 92.31 342 GLN A C 1
ATOM 2710 O O . GLN A 1 342 ? -8.675 19.567 21.523 1.00 92.31 342 GLN A O 1
ATOM 2715 N N . PRO A 1 343 ? -7.040 18.132 20.909 1.00 89.88 343 PRO A N 1
ATOM 2716 C CA . PRO A 1 343 ? -5.956 19.013 21.325 1.00 89.88 343 PRO A CA 1
ATOM 2717 C C . PRO A 1 343 ? -6.014 20.346 20.564 1.00 89.88 343 PRO A C 1
ATOM 2719 O O . PRO A 1 343 ? -6.452 20.400 19.410 1.00 89.88 343 PRO A O 1
ATOM 2722 N N . ALA A 1 344 ? -5.571 21.435 21.200 1.00 89.19 344 ALA A N 1
ATOM 2723 C CA . ALA A 1 344 ? -5.410 22.708 20.500 1.00 89.19 344 ALA A CA 1
ATOM 2724 C C . ALA A 1 344 ? -4.426 22.518 19.339 1.00 89.19 344 ALA A C 1
ATOM 2726 O O . ALA A 1 344 ? -3.352 21.962 19.543 1.00 89.19 344 ALA A O 1
ATOM 2727 N N . ASN A 1 345 ? -4.788 22.948 18.132 1.00 89.44 345 ASN A N 1
ATOM 2728 C CA . ASN A 1 345 ? -3.984 22.700 16.941 1.00 89.44 345 ASN A CA 1
ATOM 2729 C C . ASN A 1 345 ? -4.045 23.844 15.931 1.00 89.44 345 ASN A C 1
ATOM 2731 O O . ASN A 1 345 ? -4.904 24.724 16.016 1.00 89.44 345 ASN A O 1
ATOM 2735 N N . GLY A 1 346 ? -3.101 23.829 14.992 1.00 87.25 346 GLY A N 1
ATOM 2736 C CA . GLY A 1 346 ? -2.962 24.827 13.943 1.00 87.25 346 GLY A CA 1
ATOM 2737 C C . GLY A 1 346 ? -2.267 24.268 12.704 1.00 87.25 346 GLY A C 1
ATOM 2738 O O . GLY A 1 346 ? -1.397 23.401 12.787 1.00 87.25 346 GLY A O 1
ATOM 2739 N N . ILE A 1 347 ? -2.654 24.789 11.539 1.00 87.75 347 ILE A N 1
ATOM 2740 C CA . ILE A 1 347 ? -2.075 24.444 10.237 1.00 87.75 347 ILE A CA 1
ATOM 2741 C C . ILE A 1 347 ? -1.265 25.639 9.748 1.00 87.75 347 ILE A C 1
ATOM 2743 O O . ILE A 1 347 ? -1.793 26.748 9.628 1.00 87.75 347 ILE A O 1
ATOM 2747 N N . VAL A 1 348 ? 0.014 25.427 9.439 1.00 88.94 348 VAL A N 1
ATOM 2748 C CA . VAL A 1 348 ? 0.928 26.514 9.077 1.00 88.94 348 VAL A CA 1
ATOM 2749 C C . VAL A 1 348 ? 1.658 26.232 7.771 1.00 88.94 348 VAL A C 1
ATOM 2751 O O . VAL A 1 348 ? 2.073 25.115 7.487 1.00 88.94 348 VAL A O 1
ATOM 2754 N N . ARG A 1 349 ? 1.809 27.268 6.941 1.00 89.69 349 ARG A N 1
ATOM 2755 C CA . ARG A 1 349 ? 2.523 27.211 5.650 1.00 89.69 349 ARG A CA 1
ATOM 2756 C C . ARG A 1 349 ? 3.781 28.071 5.624 1.00 89.69 349 ARG A C 1
ATOM 2758 O O . ARG A 1 349 ? 4.520 28.068 4.649 1.00 89.69 349 ARG A O 1
ATOM 2765 N N . THR A 1 350 ? 3.999 28.860 6.671 1.00 90.50 350 THR A N 1
ATOM 2766 C CA . THR A 1 350 ? 5.153 29.751 6.789 1.00 90.50 350 THR A CA 1
ATOM 2767 C C . THR A 1 350 ? 5.657 29.759 8.223 1.00 90.50 350 THR A C 1
ATOM 2769 O O . THR A 1 350 ? 4.874 29.594 9.159 1.00 90.50 350 THR A O 1
ATOM 2772 N N . MET A 1 351 ? 6.945 30.048 8.409 1.00 90.12 351 MET A N 1
ATOM 2773 C CA . MET A 1 351 ? 7.535 30.214 9.744 1.00 90.12 351 MET A CA 1
ATOM 2774 C C . MET A 1 351 ? 6.834 31.291 10.579 1.00 90.12 351 MET A C 1
ATOM 2776 O O . MET A 1 351 ? 6.684 31.146 11.787 1.00 90.12 351 MET A O 1
ATOM 2780 N N . ASN A 1 352 ? 6.355 32.369 9.951 1.00 92.12 352 ASN A N 1
ATOM 2781 C CA . ASN A 1 352 ? 5.633 33.415 10.676 1.00 92.12 352 ASN A CA 1
ATOM 2782 C C . ASN A 1 352 ? 4.272 32.926 11.186 1.00 92.12 352 ASN A C 1
ATOM 2784 O O . ASN A 1 352 ? 3.917 33.220 12.324 1.00 92.12 352 ASN A O 1
ATOM 2788 N N . GLN A 1 353 ? 3.538 32.150 10.382 1.00 92.88 353 GLN A N 1
ATOM 2789 C CA . GLN A 1 353 ? 2.321 31.481 10.852 1.00 92.88 353 GLN A CA 1
ATOM 2790 C C . GLN A 1 353 ? 2.643 30.489 11.976 1.00 92.88 353 GLN A C 1
ATOM 2792 O O . GLN A 1 353 ? 1.961 30.506 12.994 1.00 92.88 353 GLN A O 1
ATOM 2797 N N . ALA A 1 354 ? 3.721 29.706 11.838 1.00 91.12 354 ALA A N 1
ATOM 2798 C CA . ALA A 1 354 ? 4.180 28.757 12.854 1.00 91.12 354 ALA A CA 1
ATOM 2799 C C . ALA A 1 354 ? 4.397 29.417 14.220 1.00 91.12 354 ALA A C 1
ATOM 2801 O O . ALA A 1 354 ? 3.874 28.935 15.218 1.00 91.12 354 ALA A O 1
ATOM 2802 N N . ARG A 1 355 ? 5.088 30.563 14.263 1.00 92.25 355 ARG A N 1
ATOM 2803 C CA . ARG A 1 355 ? 5.310 31.322 15.507 1.00 92.25 355 ARG A CA 1
ATOM 2804 C C . ARG A 1 355 ? 4.012 31.807 16.150 1.00 92.25 355 ARG A C 1
ATOM 2806 O O . ARG A 1 355 ? 3.869 31.745 17.368 1.00 92.25 355 ARG A O 1
ATOM 2813 N N . ILE A 1 356 ? 3.083 32.313 15.336 1.00 93.06 356 ILE A N 1
ATOM 2814 C CA . ILE A 1 356 ? 1.790 32.818 15.815 1.00 93.06 356 ILE A CA 1
ATOM 2815 C C . ILE A 1 356 ? 0.956 31.672 16.393 1.00 93.06 356 ILE A C 1
ATOM 2817 O O . ILE A 1 356 ? 0.377 31.829 17.466 1.00 93.06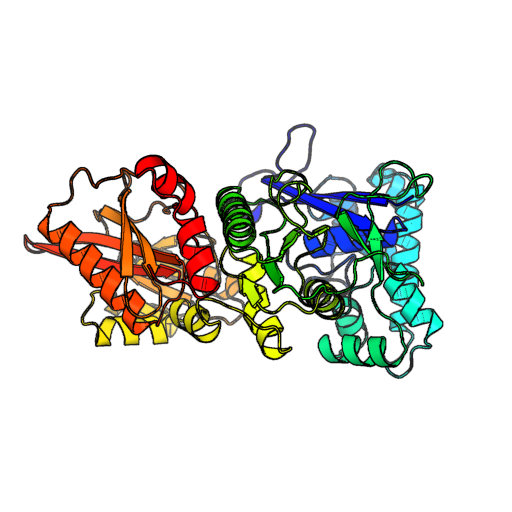 356 ILE A O 1
ATOM 2821 N N . GLU A 1 357 ? 0.906 30.529 15.710 1.00 91.81 357 GLU A N 1
ATOM 2822 C CA . GLU A 1 357 ? 0.158 29.363 16.183 1.00 91.81 357 GLU A CA 1
ATOM 2823 C C . GLU A 1 357 ? 0.803 28.732 17.420 1.00 91.81 357 GLU A C 1
ATOM 2825 O O . GLU A 1 357 ? 0.101 28.456 18.391 1.00 91.81 357 GLU A O 1
ATOM 2830 N N . ALA A 1 358 ? 2.133 28.617 17.471 1.00 91.31 358 ALA A N 1
ATOM 2831 C CA . ALA A 1 358 ? 2.841 28.130 18.656 1.00 91.31 358 ALA A CA 1
ATOM 2832 C C . ALA A 1 358 ? 2.552 28.975 19.906 1.00 91.31 358 ALA A C 1
ATOM 2834 O O . ALA A 1 358 ? 2.388 28.426 20.991 1.00 91.31 358 ALA A O 1
ATOM 2835 N N . ALA A 1 359 ? 2.421 30.300 19.767 1.00 91.00 359 ALA A N 1
ATOM 2836 C CA . ALA A 1 359 ? 2.073 31.178 20.884 1.00 91.00 359 ALA A CA 1
ATOM 2837 C C . ALA A 1 359 ? 0.632 30.978 21.396 1.00 91.00 359 ALA A C 1
ATOM 2839 O O . ALA A 1 359 ? 0.366 31.226 22.570 1.00 91.00 359 ALA A O 1
ATOM 2840 N N . LYS A 1 360 ? -0.295 30.541 20.532 1.00 92.00 360 LYS A N 1
ATOM 2841 C CA . LYS A 1 360 ? -1.688 30.243 20.905 1.00 92.00 360 LYS A CA 1
ATOM 2842 C C . LYS A 1 360 ? -1.836 28.852 21.519 1.00 92.00 360 LYS A C 1
ATOM 2844 O O . LYS A 1 360 ? -2.564 28.695 22.491 1.00 92.00 360 LYS A O 1
ATOM 2849 N N . ILE A 1 361 ? -1.172 27.862 20.927 1.00 92.06 361 ILE A N 1
ATOM 2850 C CA . ILE A 1 361 ? -1.221 26.451 21.335 1.00 92.06 361 ILE A CA 1
ATOM 2851 C C . ILE A 1 361 ? -0.405 26.245 22.621 1.00 92.06 361 ILE A C 1
ATOM 2853 O O . ILE A 1 361 ? -0.831 25.537 23.533 1.00 92.06 361 ILE A O 1
ATOM 2857 N N . GLY A 1 362 ? 0.747 26.912 22.718 1.00 90.62 362 GLY A N 1
ATOM 2858 C CA . GLY A 1 362 ? 1.701 26.805 23.819 1.00 90.62 362 GLY A CA 1
ATOM 2859 C C . GLY A 1 362 ? 2.472 25.483 23.824 1.00 90.62 362 GLY A C 1
ATOM 2860 O O . GLY A 1 362 ? 2.042 24.505 23.224 1.00 90.62 362 GLY A O 1
ATOM 2861 N N . PHE A 1 363 ? 3.558 25.424 24.600 1.00 90.56 363 PHE A N 1
ATOM 2862 C CA . PHE A 1 363 ? 4.429 24.245 24.709 1.00 90.56 363 PHE A CA 1
ATOM 2863 C C . PHE A 1 363 ? 4.076 23.301 25.879 1.00 90.56 363 PHE A C 1
ATOM 2865 O O . PHE A 1 363 ? 3.528 23.786 26.881 1.00 90.56 363 PHE A O 1
ATOM 2872 N N . PRO A 1 364 ? 4.408 21.996 25.781 1.00 92.56 364 PRO A N 1
ATOM 2873 C CA . PRO A 1 364 ? 5.018 21.352 24.611 1.00 92.56 364 PRO A CA 1
ATOM 2874 C C . PRO A 1 364 ? 4.054 21.200 23.427 1.00 92.56 364 PRO A C 1
ATOM 2876 O O . PRO A 1 364 ? 2.841 21.054 23.597 1.00 92.56 364 PRO A O 1
ATOM 2879 N N . SER A 1 365 ? 4.620 21.245 22.222 1.00 91.31 365 SER A N 1
ATOM 2880 C CA . SER A 1 365 ? 3.898 21.166 20.949 1.00 91.31 365 SER A CA 1
ATOM 2881 C C . SER A 1 365 ? 4.468 20.044 20.097 1.00 91.31 365 SER A C 1
ATOM 2883 O O . SER A 1 365 ? 5.680 19.941 19.943 1.00 91.31 365 SER A O 1
ATOM 2885 N N . LEU A 1 366 ? 3.602 19.239 19.499 1.00 89.38 366 LEU A N 1
ATOM 2886 C CA . LEU A 1 366 ? 3.968 18.225 18.524 1.00 89.38 366 LEU A CA 1
ATOM 2887 C C . LEU A 1 366 ? 3.940 18.841 17.123 1.00 89.38 366 LEU A C 1
ATOM 2889 O O . LEU A 1 366 ? 2.905 19.340 16.680 1.00 89.38 366 LEU A O 1
ATOM 2893 N N . VAL A 1 367 ? 5.069 18.798 16.420 1.00 88.38 367 VAL A N 1
ATOM 2894 C CA . VAL A 1 367 ? 5.181 19.262 15.033 1.00 88.38 367 VAL A CA 1
ATOM 2895 C C . VAL A 1 367 ? 5.126 18.062 14.100 1.00 88.38 367 VAL A C 1
ATOM 2897 O O . VAL A 1 367 ? 5.897 17.116 14.258 1.00 88.38 367 VAL A O 1
ATOM 2900 N N . ARG A 1 368 ? 4.220 18.093 13.116 1.00 82.38 368 ARG A N 1
ATOM 2901 C CA . ARG A 1 368 ? 4.005 16.992 12.164 1.00 82.38 368 ARG A CA 1
ATOM 2902 C C . ARG A 1 368 ? 3.920 17.529 10.730 1.00 82.38 368 ARG A C 1
ATOM 2904 O O . ARG A 1 368 ? 3.063 18.365 10.448 1.00 82.38 368 ARG A O 1
ATOM 2911 N N . PRO A 1 369 ? 4.744 17.060 9.785 1.00 75.19 369 PRO A N 1
ATOM 2912 C CA . PRO A 1 369 ? 4.535 17.339 8.372 1.00 75.19 369 PRO A CA 1
ATOM 2913 C C . PRO A 1 369 ? 3.212 16.712 7.904 1.00 75.19 369 PRO A C 1
ATOM 2915 O O . PRO A 1 369 ? 2.793 15.669 8.409 1.00 75.19 369 PRO A O 1
ATOM 2918 N N . SER A 1 370 ? 2.533 17.329 6.938 1.00 65.88 370 SER A N 1
ATOM 2919 C CA . SER A 1 370 ? 1.344 16.707 6.334 1.00 65.88 370 SER A CA 1
ATOM 2920 C C . SER A 1 370 ? 1.733 15.485 5.481 1.00 65.88 370 SER A C 1
ATOM 2922 O O . SER A 1 370 ? 2.808 15.467 4.884 1.00 65.88 370 SER A O 1
ATOM 2924 N N . PHE A 1 371 ? 0.848 14.481 5.390 1.00 57.16 371 PHE A N 1
ATOM 2925 C CA . PHE A 1 371 ? 0.989 13.272 4.549 1.00 57.16 371 PHE A CA 1
ATOM 2926 C C . PHE A 1 371 ? 2.130 12.288 4.900 1.00 57.16 371 PHE A C 1
ATOM 2928 O O . PHE A 1 371 ? 2.548 11.489 4.060 1.00 57.16 371 PHE A O 1
ATOM 2935 N N . VAL A 1 372 ? 2.608 12.271 6.148 1.00 50.47 372 VAL A N 1
ATOM 2936 C CA . VAL A 1 372 ? 3.571 11.267 6.646 1.00 50.47 372 VAL A CA 1
ATOM 2937 C C . VAL A 1 372 ? 2.919 10.268 7.605 1.00 50.47 372 VAL A C 1
ATOM 2939 O O . VAL A 1 372 ? 2.254 10.648 8.565 1.00 50.47 372 VAL A O 1
ATOM 2942 N N . LEU A 1 373 ? 3.141 8.970 7.361 1.00 46.50 373 LEU A N 1
ATOM 2943 C CA . LEU A 1 373 ? 2.652 7.862 8.194 1.00 46.50 373 LEU A CA 1
ATOM 2944 C C . LEU A 1 373 ? 3.712 7.348 9.165 1.00 46.50 373 LEU A C 1
ATOM 2946 O O . LEU A 1 373 ? 4.906 7.336 8.860 1.00 46.50 373 LEU A O 1
ATOM 2950 N N . GLY A 1 374 ? 3.241 6.831 10.302 1.00 51.50 374 GLY A N 1
ATOM 2951 C CA . GLY A 1 374 ? 4.062 6.107 11.272 1.00 51.50 374 GLY A CA 1
ATOM 2952 C C . GLY A 1 374 ? 5.088 6.985 11.980 1.00 51.50 374 GLY A C 1
ATOM 2953 O O . GLY A 1 374 ? 6.252 6.600 12.041 1.00 51.50 374 GLY A O 1
ATOM 2954 N N . GLY A 1 375 ? 4.688 8.184 12.417 1.00 53.88 375 GLY A N 1
ATOM 2955 C CA . GLY A 1 375 ? 5.562 9.072 13.192 1.00 53.88 375 GLY A CA 1
ATOM 2956 C C . GLY A 1 375 ? 6.678 9.759 12.397 1.00 53.88 375 GLY A C 1
ATOM 2957 O O . GLY A 1 375 ? 7.525 10.424 12.985 1.00 53.88 375 GLY A O 1
ATOM 2958 N N . ARG A 1 376 ? 6.733 9.587 11.067 1.00 59.25 376 ARG A N 1
ATOM 2959 C CA . ARG A 1 376 ? 7.880 10.038 10.268 1.00 59.25 376 ARG A CA 1
ATOM 2960 C C . ARG A 1 376 ? 8.040 11.558 10.344 1.00 59.25 376 ARG A C 1
ATOM 2962 O O . ARG A 1 376 ? 7.115 12.288 9.998 1.00 59.25 376 ARG A O 1
ATOM 2969 N N . ALA A 1 377 ? 9.238 11.991 10.743 1.00 68.12 377 ALA A N 1
ATOM 2970 C CA . ALA A 1 377 ? 9.602 13.397 10.912 1.00 68.12 377 ALA A CA 1
ATOM 2971 C C . ALA A 1 377 ? 8.630 14.161 11.828 1.00 68.12 377 ALA A C 1
ATOM 2973 O O . ALA A 1 377 ? 8.241 15.280 11.515 1.00 68.12 377 ALA A O 1
ATOM 2974 N N . MET A 1 378 ? 8.228 13.554 12.949 1.00 80.50 378 MET A N 1
ATOM 2975 C CA . MET A 1 378 ? 7.484 14.228 14.015 1.00 80.50 378 MET A CA 1
ATOM 2976 C C . MET A 1 378 ? 8.413 14.490 15.201 1.00 80.50 378 MET A C 1
ATOM 2978 O O . MET A 1 378 ? 9.206 13.620 15.552 1.00 80.50 378 MET A O 1
ATOM 2982 N N . GLU A 1 379 ? 8.311 15.664 15.820 1.00 86.00 379 GLU A N 1
ATOM 2983 C CA . GLU A 1 379 ? 9.106 16.012 17.005 1.00 86.00 379 GLU A CA 1
ATOM 2984 C C . GLU A 1 379 ? 8.239 16.741 18.033 1.00 86.00 379 GLU A C 1
ATOM 2986 O O . GLU A 1 379 ? 7.395 17.574 17.686 1.00 86.00 379 GLU A O 1
ATOM 2991 N N . ILE A 1 380 ? 8.452 16.410 19.307 1.00 89.81 380 ILE A N 1
ATOM 2992 C CA . ILE A 1 380 ? 7.879 17.136 20.438 1.00 89.81 380 ILE A CA 1
ATOM 2993 C C . ILE A 1 380 ? 8.834 18.279 20.770 1.00 89.81 380 ILE A C 1
ATOM 2995 O O . ILE A 1 380 ? 9.977 18.064 21.177 1.00 89.81 380 ILE A O 1
ATOM 2999 N N . CYS A 1 381 ? 8.357 19.502 20.583 1.00 91.75 381 CYS A N 1
ATOM 3000 C CA . CYS A 1 381 ? 9.098 20.714 20.873 1.00 91.75 381 CYS A CA 1
ATOM 3001 C C . CYS A 1 381 ? 8.669 21.280 22.229 1.00 91.75 381 CYS A C 1
ATOM 3003 O O . CYS A 1 381 ? 7.487 21.552 22.442 1.00 91.75 381 CYS A O 1
ATOM 3005 N N . TYR A 1 382 ? 9.628 21.498 23.128 1.00 91.88 382 TYR A N 1
ATOM 3006 C CA . TYR A 1 382 ? 9.381 22.025 24.478 1.00 91.88 382 TYR A CA 1
ATOM 3007 C C . TYR A 1 382 ? 9.572 23.540 24.580 1.00 91.88 382 TYR A C 1
ATOM 3009 O O . TYR A 1 382 ? 9.077 24.172 25.514 1.00 91.88 382 TYR A O 1
ATOM 3017 N N . ASP A 1 383 ? 10.269 24.135 23.616 1.00 92.44 383 ASP A N 1
ATOM 3018 C CA . ASP A 1 383 ? 10.505 25.569 23.555 1.00 92.44 383 ASP A CA 1
ATOM 3019 C C . ASP A 1 383 ? 10.501 26.096 22.115 1.00 92.44 383 ASP A C 1
ATOM 3021 O O . ASP A 1 383 ? 10.509 25.350 21.131 1.00 92.44 383 ASP A O 1
ATOM 3025 N N . MET A 1 384 ? 10.484 27.425 21.997 1.00 92.25 384 MET A N 1
ATOM 3026 C CA . MET A 1 384 ? 10.415 28.108 20.707 1.00 92.25 384 MET A CA 1
ATOM 3027 C C . MET A 1 384 ? 11.671 27.898 19.851 1.00 92.25 384 MET A C 1
ATOM 3029 O O . MET A 1 384 ? 11.574 27.900 18.628 1.00 92.25 384 MET A O 1
ATOM 3033 N N . ALA A 1 385 ? 12.846 27.717 20.460 1.00 92.25 385 ALA A N 1
ATOM 3034 C CA . ALA A 1 385 ? 14.090 27.557 19.713 1.00 92.25 385 ALA A CA 1
ATOM 3035 C C . ALA A 1 385 ? 14.146 26.181 19.034 1.00 92.25 385 ALA A C 1
ATOM 3037 O O . ALA A 1 385 ? 14.454 26.093 17.843 1.00 92.25 385 ALA A O 1
ATOM 3038 N N . GLN A 1 386 ? 13.788 25.124 19.769 1.00 91.75 386 GLN A N 1
ATOM 3039 C CA . GLN A 1 386 ? 13.627 23.775 19.232 1.00 91.75 386 GLN A CA 1
ATOM 3040 C C . GLN A 1 386 ? 12.537 23.747 18.156 1.00 91.75 386 GLN A C 1
ATOM 3042 O O . GLN A 1 386 ? 12.765 23.234 17.061 1.00 91.75 386 GLN A O 1
ATOM 3047 N N . PHE A 1 387 ? 11.389 24.366 18.445 1.00 92.44 387 PHE A N 1
ATOM 3048 C CA . PHE A 1 387 ? 10.266 24.463 17.519 1.00 92.44 387 PHE A CA 1
ATOM 3049 C C . PHE A 1 387 ? 10.654 25.128 16.196 1.00 92.44 387 PHE A C 1
ATOM 3051 O O . PHE A 1 387 ? 10.369 24.589 15.131 1.00 92.44 387 PHE A O 1
ATOM 3058 N N . GLU A 1 388 ? 11.338 26.274 16.229 1.00 91.81 388 GLU A N 1
ATOM 3059 C CA . GLU A 1 388 ? 11.707 26.978 14.999 1.00 91.81 388 GLU A CA 1
ATOM 3060 C C . GLU A 1 388 ? 12.682 26.184 14.128 1.00 91.81 388 GLU A C 1
ATOM 3062 O O . GLU A 1 388 ? 12.530 26.169 12.904 1.00 91.81 388 GLU A O 1
ATOM 3067 N N . ARG A 1 389 ? 13.657 25.510 14.752 1.00 89.62 389 ARG A N 1
ATOM 3068 C CA . ARG A 1 389 ? 14.602 24.640 14.046 1.00 89.62 389 ARG A CA 1
ATOM 3069 C C . ARG A 1 389 ? 13.860 23.515 13.335 1.00 89.62 389 ARG A C 1
ATOM 3071 O O . ARG A 1 389 ? 14.012 23.346 12.128 1.00 89.62 389 ARG A O 1
ATOM 3078 N N . PHE A 1 390 ? 13.025 22.792 14.073 1.00 89.44 390 PHE A N 1
ATOM 3079 C CA . PHE A 1 390 ? 12.359 21.621 13.528 1.00 89.44 390 PHE A CA 1
ATOM 3080 C C . PHE A 1 390 ? 11.295 21.975 12.487 1.00 89.44 390 PHE A C 1
ATOM 3082 O O . PHE A 1 390 ? 11.190 21.313 11.462 1.00 89.44 390 PHE A O 1
ATOM 3089 N N . VAL A 1 391 ? 10.535 23.059 12.675 1.00 89.12 391 VAL A N 1
ATOM 3090 C CA . VAL A 1 391 ? 9.558 23.502 11.667 1.00 89.12 391 VAL A CA 1
ATOM 3091 C C . VAL A 1 391 ? 10.250 23.902 10.359 1.00 89.12 391 VAL A C 1
ATOM 3093 O O . VAL A 1 391 ? 9.714 23.636 9.283 1.00 89.12 391 VAL A O 1
ATOM 3096 N N . ALA A 1 392 ? 11.444 24.502 10.419 1.00 87.12 392 ALA A N 1
ATOM 3097 C CA . ALA A 1 392 ? 12.214 24.809 9.216 1.00 87.12 392 ALA A CA 1
ATOM 3098 C C . ALA A 1 392 ? 12.598 23.532 8.449 1.00 87.12 392 ALA A C 1
ATOM 3100 O O . ALA A 1 392 ? 12.412 23.474 7.233 1.00 87.12 392 ALA A O 1
ATOM 3101 N N . GLU A 1 393 ? 13.054 22.495 9.153 1.00 84.00 393 GLU A N 1
ATOM 3102 C CA . GLU A 1 393 ? 13.332 21.175 8.571 1.00 84.00 393 GLU A CA 1
ATOM 3103 C C . GLU A 1 393 ? 12.054 20.519 8.026 1.00 84.00 393 GLU A C 1
ATOM 3105 O O . GLU A 1 393 ? 12.028 20.034 6.893 1.00 84.00 393 GLU A O 1
ATOM 3110 N N . ALA A 1 394 ? 10.954 20.584 8.778 1.00 83.44 394 ALA A N 1
ATOM 3111 C CA . ALA A 1 394 ? 9.663 20.044 8.377 1.00 83.44 394 ALA A CA 1
ATOM 3112 C C . ALA A 1 394 ? 9.125 20.712 7.103 1.00 83.44 394 ALA A C 1
ATOM 3114 O O . ALA A 1 394 ? 8.557 20.019 6.264 1.00 83.44 394 ALA A O 1
ATOM 3115 N N . PHE A 1 395 ? 9.335 22.018 6.897 1.00 82.25 395 PHE A N 1
ATOM 3116 C CA . PHE A 1 395 ? 8.957 22.689 5.645 1.00 82.25 395 PHE A CA 1
ATOM 3117 C C . PHE A 1 395 ? 9.759 22.200 4.436 1.00 82.25 395 PHE A C 1
ATOM 3119 O O . PHE A 1 395 ? 9.205 22.121 3.337 1.00 82.25 395 PHE A O 1
ATOM 3126 N N . VAL A 1 396 ? 11.035 21.848 4.627 1.00 76.62 396 VAL A N 1
ATOM 3127 C CA . VAL A 1 396 ? 11.857 21.236 3.573 1.00 76.62 396 VAL A CA 1
ATOM 3128 C C . VAL A 1 396 ? 11.309 19.851 3.226 1.00 76.62 396 VAL A C 1
ATOM 3130 O O . VAL A 1 396 ? 11.104 19.545 2.052 1.00 76.62 396 VAL A O 1
ATOM 3133 N N . VAL A 1 397 ? 10.989 19.042 4.241 1.00 69.81 397 VAL A N 1
ATOM 3134 C CA . VAL A 1 397 ? 10.430 17.689 4.067 1.00 69.81 397 VAL A CA 1
ATOM 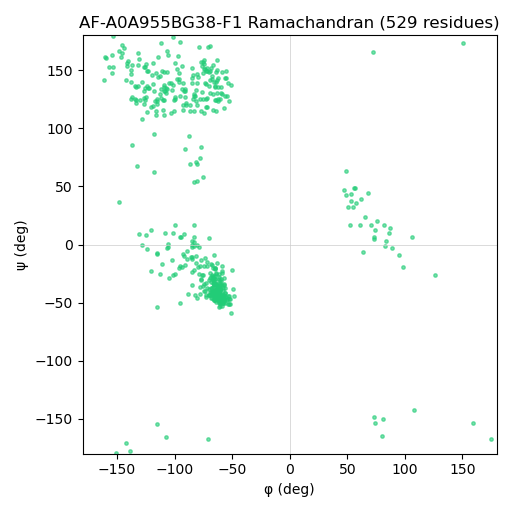3135 C C . VAL A 1 397 ? 9.022 17.716 3.463 1.00 69.81 397 VAL A C 1
ATOM 3137 O O . VAL A 1 397 ? 8.686 16.862 2.647 1.00 69.81 397 VAL A O 1
ATOM 3140 N N . ALA A 1 398 ? 8.200 18.698 3.831 1.00 67.44 398 ALA A N 1
ATOM 3141 C CA . ALA A 1 398 ? 6.816 18.819 3.385 1.00 67.44 398 ALA A CA 1
ATOM 3142 C C . ALA A 1 398 ? 6.678 19.267 1.917 1.00 67.44 398 ALA A C 1
ATOM 3144 O O . ALA A 1 398 ? 5.577 19.201 1.378 1.00 67.44 398 ALA A O 1
ATOM 3145 N N . GLN A 1 399 ? 7.753 19.727 1.259 1.00 67.25 399 GLN A N 1
ATOM 3146 C CA . GLN A 1 399 ? 7.775 20.089 -0.171 1.00 67.25 399 GLN A CA 1
ATOM 3147 C C . GLN A 1 399 ? 6.585 20.974 -0.613 1.00 67.25 399 GLN A C 1
ATOM 3149 O O . GLN A 1 399 ? 5.919 20.720 -1.615 1.00 67.25 399 GLN A O 1
ATOM 3154 N N . GLY A 1 400 ? 6.290 22.023 0.161 1.00 67.19 400 GLY A N 1
ATOM 3155 C CA . GLY A 1 400 ? 5.184 22.954 -0.112 1.00 67.19 400 GLY A CA 1
ATOM 3156 C C . GLY A 1 400 ? 3.832 22.563 0.498 1.00 67.19 400 GLY A C 1
ATOM 3157 O O . GLY A 1 400 ? 2.879 23.340 0.404 1.00 67.19 400 GLY A O 1
ATOM 3158 N N . GLN A 1 401 ? 3.742 21.409 1.165 1.00 73.94 401 GLN A N 1
ATOM 3159 C CA . GLN A 1 401 ? 2.602 21.046 2.007 1.00 73.94 401 GLN A CA 1
ATOM 3160 C C . GLN A 1 401 ? 2.644 21.786 3.356 1.00 73.94 401 GLN A C 1
ATOM 3162 O O . GLN A 1 401 ? 3.716 22.185 3.820 1.00 73.94 401 GLN A O 1
ATOM 3167 N N . PRO A 1 402 ? 1.484 22.001 4.004 1.00 80.81 402 PRO A N 1
ATOM 3168 C CA . PRO A 1 402 ? 1.450 22.605 5.329 1.00 80.81 402 PRO A CA 1
ATOM 3169 C C . PRO A 1 402 ? 2.088 21.703 6.398 1.00 80.81 402 PRO A C 1
ATOM 3171 O O . PRO A 1 402 ? 2.086 20.475 6.292 1.00 80.81 402 PRO A O 1
ATOM 3174 N N . VAL A 1 403 ? 2.581 22.326 7.465 1.00 84.75 403 VAL A N 1
ATOM 3175 C CA . VAL A 1 403 ? 3.020 21.664 8.698 1.00 84.75 403 VAL A CA 1
ATOM 3176 C C . VAL A 1 403 ? 1.926 21.830 9.752 1.00 84.75 403 VAL A C 1
ATOM 3178 O O . VAL A 1 403 ? 1.313 22.893 9.868 1.00 84.75 403 VAL A O 1
ATOM 3181 N N . LEU A 1 404 ? 1.656 20.760 10.486 1.00 85.94 404 LEU A N 1
ATOM 3182 C CA . LEU A 1 404 ? 0.675 20.691 11.560 1.00 85.94 404 LEU A CA 1
ATOM 3183 C C . LEU A 1 404 ? 1.377 20.902 12.899 1.00 85.94 404 LEU A C 1
ATOM 3185 O O . LEU A 1 404 ? 2.486 20.405 13.118 1.00 85.94 404 LEU A O 1
ATOM 3189 N N . ILE A 1 405 ? 0.721 21.647 13.778 1.00 89.69 405 ILE A N 1
ATOM 3190 C CA . ILE A 1 405 ? 1.169 21.886 15.144 1.00 89.69 405 ILE A CA 1
ATOM 3191 C C . ILE A 1 405 ? 0.015 21.501 16.055 1.00 89.69 405 ILE A C 1
ATOM 3193 O O . ILE A 1 405 ? -1.060 22.089 15.954 1.00 89.69 405 ILE A O 1
ATOM 3197 N N . ASP A 1 406 ? 0.247 20.554 16.950 1.00 89.00 406 ASP A N 1
ATOM 3198 C CA . ASP A 1 406 ? -0.726 20.104 17.939 1.00 89.00 406 ASP A CA 1
ATOM 3199 C C . ASP A 1 406 ? -0.180 20.349 19.346 1.00 89.00 406 ASP A C 1
ATOM 3201 O O . ASP A 1 406 ? 1.019 20.224 19.598 1.00 89.00 406 ASP A O 1
ATOM 3205 N N . ARG A 1 407 ? -1.056 20.675 20.297 1.00 90.94 407 ARG A N 1
ATOM 3206 C CA . ARG A 1 407 ? -0.711 20.675 21.717 1.00 90.94 407 ARG A CA 1
ATOM 3207 C C . ARG A 1 407 ? -0.331 19.254 22.104 1.00 90.94 407 ARG A C 1
ATOM 3209 O O . ARG A 1 407 ? -1.145 18.342 21.962 1.00 90.94 407 ARG A O 1
ATOM 3216 N N . PHE A 1 408 ? 0.872 19.078 22.635 1.00 90.19 408 PHE A N 1
ATOM 3217 C CA . PHE A 1 408 ? 1.266 17.788 23.171 1.00 90.19 408 PHE A CA 1
ATOM 3218 C C . PHE A 1 408 ? 0.585 17.570 24.530 1.00 90.19 408 PHE A C 1
ATOM 3220 O O . PHE A 1 408 ? 0.645 18.420 25.426 1.00 90.19 408 PHE A O 1
ATOM 3227 N N . LEU A 1 409 ? -0.127 16.452 24.658 1.00 88.56 409 LEU A N 1
ATOM 3228 C CA . LEU A 1 409 ? -0.849 16.082 25.870 1.00 88.56 409 LEU A CA 1
ATOM 3229 C C . LEU A 1 409 ? 0.066 15.246 26.770 1.00 88.56 409 LEU A C 1
ATOM 3231 O O . LEU A 1 409 ? -0.020 14.026 26.770 1.00 88.56 409 LEU A O 1
ATOM 3235 N N . GLU A 1 410 ? 0.927 15.914 27.541 1.00 87.62 410 GLU A N 1
ATOM 3236 C CA . GLU A 1 410 ? 1.751 15.248 28.567 1.00 87.62 410 GLU A CA 1
ATOM 3237 C C . GLU A 1 410 ? 0.886 14.522 29.602 1.00 87.62 410 GLU A C 1
ATOM 3239 O O . GLU A 1 410 ? -0.215 15.002 29.916 1.00 87.62 410 GLU A O 1
ATOM 3244 N N . ASP A 1 411 ? 1.412 13.418 30.142 1.00 89.00 411 ASP A N 1
ATOM 3245 C CA . ASP A 1 411 ? 0.786 12.568 31.163 1.00 89.00 411 ASP A CA 1
ATOM 3246 C C . ASP A 1 411 ? -0.618 12.066 30.760 1.00 89.00 411 ASP A C 1
ATOM 3248 O O . ASP A 1 411 ? -1.528 11.950 31.591 1.00 89.00 411 ASP A O 1
ATOM 3252 N N . ALA A 1 412 ? -0.838 11.840 29.461 1.00 94.56 412 ALA A N 1
ATOM 3253 C CA . ALA A 1 412 ? -2.103 11.347 28.930 1.00 94.56 412 ALA A CA 1
ATOM 3254 C C . ALA A 1 412 ? -2.022 9.857 28.585 1.00 94.56 412 ALA A C 1
ATOM 3256 O O . ALA A 1 412 ? -1.052 9.389 27.999 1.00 94.56 412 ALA A O 1
ATOM 3257 N N . ILE A 1 413 ? -3.083 9.120 28.905 1.00 96.75 413 ILE A N 1
ATOM 3258 C CA . ILE A 1 413 ? -3.231 7.707 28.549 1.00 96.75 413 ILE A CA 1
ATOM 3259 C C . ILE A 1 413 ? -3.729 7.628 27.107 1.00 96.75 413 ILE A C 1
ATOM 3261 O O . ILE A 1 413 ? -4.781 8.192 26.796 1.00 96.75 413 ILE A O 1
ATOM 3265 N N . GLU A 1 414 ? -3.011 6.932 26.230 1.00 97.50 414 GLU A N 1
ATOM 3266 C CA . GLU A 1 414 ? -3.459 6.704 24.854 1.00 97.50 414 GLU A CA 1
ATOM 3267 C C . GLU A 1 414 ? -4.395 5.486 24.773 1.00 97.50 414 GLU A C 1
ATOM 3269 O O . GLU A 1 414 ? -4.257 4.503 25.508 1.00 97.50 414 GLU A O 1
ATOM 3274 N N . VAL A 1 415 ? -5.414 5.578 23.915 1.00 98.19 415 VAL A N 1
ATOM 3275 C CA . VAL A 1 415 ? -6.440 4.544 23.748 1.00 98.19 415 VAL A CA 1
ATOM 3276 C C . VAL A 1 415 ? -6.733 4.326 22.273 1.00 98.19 415 VAL A C 1
ATOM 3278 O O . VAL A 1 415 ? -7.121 5.261 21.574 1.00 98.19 415 VAL A O 1
ATOM 3281 N N . ASP A 1 416 ? -6.650 3.077 21.825 1.00 98.06 416 ASP A N 1
ATOM 3282 C CA . ASP A 1 416 ? -7.137 2.650 20.513 1.00 98.06 416 ASP A CA 1
ATOM 3283 C C . ASP A 1 416 ? -8.526 2.018 20.632 1.00 98.06 416 ASP A C 1
ATOM 3285 O O . ASP A 1 416 ? -8.826 1.265 21.564 1.00 98.06 416 ASP A O 1
ATOM 3289 N N . VAL A 1 417 ? -9.383 2.284 19.650 1.00 98.50 417 VAL A N 1
ATOM 3290 C CA . VAL A 1 417 ? -10.719 1.694 19.565 1.00 98.50 417 VAL A CA 1
ATOM 3291 C C . VAL A 1 417 ? -10.967 1.187 18.160 1.00 98.50 417 VAL A C 1
ATOM 3293 O O . VAL A 1 417 ? -10.965 1.972 17.217 1.00 98.50 417 VAL A O 1
ATOM 3296 N N . ASP A 1 418 ? -11.263 -0.104 18.031 1.00 98.56 418 ASP A N 1
ATOM 3297 C CA . ASP A 1 418 ? -11.706 -0.693 16.767 1.00 98.56 418 ASP A CA 1
ATOM 3298 C C . ASP A 1 418 ? -13.223 -0.906 16.790 1.00 98.56 418 ASP A C 1
ATOM 3300 O O . ASP A 1 418 ? -13.788 -1.450 17.747 1.00 98.56 418 ASP A O 1
ATOM 3304 N N . ALA A 1 419 ? -13.894 -0.494 15.716 1.00 98.50 419 ALA A N 1
ATOM 3305 C CA . ALA A 1 419 ? -15.337 -0.593 15.545 1.00 98.50 419 ALA A CA 1
ATOM 3306 C C . ALA A 1 419 ? -15.709 -1.068 14.134 1.00 98.50 419 ALA A C 1
ATOM 3308 O O . ALA A 1 419 ? -14.971 -0.858 13.170 1.00 98.50 419 ALA A O 1
ATOM 3309 N N . VAL A 1 420 ? -16.885 -1.686 14.015 1.00 98.56 420 VAL A N 1
ATOM 3310 C CA . VAL A 1 420 ? -17.507 -2.021 12.727 1.00 98.56 420 VAL A CA 1
ATOM 3311 C C . VAL A 1 420 ? -18.843 -1.297 12.622 1.00 98.56 420 VAL A C 1
ATOM 3313 O O . VAL A 1 420 ? -19.589 -1.221 13.598 1.00 98.56 420 VAL A O 1
ATOM 3316 N N . SER A 1 421 ? -19.133 -0.757 11.442 1.00 98.38 421 SER A N 1
ATOM 3317 C CA . SER A 1 421 ? -20.379 -0.058 11.129 1.00 98.38 421 SER A CA 1
ATOM 3318 C C . SER A 1 421 ? -20.959 -0.578 9.821 1.00 98.38 421 SER A C 1
ATOM 3320 O O . SER A 1 421 ? -20.209 -0.732 8.863 1.00 98.38 421 SER A O 1
ATOM 3322 N N . ASP A 1 422 ? -22.269 -0.813 9.756 1.00 97.56 422 ASP A N 1
ATOM 3323 C CA . ASP A 1 422 ? -22.998 -1.096 8.504 1.00 97.56 422 ASP A CA 1
ATOM 3324 C C . ASP A 1 422 ? -23.651 0.150 7.884 1.00 97.56 422 ASP A C 1
ATOM 3326 O O . ASP A 1 422 ? -24.346 0.068 6.875 1.00 97.56 422 ASP A O 1
ATOM 3330 N N . GLY A 1 423 ? -23.378 1.322 8.462 1.00 93.25 423 GLY A N 1
ATOM 3331 C CA . GLY A 1 423 ? -23.937 2.612 8.060 1.00 93.25 423 GLY A CA 1
ATOM 3332 C C . GLY A 1 423 ? -25.126 3.046 8.919 1.00 93.25 423 GLY A C 1
ATOM 3333 O O . GLY A 1 423 ? -25.410 4.243 8.987 1.00 93.25 423 GLY A O 1
ATOM 3334 N N . GLU A 1 424 ? -25.766 2.117 9.634 1.00 91.62 424 GLU A N 1
ATOM 3335 C CA . GLU A 1 424 ? -26.860 2.403 10.570 1.00 91.62 424 GLU A CA 1
ATOM 3336 C C . GLU A 1 424 ? -26.456 2.066 12.011 1.00 91.62 424 GLU A C 1
ATOM 3338 O O . GLU A 1 424 ? -26.520 2.903 12.928 1.00 91.62 424 GLU A O 1
ATOM 3343 N N . GLN A 1 425 ? -26.009 0.829 12.205 1.00 96.56 425 GLN A N 1
ATOM 3344 C CA . GLN A 1 425 ? -25.530 0.294 13.463 1.00 96.56 425 GLN A CA 1
ATOM 3345 C C . GLN A 1 425 ? -24.009 0.379 13.532 1.00 96.56 425 GLN A C 1
ATOM 3347 O O . GLN A 1 425 ? -23.301 0.268 12.536 1.00 96.56 425 GLN A O 1
ATOM 3352 N N . VAL A 1 426 ? -23.507 0.584 14.749 1.00 98.31 426 VAL A N 1
ATOM 3353 C CA . VAL A 1 426 ? -22.074 0.634 15.034 1.00 98.31 426 VAL A CA 1
ATOM 3354 C C . VAL A 1 426 ? -21.815 -0.208 16.268 1.00 98.31 426 VAL A C 1
ATOM 3356 O O . VAL A 1 426 ? -22.415 0.029 17.319 1.00 98.31 426 VAL A O 1
ATOM 3359 N N . ILE A 1 427 ? -20.902 -1.166 16.150 1.00 98.19 427 ILE A N 1
ATOM 3360 C CA . ILE A 1 427 ? -20.466 -2.018 17.252 1.00 98.19 427 ILE A CA 1
ATOM 3361 C C . ILE A 1 427 ? -18.993 -1.725 17.527 1.00 98.19 427 ILE A C 1
ATOM 3363 O O . ILE A 1 427 ? -18.135 -1.888 16.661 1.00 98.19 427 ILE A O 1
ATOM 3367 N N . VAL A 1 428 ? -18.697 -1.299 18.757 1.00 98.44 428 VAL A N 1
ATOM 3368 C CA . VAL A 1 428 ? -17.320 -1.180 19.249 1.00 98.44 428 VAL A CA 1
ATOM 3369 C C . VAL A 1 428 ? -16.811 -2.573 19.602 1.00 98.44 428 VAL A C 1
ATOM 3371 O O . VAL A 1 428 ? -17.324 -3.196 20.537 1.00 98.44 428 VAL A O 1
ATOM 3374 N N . MET A 1 429 ? -15.802 -3.028 18.865 1.00 98.19 429 MET A N 1
ATOM 3375 C CA . MET A 1 429 ? -15.253 -4.382 18.935 1.00 98.19 429 MET A CA 1
ATOM 3376 C C . MET A 1 429 ? -14.209 -4.520 20.038 1.00 98.19 429 MET A C 1
ATOM 3378 O O . MET A 1 429 ? -14.140 -5.558 20.686 1.00 98.19 429 MET A O 1
ATOM 3382 N N . GLY A 1 430 ? -13.425 -3.472 20.287 1.00 97.62 430 GLY A N 1
ATOM 3383 C CA . GLY A 1 430 ? -12.415 -3.461 21.339 1.00 97.62 430 GLY A CA 1
ATOM 3384 C C . GLY A 1 430 ? -12.008 -2.043 21.705 1.00 97.62 430 GLY A C 1
ATOM 3385 O O . GLY A 1 430 ? -11.912 -1.189 20.831 1.00 97.62 430 GLY A O 1
ATOM 3386 N N . VAL A 1 431 ? -11.791 -1.810 22.999 1.00 98.56 431 VAL A N 1
ATOM 3387 C CA . VAL A 1 431 ? -11.153 -0.601 23.536 1.00 98.56 431 VAL A CA 1
ATOM 3388 C C . VAL A 1 431 ? -9.847 -1.064 24.167 1.00 98.56 431 VAL A C 1
ATOM 3390 O O . VAL A 1 431 ? -9.869 -1.986 24.983 1.00 98.56 431 VAL A O 1
ATOM 3393 N N . MET A 1 432 ? -8.732 -0.477 23.752 1.00 98.50 432 MET A N 1
ATOM 3394 C CA . MET A 1 432 ? -7.382 -0.884 24.126 1.00 98.50 432 MET A CA 1
ATOM 3395 C C . MET A 1 432 ? -6.686 0.284 24.807 1.00 98.50 432 MET A C 1
ATOM 3397 O O . MET A 1 432 ? -6.512 1.330 24.195 1.00 98.50 432 MET A O 1
ATOM 3401 N N . GLU A 1 433 ? -6.302 0.107 26.064 1.00 98.31 433 GLU A N 1
ATOM 3402 C CA . GLU A 1 433 ? -5.542 1.101 26.826 1.00 98.31 433 GLU A CA 1
ATOM 3403 C C . GLU A 1 433 ? -4.048 0.841 26.648 1.00 98.31 433 GLU A C 1
ATOM 3405 O O . GLU A 1 433 ? -3.603 -0.290 26.858 1.00 98.31 433 GLU A O 1
ATOM 3410 N N . HIS A 1 434 ? -3.280 1.849 26.239 1.00 98.12 434 HIS A N 1
ATOM 3411 C CA . HIS A 1 434 ? -1.827 1.725 26.120 1.00 98.12 434 HIS A CA 1
ATOM 3412 C C . HIS A 1 434 ? -1.162 1.740 27.502 1.00 98.12 434 HIS A C 1
ATOM 3414 O O . HIS A 1 434 ? -1.693 2.311 28.453 1.00 98.12 434 HIS A O 1
ATOM 3420 N N . ILE A 1 435 ? -0.012 1.074 27.618 1.00 97.00 435 ILE A N 1
ATOM 3421 C CA . ILE A 1 435 ? 0.825 1.109 28.825 1.00 97.00 435 ILE A CA 1
ATOM 3422 C C . ILE A 1 435 ? 1.673 2.379 28.834 1.00 97.00 435 ILE A C 1
ATOM 3424 O O . ILE A 1 435 ? 1.780 3.053 29.857 1.00 97.00 435 ILE A O 1
ATOM 3428 N N . GLU A 1 436 ? 2.291 2.685 27.698 1.00 95.56 436 GLU A N 1
ATOM 3429 C CA . GLU A 1 436 ? 3.008 3.926 27.472 1.00 95.56 436 GLU A CA 1
ATOM 3430 C C . GLU A 1 436 ? 2.036 5.105 27.321 1.00 95.56 436 GLU A C 1
ATOM 3432 O O . GLU A 1 436 ? 0.909 4.969 26.842 1.00 95.56 436 GLU A O 1
ATOM 3437 N N . GLU A 1 437 ? 2.489 6.283 27.742 1.00 91.38 437 GLU A N 1
ATOM 3438 C CA . GLU A 1 437 ? 1.729 7.523 27.615 1.00 91.38 437 GLU A CA 1
ATOM 3439 C C . GLU A 1 437 ? 1.717 8.033 26.169 1.00 91.38 437 GLU A C 1
ATOM 3441 O O . GLU A 1 437 ? 2.606 7.731 25.361 1.00 91.38 437 GLU A O 1
ATOM 3446 N N . ALA A 1 438 ? 0.722 8.869 25.865 1.00 87.94 438 ALA A N 1
ATOM 3447 C CA . ALA A 1 438 ? 0.594 9.532 24.578 1.00 87.94 438 ALA A CA 1
ATOM 3448 C C . ALA A 1 438 ? 1.892 10.274 24.229 1.00 87.94 438 ALA A C 1
ATOM 3450 O O . ALA A 1 438 ? 2.369 11.123 24.981 1.00 87.94 438 ALA A O 1
ATOM 3451 N N . GLY A 1 439 ? 2.458 9.948 23.069 1.00 83.00 439 GLY A N 1
ATOM 3452 C CA . GLY A 1 439 ? 3.775 10.422 22.631 1.00 83.00 439 GLY A CA 1
ATOM 3453 C C . GLY A 1 439 ? 4.717 9.294 22.235 1.00 83.00 439 GLY A C 1
ATOM 3454 O O . GLY A 1 439 ? 5.561 9.494 21.361 1.00 83.00 439 GLY A O 1
ATOM 3455 N N . VAL A 1 440 ? 4.516 8.096 22.787 1.00 86.38 440 VAL A N 1
ATOM 3456 C CA . VAL A 1 440 ? 5.003 6.857 22.172 1.00 86.38 440 VAL A CA 1
ATOM 3457 C C . VAL A 1 440 ? 3.978 6.426 21.129 1.00 86.38 440 VAL A C 1
ATOM 3459 O O . VAL A 1 440 ? 2.785 6.385 21.396 1.00 86.38 440 VAL A O 1
ATOM 3462 N N . HIS A 1 441 ? 4.423 6.168 19.901 1.00 85.88 441 HIS A N 1
ATOM 3463 C CA . HIS A 1 441 ? 3.511 5.857 18.805 1.00 85.88 441 HIS A CA 1
ATOM 3464 C C . HIS A 1 441 ? 2.768 4.535 19.066 1.00 85.88 441 HIS A C 1
ATOM 3466 O O . HIS A 1 441 ? 3.406 3.534 19.375 1.00 85.88 441 HIS A O 1
ATOM 3472 N N . SER A 1 442 ? 1.454 4.487 18.807 1.00 85.25 442 SER A N 1
ATOM 3473 C CA . SER A 1 442 ? 0.586 3.309 19.019 1.00 85.25 442 SER A CA 1
ATOM 3474 C C . SER A 1 442 ? 1.084 1.979 18.440 1.00 85.25 442 SER A C 1
ATOM 3476 O O . SER A 1 442 ? 0.637 0.906 18.827 1.00 85.25 442 SER A O 1
ATOM 3478 N N . GLY A 1 443 ? 1.967 2.028 17.442 1.00 87.00 443 GLY A N 1
ATOM 3479 C CA . GLY A 1 443 ? 2.583 0.836 16.849 1.00 87.00 443 GLY A CA 1
ATOM 3480 C C . GLY A 1 443 ? 3.718 0.230 17.672 1.00 87.00 443 GLY A C 1
ATOM 3481 O O . GLY A 1 443 ? 4.051 -0.927 17.439 1.00 87.00 443 GLY A O 1
ATOM 3482 N N . ASP A 1 444 ? 4.277 1.007 18.596 1.00 92.00 444 ASP A N 1
ATOM 3483 C CA . ASP A 1 444 ? 5.404 0.643 19.453 1.00 92.00 444 ASP A CA 1
ATOM 3484 C C . ASP A 1 444 ? 4.971 0.493 20.926 1.00 92.00 444 ASP A C 1
ATOM 3486 O O . ASP A 1 444 ? 5.689 -0.128 21.708 1.00 92.00 444 ASP A O 1
ATOM 3490 N N . SER A 1 445 ? 3.795 1.019 21.294 1.00 94.31 445 SER A N 1
ATOM 3491 C CA . SER A 1 445 ? 3.208 0.888 22.631 1.00 94.31 445 SER A CA 1
ATOM 3492 C C . SER A 1 445 ? 2.657 -0.517 22.889 1.00 94.31 445 SER A C 1
ATOM 3494 O O . SER A 1 445 ? 1.980 -1.120 22.048 1.00 94.31 445 SER A O 1
ATOM 3496 N N . ALA A 1 446 ? 2.875 -1.031 24.098 1.00 97.44 446 ALA A N 1
ATOM 3497 C CA . ALA A 1 446 ? 2.097 -2.149 24.609 1.00 97.44 446 ALA A CA 1
ATOM 3498 C C . ALA A 1 446 ? 0.665 -1.680 24.913 1.00 97.44 446 ALA A C 1
ATOM 3500 O O . ALA A 1 446 ? 0.440 -0.539 25.312 1.00 97.44 446 ALA A O 1
ATOM 3501 N N . CYS A 1 447 ? -0.326 -2.562 24.765 1.00 97.44 447 CYS A N 1
ATOM 3502 C CA . CYS A 1 447 ? -1.712 -2.236 25.100 1.00 97.44 447 CYS A CA 1
ATOM 3503 C C . CYS A 1 447 ? -2.453 -3.397 25.771 1.00 97.44 447 CYS A C 1
ATOM 3505 O O . CYS A 1 447 ? -2.082 -4.567 25.642 1.00 97.44 447 CYS A O 1
ATOM 3507 N N . VAL A 1 448 ? -3.516 -3.058 26.502 1.00 98.00 448 VAL A N 1
ATOM 3508 C CA . VAL A 1 448 ? -4.347 -3.986 27.273 1.00 98.00 448 VAL A CA 1
ATOM 3509 C C . VAL A 1 448 ? -5.801 -3.878 26.826 1.00 98.00 448 VAL A C 1
ATOM 3511 O O . VAL A 1 448 ? -6.353 -2.787 26.690 1.00 98.00 448 VAL A O 1
ATOM 3514 N N . ILE A 1 449 ? -6.431 -5.036 26.628 1.00 97.31 449 ILE A N 1
ATOM 3515 C CA . ILE A 1 449 ? -7.862 -5.176 26.364 1.00 97.31 449 ILE A CA 1
ATOM 3516 C C . ILE A 1 449 ? -8.467 -6.154 27.390 1.00 97.31 449 ILE A C 1
ATOM 3518 O O . ILE A 1 449 ? -7.994 -7.290 27.491 1.00 97.31 449 ILE A O 1
ATOM 3522 N N . PRO A 1 450 ? -9.507 -5.766 28.152 1.00 97.06 450 PRO A N 1
ATOM 3523 C CA . PRO A 1 450 ? -10.090 -4.420 28.246 1.00 97.06 450 PRO A CA 1
ATOM 3524 C C . PRO A 1 450 ? -9.147 -3.412 28.943 1.00 97.06 450 PRO A C 1
ATOM 3526 O O . PRO A 1 450 ? -8.147 -3.838 29.522 1.00 97.06 450 PRO A O 1
ATOM 3529 N N . PRO A 1 451 ? -9.471 -2.101 28.940 1.00 97.75 451 PRO A N 1
ATOM 3530 C CA . PRO A 1 451 ? -8.736 -1.097 29.711 1.00 97.75 451 PRO A CA 1
ATOM 3531 C C . PRO A 1 451 ? -8.573 -1.509 31.178 1.00 97.75 451 PRO A C 1
ATOM 3533 O O . PRO A 1 451 ? -9.515 -2.027 31.787 1.00 97.75 451 PRO A O 1
ATOM 3536 N N . TYR A 1 452 ? -7.381 -1.302 31.734 1.00 97.06 452 TYR A N 1
ATOM 3537 C CA . TYR A 1 452 ? -7.001 -1.782 33.063 1.00 97.06 452 TYR A CA 1
ATOM 3538 C C . TYR A 1 452 ? -7.063 -0.691 34.138 1.00 97.06 452 TYR A C 1
ATOM 3540 O O . TYR A 1 452 ? -7.251 -1.023 35.311 1.00 97.06 452 TYR A O 1
ATOM 3548 N N . SER A 1 453 ? -6.915 0.587 33.768 1.00 96.75 453 SER A N 1
ATOM 3549 C CA . SER A 1 453 ? -6.910 1.711 34.714 1.00 96.75 453 SER A CA 1
ATOM 3550 C C . SER A 1 453 ? -8.012 2.741 34.451 1.00 96.75 453 SER A C 1
ATOM 3552 O O . SER A 1 453 ? -8.438 3.438 35.380 1.00 96.75 453 SER A O 1
ATOM 3554 N N . LEU A 1 454 ? -8.529 2.812 33.219 1.00 97.00 454 LEU A N 1
ATOM 3555 C CA . LEU A 1 454 ? -9.550 3.793 32.857 1.00 97.00 454 LEU A CA 1
ATOM 3556 C C . LEU A 1 454 ? -10.893 3.544 33.574 1.00 97.00 454 LEU A C 1
ATOM 3558 O O . LEU A 1 454 ? -11.446 2.442 33.510 1.00 97.00 454 LEU A O 1
ATOM 3562 N N . PRO A 1 455 ? -11.491 4.572 34.213 1.00 96.69 455 PRO A N 1
ATOM 3563 C CA . PRO A 1 455 ? -12.801 4.441 34.841 1.00 96.69 455 PRO A CA 1
ATOM 3564 C C . PRO A 1 455 ? -13.903 4.099 33.832 1.00 96.69 455 PRO A C 1
ATOM 3566 O O . PRO A 1 455 ? -13.952 4.657 32.737 1.00 96.69 455 PRO A O 1
ATOM 3569 N N . GLY A 1 456 ? -14.869 3.270 34.241 1.00 97.00 456 GLY A N 1
ATOM 3570 C CA . GLY A 1 456 ? -16.001 2.858 33.397 1.00 97.00 456 GLY A CA 1
ATOM 3571 C C . GLY A 1 456 ? -16.735 4.002 32.670 1.00 97.00 456 GLY A C 1
ATOM 3572 O O . GLY A 1 456 ? -16.985 3.864 31.474 1.00 97.00 456 GLY A O 1
ATOM 3573 N N . PRO A 1 457 ? -17.037 5.148 33.319 1.00 97.56 457 PRO A N 1
ATOM 3574 C CA . PRO A 1 457 ? -17.648 6.294 32.638 1.00 97.56 457 PRO A CA 1
ATOM 3575 C C . PRO A 1 457 ? -16.799 6.880 31.501 1.00 97.56 457 PRO A C 1
ATOM 3577 O O . PRO A 1 457 ? -17.351 7.279 30.483 1.00 97.56 457 PRO A O 1
ATOM 3580 N N . VAL A 1 458 ? -15.470 6.883 31.640 1.00 97.88 458 VAL A N 1
ATOM 3581 C CA . VAL A 1 458 ? -14.542 7.366 30.602 1.00 97.88 458 VAL A CA 1
ATOM 3582 C C . VAL A 1 458 ? -14.522 6.400 29.421 1.00 97.88 458 VAL A C 1
ATOM 3584 O O . VAL A 1 458 ? -14.609 6.814 28.269 1.00 97.88 458 VAL A O 1
ATOM 3587 N N . VAL A 1 459 ? -14.482 5.092 29.695 1.00 98.31 459 VAL A N 1
ATOM 3588 C CA . VAL A 1 459 ? -14.578 4.063 28.648 1.00 98.31 459 VAL A CA 1
ATOM 3589 C C . VAL A 1 459 ? -15.910 4.174 27.899 1.00 98.31 459 VAL A C 1
ATOM 3591 O O . VAL A 1 459 ? -15.951 4.006 26.682 1.00 98.31 459 VAL A O 1
ATOM 3594 N N . GLN A 1 460 ? -17.001 4.494 28.597 1.00 98.31 460 GLN A N 1
ATOM 3595 C CA . GLN A 1 460 ? -18.302 4.710 27.970 1.00 98.31 460 GLN A CA 1
ATOM 3596 C C . GLN A 1 460 ? -18.321 5.969 27.085 1.00 98.31 460 GLN A C 1
ATOM 3598 O O . GLN A 1 460 ? -18.806 5.889 25.958 1.00 98.31 460 GLN A O 1
ATOM 3603 N N . GLU A 1 461 ? -17.730 7.084 27.529 1.00 98.25 461 GLU A N 1
ATOM 3604 C CA . GLU A 1 461 ? -17.563 8.303 26.718 1.00 98.25 461 GLU A CA 1
ATOM 3605 C C . GLU A 1 461 ? -16.776 8.018 25.426 1.00 98.25 461 GLU A C 1
ATOM 3607 O O . GLU A 1 461 ? -17.201 8.403 24.337 1.00 98.25 461 GLU A O 1
ATOM 3612 N N . ILE A 1 462 ? -15.683 7.252 25.520 1.00 98.56 462 ILE A N 1
ATOM 3613 C CA . ILE A 1 462 ? -14.877 6.811 24.369 1.00 98.56 462 ILE A CA 1
ATOM 3614 C C . ILE A 1 462 ? -15.718 5.993 23.374 1.00 98.56 462 ILE A C 1
ATOM 3616 O O . ILE A 1 462 ? -15.652 6.205 22.157 1.00 98.56 462 ILE A O 1
ATOM 3620 N N . ARG A 1 463 ? -16.547 5.066 23.873 1.00 98.62 463 ARG A N 1
ATOM 3621 C CA . ARG A 1 463 ? -17.444 4.252 23.033 1.00 98.62 463 ARG A CA 1
ATOM 3622 C C . ARG A 1 463 ? -18.491 5.114 22.333 1.00 98.62 463 ARG A C 1
ATOM 3624 O O . ARG A 1 463 ? -18.721 4.939 21.138 1.00 98.62 463 ARG A O 1
ATOM 3631 N N . GLU A 1 464 ? -19.108 6.045 23.050 1.00 98.44 464 GLU A N 1
ATOM 3632 C CA . GLU A 1 464 ? -20.119 6.955 22.504 1.00 98.44 464 GLU A CA 1
ATOM 3633 C C . GLU A 1 464 ? -19.530 7.890 21.446 1.00 98.44 464 GLU A C 1
ATOM 3635 O O . GLU A 1 464 ? -20.108 8.023 20.364 1.00 98.44 464 GLU A O 1
ATOM 3640 N N . ALA A 1 465 ? -18.345 8.453 21.701 1.00 98.38 465 ALA A N 1
ATOM 3641 C CA . ALA A 1 465 ? -17.608 9.263 20.737 1.00 98.38 465 ALA A CA 1
ATOM 3642 C C . ALA A 1 465 ? -17.275 8.466 19.466 1.00 98.38 465 ALA A C 1
ATOM 3644 O O . ALA A 1 465 ? -17.502 8.946 18.354 1.00 98.38 465 ALA A O 1
ATOM 3645 N N . THR A 1 466 ? -16.813 7.220 19.620 1.00 98.44 466 THR A N 1
ATOM 3646 C CA . THR A 1 466 ? -16.531 6.310 18.496 1.00 98.44 466 THR A CA 1
ATOM 3647 C C . THR A 1 466 ? -17.783 6.070 17.650 1.00 98.44 466 THR A C 1
ATOM 3649 O O . THR A 1 466 ? -17.751 6.226 16.429 1.00 98.44 466 THR A O 1
ATOM 3652 N N . ILE A 1 467 ? -18.917 5.751 18.281 1.00 98.44 467 ILE A N 1
ATOM 3653 C CA . ILE A 1 467 ? -20.191 5.520 17.582 1.00 98.44 467 ILE A CA 1
ATOM 3654 C C . ILE A 1 467 ? -20.665 6.787 16.859 1.00 98.44 467 ILE A C 1
ATOM 3656 O O . ILE A 1 467 ? -21.116 6.715 15.713 1.00 98.44 467 ILE A O 1
ATOM 3660 N N . ALA A 1 468 ? -20.560 7.950 17.506 1.00 97.75 468 ALA A N 1
ATOM 3661 C CA . ALA A 1 468 ? -20.949 9.228 16.921 1.00 97.75 468 ALA A CA 1
ATOM 3662 C C . ALA A 1 468 ? -20.118 9.558 15.671 1.00 97.75 468 ALA A C 1
ATOM 3664 O O . ALA A 1 468 ? -20.685 9.936 14.642 1.00 97.75 468 ALA A O 1
ATOM 3665 N N . MET A 1 469 ? -18.798 9.352 15.730 1.00 97.12 469 MET A N 1
ATOM 3666 C CA . MET A 1 469 ? -17.907 9.559 14.587 1.00 97.12 469 MET A CA 1
ATOM 3667 C C . MET A 1 469 ? -18.211 8.600 13.437 1.00 97.12 469 MET A C 1
ATOM 3669 O O . MET A 1 469 ? -18.347 9.059 12.303 1.00 97.12 469 MET A O 1
ATOM 3673 N N . ALA A 1 470 ? -18.405 7.305 13.711 1.00 97.06 470 ALA A N 1
ATOM 3674 C CA . ALA A 1 470 ? -18.704 6.325 12.662 1.00 97.06 470 ALA A CA 1
ATOM 3675 C C . ALA A 1 470 ? -20.004 6.667 11.913 1.00 97.06 470 ALA A C 1
ATOM 3677 O O . ALA A 1 470 ? -20.044 6.633 10.682 1.00 97.06 470 ALA A O 1
ATOM 3678 N N . ARG A 1 471 ? -21.051 7.062 12.654 1.00 96.62 471 ARG A N 1
ATOM 3679 C CA . ARG A 1 471 ? -22.340 7.490 12.085 1.00 96.62 471 ARG A CA 1
ATOM 3680 C C . ARG A 1 471 ? -22.211 8.759 11.255 1.00 96.62 471 ARG A C 1
ATOM 3682 O O . ARG A 1 471 ? -22.762 8.832 10.161 1.00 96.62 471 ARG A O 1
ATOM 3689 N N . TYR A 1 472 ? -21.486 9.756 11.759 1.00 94.88 472 TYR A N 1
ATOM 3690 C CA . TYR A 1 472 ? -21.304 11.020 11.049 1.00 94.88 472 TYR A CA 1
ATOM 3691 C C . TYR A 1 472 ? -20.520 10.833 9.744 1.00 94.88 472 TYR A C 1
ATOM 3693 O O . TYR A 1 472 ? -20.905 11.371 8.706 1.00 94.88 472 TYR A O 1
ATOM 3701 N N . LEU A 1 473 ? -19.450 10.035 9.789 1.00 94.12 473 LEU A N 1
ATOM 3702 C CA . LEU A 1 473 ? -18.626 9.695 8.627 1.00 94.12 473 LEU A CA 1
ATOM 3703 C C . LEU A 1 473 ? -19.329 8.740 7.655 1.00 94.12 473 LEU A C 1
ATOM 3705 O O . LEU A 1 473 ? -18.895 8.624 6.509 1.00 94.12 473 LEU A O 1
ATOM 3709 N N . LYS A 1 474 ? -20.419 8.090 8.084 1.00 95.50 474 LYS A N 1
ATOM 3710 C CA . LYS A 1 474 ? -21.119 7.034 7.338 1.00 95.50 474 LYS A CA 1
ATOM 3711 C C . LYS A 1 474 ? -20.176 5.883 6.990 1.00 95.50 474 LYS A C 1
ATOM 3713 O O . LYS A 1 474 ? -20.071 5.467 5.838 1.00 95.50 474 LYS A O 1
ATOM 3718 N N . VAL A 1 475 ? -19.442 5.414 7.995 1.00 97.50 475 VAL A N 1
ATOM 3719 C CA . VAL A 1 475 ? -18.534 4.273 7.849 1.00 97.50 475 VAL A CA 1
ATOM 3720 C C . VAL A 1 475 ? -19.333 3.029 7.475 1.00 97.50 475 VAL A C 1
ATOM 3722 O O . VAL A 1 475 ? -20.356 2.742 8.099 1.00 97.50 475 VAL A O 1
ATOM 3725 N N . VAL A 1 476 ? -18.825 2.274 6.500 1.00 98.31 476 VAL A N 1
ATOM 3726 C CA . VAL A 1 476 ? -19.326 0.945 6.132 1.00 98.31 476 VAL A CA 1
ATOM 3727 C C . VAL A 1 476 ? -18.135 -0.014 6.112 1.00 98.31 476 VAL A C 1
ATOM 3729 O O . VAL A 1 476 ? -17.271 0.063 5.241 1.00 98.31 476 VAL A O 1
ATOM 3732 N N . GLY A 1 477 ? -18.065 -0.907 7.093 1.00 98.19 477 GLY A N 1
ATOM 3733 C CA . GLY A 1 477 ? -16.906 -1.751 7.369 1.00 98.19 477 GLY A CA 1
ATOM 3734 C C . GLY A 1 477 ? -16.170 -1.321 8.640 1.00 98.19 477 GLY A C 1
ATOM 3735 O O . GLY A 1 477 ? -16.795 -0.976 9.641 1.00 98.19 477 GLY A O 1
ATOM 3736 N N . LEU A 1 478 ? -14.838 -1.401 8.613 1.00 98.12 478 LEU A N 1
ATOM 3737 C CA . LEU A 1 478 ? -13.963 -1.135 9.759 1.00 98.12 478 LEU A CA 1
ATOM 3738 C C . LEU A 1 478 ? -13.658 0.356 9.942 1.00 98.12 478 LEU A C 1
ATOM 3740 O O . LEU A 1 478 ? -13.473 1.092 8.973 1.00 98.12 478 LEU A O 1
ATOM 3744 N N . MET A 1 479 ? -13.527 0.763 11.201 1.00 97.38 479 MET A N 1
ATOM 3745 C CA . MET A 1 479 ? -12.957 2.042 11.606 1.00 97.38 479 MET A CA 1
ATOM 3746 C C . MET A 1 479 ? -12.138 1.859 12.880 1.00 97.38 479 MET A C 1
ATOM 3748 O O . MET A 1 479 ? -12.543 1.138 13.790 1.00 97.38 479 MET A O 1
ATOM 3752 N N . ASN A 1 480 ? -11.020 2.566 12.948 1.00 97.69 480 ASN A N 1
ATOM 3753 C CA . ASN A 1 480 ? -10.205 2.725 14.138 1.00 97.69 480 ASN A CA 1
ATOM 3754 C C . ASN A 1 480 ? -10.217 4.189 14.588 1.00 97.69 480 ASN A C 1
ATOM 3756 O O . ASN A 1 480 ? -10.258 5.097 13.756 1.00 97.69 480 ASN A O 1
ATOM 3760 N N . VAL A 1 481 ? -10.192 4.415 15.895 1.00 97.56 481 VAL A N 1
ATOM 3761 C CA . VAL A 1 481 ? -10.113 5.747 16.495 1.00 97.56 481 VAL A CA 1
ATOM 3762 C C . VAL A 1 481 ? -9.055 5.737 17.585 1.00 97.56 481 VAL A C 1
ATOM 3764 O O . VAL A 1 481 ? -9.050 4.834 18.419 1.00 97.56 481 VAL A O 1
ATOM 3767 N N . GLN A 1 482 ? -8.216 6.769 17.603 1.00 96.81 482 GLN A N 1
ATOM 3768 C CA . GLN A 1 482 ? -7.238 7.002 18.660 1.00 96.81 482 GLN A CA 1
ATOM 3769 C C . GLN A 1 482 ? -7.677 8.163 19.545 1.00 96.81 482 GLN A C 1
ATOM 3771 O O . GLN A 1 482 ? -8.064 9.232 19.057 1.00 96.81 482 GLN A O 1
ATOM 3776 N N . PHE A 1 483 ? -7.582 7.956 20.853 1.00 97.56 483 PHE A N 1
ATOM 3777 C CA . PHE A 1 483 ? -7.888 8.944 21.875 1.00 97.56 483 PHE A CA 1
ATOM 3778 C C . PHE A 1 483 ? -6.699 9.142 22.815 1.00 97.56 483 PHE A C 1
ATOM 3780 O O . PHE A 1 483 ? -5.905 8.233 23.026 1.00 97.56 483 PHE A O 1
ATOM 3787 N N . ALA A 1 484 ? -6.639 10.313 23.439 1.00 96.94 484 ALA A N 1
ATOM 3788 C CA . ALA A 1 484 ? -5.826 10.580 24.614 1.00 96.94 484 ALA A CA 1
ATOM 3789 C C . ALA A 1 484 ? -6.743 10.950 25.783 1.00 96.94 484 ALA A C 1
ATOM 3791 O O . ALA A 1 484 ? -7.632 11.793 25.649 1.00 96.94 484 ALA A O 1
ATOM 3792 N N . VAL A 1 485 ? -6.525 10.337 26.941 1.00 97.31 485 VAL A N 1
ATOM 3793 C CA . VAL A 1 485 ? -7.263 10.613 28.172 1.00 97.31 485 VAL A CA 1
ATOM 3794 C C . VAL A 1 485 ? -6.335 11.316 29.144 1.00 97.31 485 VAL A C 1
ATOM 3796 O O . VAL A 1 485 ? -5.358 10.733 29.607 1.00 97.31 485 VAL A O 1
ATOM 3799 N N . LYS A 1 486 ? -6.659 12.564 29.488 1.00 95.19 486 LYS A N 1
ATOM 3800 C CA . LYS A 1 486 ? -5.847 13.371 30.402 1.00 95.19 486 LYS A CA 1
ATOM 3801 C C . LYS A 1 486 ? -6.659 13.877 31.581 1.00 95.19 486 LYS A C 1
ATOM 3803 O O . LYS A 1 486 ? -7.779 14.365 31.416 1.00 95.19 486 LYS A O 1
ATOM 3808 N N . LYS A 1 487 ? -6.083 13.799 32.781 1.00 93.50 487 LYS A N 1
ATOM 3809 C CA . LYS A 1 487 ? -6.685 14.381 33.981 1.00 93.50 487 LYS A CA 1
ATOM 3810 C C . LYS A 1 487 ? -6.358 15.870 34.071 1.00 93.50 487 LYS A C 1
ATOM 3812 O O . LYS A 1 487 ? -5.210 16.232 34.296 1.00 93.50 487 LYS A O 1
ATOM 3817 N N . GLU A 1 488 ? -7.369 16.724 33.969 1.00 90.44 488 GLU A N 1
ATOM 3818 C CA . GLU A 1 488 ? -7.230 18.181 34.093 1.00 90.44 488 GLU A CA 1
ATOM 3819 C C . GLU A 1 488 ? -8.339 18.714 35.003 1.00 90.44 488 GLU A C 1
ATOM 3821 O O . GLU A 1 488 ? -9.479 18.249 34.943 1.00 90.44 488 GLU A O 1
ATOM 3826 N N . ASP A 1 489 ? -7.991 19.625 35.914 1.00 87.94 489 ASP A N 1
ATOM 3827 C CA . ASP A 1 489 ? -8.915 20.221 36.895 1.00 87.94 489 ASP A CA 1
ATOM 3828 C C . ASP A 1 489 ? -9.744 19.201 37.702 1.00 87.94 489 ASP A C 1
ATOM 3830 O O . ASP A 1 489 ? -10.881 19.441 38.106 1.00 87.94 489 ASP A O 1
ATOM 3834 N N . GLY A 1 490 ? -9.159 18.027 37.960 1.00 86.94 490 GLY A N 1
ATOM 3835 C CA . GLY A 1 490 ? -9.794 16.946 38.716 1.00 86.94 490 GLY A CA 1
ATOM 3836 C C . GLY A 1 490 ? -10.736 16.048 37.905 1.00 86.94 490 GLY A C 1
ATOM 3837 O O . GLY A 1 490 ? -11.221 15.064 38.464 1.00 86.94 490 GLY A O 1
ATOM 3838 N N . ALA A 1 491 ? -10.941 16.316 36.612 1.00 90.56 491 ALA A N 1
ATOM 3839 C CA . ALA A 1 491 ? -11.751 15.507 35.702 1.00 90.56 491 ALA A CA 1
ATOM 3840 C C . ALA A 1 491 ? -10.884 14.799 34.648 1.00 90.56 491 ALA A C 1
ATOM 3842 O O . ALA A 1 491 ? -9.840 15.306 34.248 1.00 90.56 491 ALA A O 1
ATOM 3843 N N . MET A 1 492 ? -11.315 13.620 34.195 1.00 94.12 492 MET A N 1
ATOM 3844 C CA . MET A 1 492 ? -10.720 12.960 33.028 1.00 94.12 492 MET A CA 1
ATOM 3845 C C . MET A 1 492 ? -11.332 13.558 31.762 1.00 94.12 492 MET A C 1
ATOM 3847 O O . MET A 1 492 ? -12.553 13.613 31.638 1.00 94.12 492 MET A O 1
ATOM 3851 N N . ASN A 1 493 ? -10.494 14.008 30.837 1.00 95.44 493 ASN A N 1
ATOM 3852 C CA . ASN A 1 493 ? -10.900 14.582 29.563 1.00 95.44 493 ASN A CA 1
AT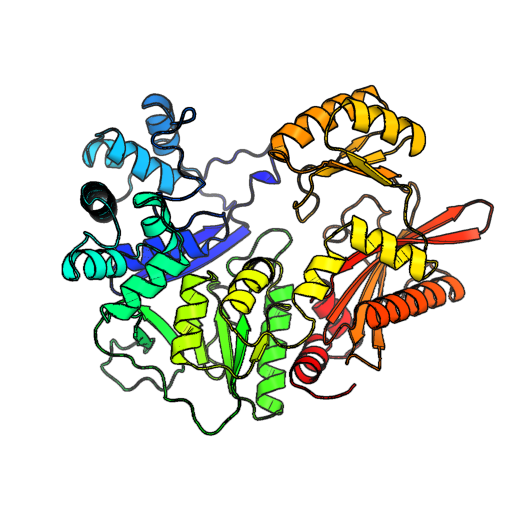OM 3853 C C . ASN A 1 493 ? -10.489 13.638 28.435 1.00 95.44 493 ASN A C 1
ATOM 3855 O O . ASN A 1 493 ? -9.318 13.275 28.339 1.00 95.44 493 ASN A O 1
ATOM 3859 N N . VAL A 1 494 ? -11.453 13.259 27.593 1.00 97.25 494 VAL A N 1
ATOM 3860 C CA . VAL A 1 494 ? -11.234 12.419 26.412 1.00 97.25 494 VAL A CA 1
ATOM 3861 C C . VAL A 1 494 ? -10.999 13.312 25.199 1.00 97.25 494 VAL A C 1
ATOM 3863 O O . VAL A 1 494 ? -11.891 14.052 24.789 1.00 97.25 494 VAL A O 1
ATOM 3866 N N . TYR A 1 495 ? -9.805 13.241 24.624 1.00 96.56 495 TYR A N 1
ATOM 3867 C CA . TYR A 1 495 ? -9.394 13.970 23.429 1.00 96.56 495 TYR A CA 1
ATOM 3868 C C . TYR A 1 495 ? -9.281 13.011 22.247 1.00 96.56 495 TYR A C 1
ATOM 3870 O O . TYR A 1 495 ? -8.650 11.967 22.365 1.00 96.56 495 TYR A O 1
ATOM 3878 N N . VAL A 1 496 ? -9.857 13.357 21.099 1.00 95.69 496 VAL A N 1
ATOM 3879 C CA . VAL A 1 496 ? -9.686 12.588 19.860 1.00 95.69 496 VAL A CA 1
ATOM 3880 C C . VAL A 1 496 ? -8.382 13.007 19.179 1.00 95.69 496 VAL A C 1
ATOM 3882 O O . VAL A 1 496 ? -8.154 14.200 18.969 1.00 95.69 496 VAL A O 1
ATOM 3885 N N . LEU A 1 497 ? -7.542 12.034 18.819 1.00 90.81 497 LEU A N 1
ATOM 3886 C CA . LEU A 1 497 ? -6.270 12.256 18.123 1.00 90.81 497 LEU A CA 1
ATOM 3887 C C . LEU A 1 497 ? -6.424 12.101 16.604 1.00 90.81 497 LEU A C 1
ATOM 3889 O O . LEU A 1 497 ? -6.028 12.976 15.825 1.00 90.81 497 LEU A O 1
ATOM 3893 N N . GLU A 1 498 ? -7.021 10.990 16.177 1.00 90.12 498 GLU A N 1
ATOM 3894 C CA . GLU A 1 498 ? -7.296 10.691 14.773 1.00 90.12 498 GLU A CA 1
ATOM 3895 C C . GLU A 1 498 ? -8.377 9.616 14.615 1.00 90.12 498 GLU A C 1
ATOM 3897 O O . GLU A 1 498 ? -8.672 8.852 15.536 1.00 90.12 498 GLU A O 1
ATOM 3902 N N . VAL A 1 499 ? -8.962 9.563 13.416 1.00 93.44 499 VAL A N 1
ATOM 3903 C CA . VAL A 1 499 ? -9.874 8.505 12.981 1.00 93.44 499 VAL A CA 1
ATOM 3904 C C . VAL A 1 499 ? -9.380 7.923 11.666 1.00 93.44 499 VAL A C 1
ATOM 3906 O O . VAL A 1 499 ? -9.074 8.640 10.718 1.00 93.44 499 VAL A O 1
ATOM 3909 N N . ASN A 1 500 ? -9.330 6.601 11.607 1.00 93.75 500 ASN A N 1
ATOM 3910 C CA . ASN A 1 500 ? -8.883 5.827 10.466 1.00 93.75 500 ASN A CA 1
ATOM 3911 C C . ASN A 1 500 ? -10.065 4.969 9.989 1.00 93.75 500 ASN A C 1
ATOM 3913 O O . ASN A 1 500 ? -10.277 3.888 10.540 1.00 93.75 500 ASN A O 1
ATOM 3917 N N . PRO A 1 501 ? -10.864 5.398 8.995 1.00 94.44 501 PRO A N 1
ATOM 3918 C CA . PRO A 1 501 ? -12.053 4.665 8.548 1.00 94.44 501 PRO A CA 1
ATOM 3919 C C . PRO A 1 501 ? -11.685 3.508 7.596 1.00 94.44 501 PRO A C 1
ATOM 3921 O O . PRO A 1 501 ? -12.143 3.416 6.455 1.00 94.44 501 PRO A O 1
ATOM 3924 N N . ARG A 1 502 ? -10.790 2.650 8.087 1.00 95.06 502 ARG A N 1
ATOM 3925 C CA . ARG A 1 502 ? -10.202 1.478 7.440 1.00 95.06 502 ARG A CA 1
ATOM 3926 C C . ARG A 1 502 ? -9.776 0.461 8.503 1.00 95.06 502 ARG A C 1
ATOM 3928 O O . ARG A 1 502 ? -9.893 0.720 9.700 1.00 95.06 502 ARG A O 1
ATOM 3935 N N . ALA A 1 503 ? -9.233 -0.678 8.076 1.00 96.50 503 ALA A N 1
ATOM 3936 C CA . ALA A 1 503 ? -8.589 -1.603 9.002 1.00 96.50 503 ALA A CA 1
ATOM 3937 C C . ALA A 1 503 ? -7.360 -0.953 9.673 1.00 96.50 503 ALA A C 1
ATOM 3939 O O . ALA A 1 503 ? -6.591 -0.209 9.049 1.00 96.50 503 ALA A O 1
ATOM 3940 N N . SER A 1 504 ? -7.177 -1.244 10.957 1.00 95.50 504 SER A N 1
ATOM 3941 C CA . SER A 1 504 ? -5.989 -0.907 11.742 1.00 95.50 504 SER A CA 1
ATOM 3942 C C . SER A 1 504 ? -5.152 -2.160 11.992 1.00 95.50 504 SER A C 1
ATOM 3944 O O . SER A 1 504 ? -5.614 -3.291 11.823 1.00 95.50 504 SER A O 1
ATOM 3946 N N . ARG A 1 505 ? -3.912 -1.956 12.444 1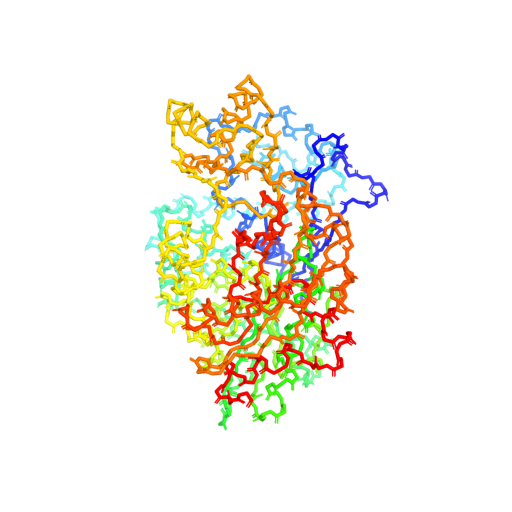.00 94.81 505 ARG A N 1
ATOM 3947 C CA . ARG A 1 505 ? -3.028 -3.062 12.829 1.00 94.81 505 ARG A CA 1
ATOM 3948 C C . ARG A 1 505 ? -3.514 -3.811 14.080 1.00 94.81 505 ARG A C 1
ATOM 3950 O O . ARG A 1 505 ? -3.100 -4.936 14.315 1.00 94.81 505 ARG A O 1
ATOM 3957 N N . THR A 1 506 ? -4.402 -3.218 14.876 1.00 97.31 506 THR A N 1
ATOM 3958 C CA . THR A 1 506 ? -4.939 -3.821 16.105 1.00 97.31 506 THR A CA 1
ATOM 3959 C C . THR A 1 506 ? -6.078 -4.808 15.840 1.00 97.31 506 THR A C 1
ATOM 3961 O O . THR A 1 506 ? -6.354 -5.653 16.691 1.00 97.31 506 THR A O 1
ATOM 3964 N N . VAL A 1 507 ? -6.685 -4.802 14.646 1.00 98.06 507 VAL A N 1
ATOM 3965 C CA . VAL A 1 507 ? -7.816 -5.682 14.290 1.00 98.06 507 VAL A CA 1
ATOM 3966 C C . VAL A 1 507 ? -7.555 -7.173 14.565 1.00 98.06 507 VAL A C 1
ATOM 3968 O O . VAL A 1 507 ? -8.425 -7.810 15.171 1.00 98.06 507 VAL A O 1
ATOM 3971 N N . PRO A 1 508 ? -6.407 -7.776 14.183 1.00 98.12 508 PRO A N 1
ATOM 3972 C CA . PRO A 1 508 ? -6.128 -9.174 14.508 1.00 98.12 508 PRO A CA 1
ATOM 3973 C C . PRO A 1 508 ? -6.033 -9.416 16.019 1.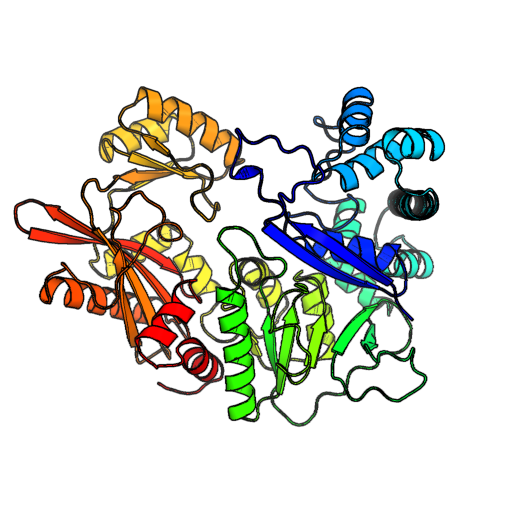00 98.12 508 PRO A C 1
ATOM 3975 O O . PRO A 1 508 ? -6.539 -10.426 16.509 1.00 98.12 508 PRO A O 1
ATOM 3978 N N . PHE A 1 509 ? -5.427 -8.487 16.765 1.00 98.38 509 PHE A N 1
ATOM 3979 C CA . PHE A 1 509 ? -5.316 -8.574 18.221 1.00 98.38 509 PHE A CA 1
ATOM 3980 C C . PHE A 1 509 ? -6.696 -8.528 18.885 1.00 98.38 509 PHE A C 1
ATOM 3982 O O . PHE A 1 509 ? -7.033 -9.436 19.647 1.00 98.38 509 PHE A O 1
ATOM 3989 N N . VAL A 1 510 ? -7.539 -7.558 18.512 1.00 98.31 510 VAL A N 1
ATOM 3990 C CA . VAL A 1 510 ? -8.929 -7.459 18.985 1.00 98.31 510 VAL A CA 1
ATOM 3991 C C . VAL A 1 510 ? -9.705 -8.730 18.651 1.00 98.31 510 VAL A C 1
ATOM 3993 O O . VAL A 1 510 ? -10.404 -9.271 19.510 1.00 98.31 510 VAL A O 1
ATOM 3996 N N . ALA A 1 511 ? -9.551 -9.263 17.438 1.00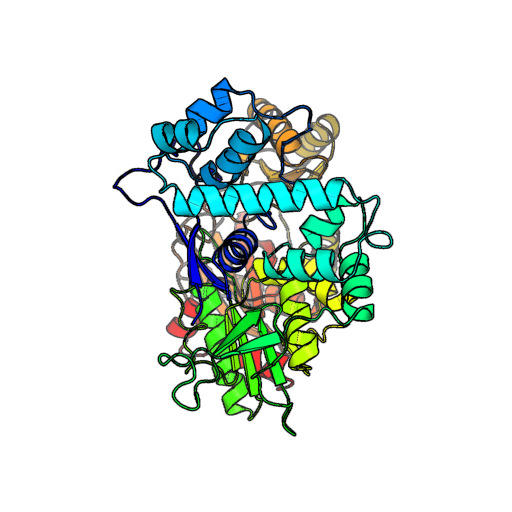 98.00 511 ALA A N 1
ATOM 3997 C CA . ALA A 1 511 ? -10.240 -10.481 17.030 1.00 98.00 511 ALA A CA 1
ATOM 3998 C C . ALA A 1 511 ? -9.843 -11.701 17.875 1.00 98.00 511 ALA A C 1
ATOM 4000 O O . ALA A 1 511 ? -10.697 -12.506 18.253 1.00 98.00 511 ALA A O 1
ATOM 4001 N N . LYS A 1 512 ? -8.555 -11.840 18.209 1.00 98.31 512 LYS A N 1
ATOM 4002 C CA . LYS A 1 512 ? -8.066 -12.941 19.051 1.00 98.31 512 LYS A CA 1
ATOM 4003 C C . LYS A 1 512 ? -8.441 -12.776 20.519 1.00 98.31 512 LYS A C 1
ATOM 4005 O O . LYS A 1 512 ? -8.827 -13.763 21.135 1.00 98.31 512 LYS A O 1
ATOM 4010 N N . ALA A 1 513 ? -8.372 -11.562 21.057 1.00 97.88 513 ALA A N 1
ATOM 4011 C CA . ALA A 1 513 ? -8.711 -11.293 22.451 1.00 97.88 513 ALA A CA 1
ATOM 4012 C C . ALA A 1 513 ? -10.211 -11.468 22.736 1.00 97.88 513 ALA A C 1
ATOM 4014 O O . ALA A 1 513 ? -10.592 -11.973 23.789 1.00 97.88 513 ALA A O 1
ATOM 4015 N N . THR A 1 514 ? -11.068 -11.079 21.789 1.00 96.75 514 THR A N 1
ATOM 4016 C CA . THR A 1 514 ? -12.531 -11.146 21.946 1.00 96.75 514 THR A CA 1
ATOM 4017 C C . THR A 1 514 ? -13.141 -12.457 21.448 1.00 96.75 514 THR A C 1
ATOM 4019 O O . THR A 1 514 ? -14.285 -12.764 21.774 1.00 96.75 514 THR A O 1
ATOM 4022 N N . GLY A 1 515 ? -12.411 -13.225 20.633 1.00 97.19 515 GLY A N 1
ATOM 4023 C CA . GLY A 1 515 ? -12.938 -14.398 19.930 1.00 97.19 515 GLY A CA 1
ATOM 4024 C C . GLY A 1 515 ? -13.865 -14.059 18.755 1.00 97.19 515 GLY A C 1
ATOM 4025 O O . GLY A 1 515 ? -14.455 -14.963 18.163 1.00 97.19 515 GLY A O 1
ATOM 4026 N N . VAL A 1 516 ? -14.000 -12.778 18.397 1.00 97.25 516 VAL A N 1
ATOM 4027 C CA . VAL A 1 516 ? -14.890 -12.306 17.331 1.00 97.25 516 VAL A CA 1
ATOM 4028 C C . VAL A 1 516 ? -14.081 -12.035 16.056 1.00 97.25 516 VAL A C 1
ATOM 4030 O O . VAL A 1 516 ? -13.143 -11.244 16.095 1.00 97.25 516 VAL A O 1
ATOM 4033 N N . PRO A 1 517 ? -14.409 -12.628 14.891 1.00 96.50 517 PRO A N 1
ATOM 4034 C CA . PRO A 1 517 ? -13.634 -12.441 13.662 1.00 96.50 517 PRO A CA 1
ATOM 4035 C C . PRO A 1 517 ? -13.936 -11.083 13.002 1.00 96.50 517 PRO A C 1
ATOM 4037 O O . PRO A 1 517 ? -14.623 -11.013 11.983 1.00 96.50 517 PRO A O 1
ATOM 4040 N N . VAL A 1 518 ? -13.413 -9.999 13.578 1.00 97.75 518 VAL A N 1
ATOM 4041 C CA . VAL A 1 518 ? -13.763 -8.608 13.237 1.00 97.75 518 VAL A CA 1
ATOM 4042 C C . VAL A 1 518 ? -13.646 -8.299 11.737 1.00 97.75 518 VAL A C 1
ATOM 4044 O O . VAL A 1 518 ? -14.608 -7.831 11.131 1.00 97.75 518 VAL A O 1
ATOM 4047 N N . ALA A 1 519 ? -12.505 -8.614 11.112 1.00 98.12 519 ALA A N 1
ATOM 4048 C CA . ALA A 1 519 ? -12.283 -8.362 9.683 1.00 98.12 519 ALA A CA 1
ATOM 4049 C C . ALA A 1 519 ? -13.287 -9.106 8.785 1.00 98.12 519 ALA A C 1
ATOM 4051 O O . ALA A 1 519 ? -13.715 -8.589 7.756 1.00 98.12 519 ALA A O 1
ATOM 4052 N N . LYS A 1 520 ? -13.713 -10.301 9.207 1.00 98.19 520 LYS A N 1
ATOM 4053 C CA . LYS A 1 520 ? -14.697 -11.112 8.488 1.00 98.19 520 LYS A CA 1
ATOM 4054 C C . LYS A 1 520 ? -16.078 -10.465 8.528 1.00 98.19 520 LYS A C 1
ATOM 4056 O O . LYS A 1 520 ? -16.728 -10.376 7.496 1.00 98.19 520 LYS A O 1
ATOM 4061 N N . ILE A 1 521 ? -16.506 -9.999 9.704 1.00 98.38 521 ILE A N 1
ATOM 4062 C CA . ILE A 1 521 ? -17.781 -9.284 9.876 1.00 98.38 521 ILE A CA 1
ATOM 4063 C C . ILE A 1 521 ? -17.783 -8.031 9.002 1.00 98.38 521 ILE A C 1
ATOM 4065 O O . ILE A 1 521 ? -18.691 -7.843 8.199 1.00 98.38 521 ILE A O 1
ATOM 4069 N N . ALA A 1 522 ? -16.721 -7.228 9.081 1.00 98.50 522 ALA A N 1
ATOM 4070 C CA . ALA A 1 522 ? -16.591 -6.020 8.279 1.00 98.50 522 ALA A CA 1
ATOM 4071 C C . ALA A 1 522 ? -16.596 -6.297 6.767 1.00 98.50 522 ALA A C 1
ATOM 4073 O O . ALA A 1 522 ? -17.220 -5.550 6.023 1.00 98.50 522 ALA A O 1
ATOM 4074 N N . ALA A 1 523 ? -15.967 -7.381 6.301 1.00 98.50 523 ALA A N 1
ATOM 4075 C CA . ALA A 1 523 ? -16.026 -7.775 4.894 1.00 98.50 523 ALA A CA 1
ATOM 4076 C C . ALA A 1 523 ? -17.448 -8.137 4.439 1.00 98.50 523 ALA A C 1
ATOM 4078 O O . ALA A 1 523 ? -17.870 -7.691 3.374 1.00 98.50 523 ALA A O 1
ATOM 4079 N N . LYS A 1 524 ? -18.213 -8.877 5.259 1.00 98.56 524 LYS A N 1
ATOM 4080 C CA . LYS A 1 524 ? -19.626 -9.175 4.959 1.00 98.56 524 LYS A CA 1
ATOM 4081 C C . LYS A 1 524 ? -20.463 -7.901 4.895 1.00 98.56 524 LYS A C 1
ATOM 4083 O O . LYS A 1 524 ? -21.290 -7.765 4.000 1.00 98.56 524 LYS A O 1
ATOM 4088 N N . VAL A 1 525 ? -20.204 -6.958 5.799 1.00 98.50 525 VAL A N 1
ATOM 4089 C CA . VAL A 1 525 ? -20.861 -5.646 5.815 1.00 98.50 525 VAL A CA 1
ATOM 4090 C C . VAL A 1 525 ? -20.558 -4.842 4.551 1.00 98.50 525 VAL A C 1
ATOM 4092 O O . VAL A 1 525 ? -21.475 -4.363 3.892 1.00 98.50 525 VAL A O 1
ATOM 4095 N N . MET A 1 526 ? -19.289 -4.754 4.141 1.00 98.38 526 MET A N 1
ATOM 4096 C CA . MET A 1 526 ? -18.915 -4.080 2.889 1.00 98.38 526 MET A CA 1
ATOM 4097 C C . MET A 1 526 ? -19.538 -4.746 1.652 1.00 98.38 526 MET A C 1
ATOM 4099 O O . MET A 1 526 ? -19.800 -4.060 0.667 1.00 98.38 526 MET A O 1
ATOM 4103 N N . ALA A 1 527 ? -19.806 -6.055 1.713 1.00 97.69 527 ALA A N 1
ATOM 4104 C CA . ALA A 1 527 ? -20.504 -6.822 0.681 1.00 97.69 527 ALA A CA 1
ATOM 4105 C C . ALA A 1 527 ? -22.048 -6.772 0.787 1.00 97.69 527 ALA A C 1
ATOM 4107 O O . ALA A 1 527 ? -22.730 -7.418 -0.007 1.00 97.69 527 ALA A O 1
ATOM 4108 N N . GLY A 1 528 ? -22.610 -6.008 1.735 1.00 95.88 528 GLY A N 1
ATOM 4109 C CA . GLY A 1 528 ? -24.047 -5.724 1.832 1.00 95.88 528 GLY A CA 1
ATOM 4110 C C . GLY A 1 528 ? -24.816 -6.445 2.946 1.00 95.88 528 GLY A C 1
ATOM 4111 O O . GLY A 1 528 ? -26.040 -6.338 2.987 1.00 95.88 528 GLY A O 1
ATOM 4112 N N . ALA A 1 529 ? -24.149 -7.175 3.845 1.00 96.75 529 ALA A N 1
ATOM 4113 C CA . ALA A 1 529 ? -24.788 -7.700 5.056 1.00 96.75 529 ALA A CA 1
ATOM 4114 C C . ALA A 1 529 ? -24.959 -6.607 6.132 1.00 96.75 529 ALA A C 1
ATOM 4116 O O . ALA A 1 529 ? -24.212 -5.632 6.161 1.00 96.75 529 ALA A O 1
ATOM 4117 N N . THR A 1 530 ? -25.907 -6.794 7.050 1.00 95.50 530 THR A N 1
ATOM 4118 C CA . THR A 1 530 ? -26.057 -5.959 8.259 1.00 95.50 530 THR A CA 1
ATOM 4119 C C . THR A 1 530 ? -25.396 -6.632 9.467 1.00 95.50 530 THR A C 1
ATOM 4121 O O . THR A 1 530 ? -25.115 -7.835 9.413 1.00 95.50 530 THR A O 1
ATOM 4124 N N . LEU A 1 531 ? -25.133 -5.864 10.531 1.00 92.81 531 LEU A N 1
ATOM 4125 C CA . LEU A 1 531 ? -24.438 -6.325 11.747 1.00 92.81 531 LEU A CA 1
ATOM 4126 C C . LEU A 1 531 ? -25.183 -7.379 12.581 1.00 92.81 531 LEU A C 1
ATOM 4128 O O . LEU A 1 531 ? -26.437 -7.390 12.586 1.00 92.81 531 LEU A O 1
#

Solvent-accessible surface area (backbone atoms only — not comparable to full-atom values): 28295 Å² total; per-residue (Å²): 118,63,30,76,28,75,45,75,27,65,60,57,90,81,38,82,88,54,83,65,65,60,62,97,66,88,74,60,57,31,34,13,35,18,48,14,78,34,63,48,16,4,45,19,38,16,43,36,20,46,80,76,77,42,48,28,90,47,52,38,97,72,46,39,78,92,48,98,75,39,78,51,73,67,56,37,51,51,45,43,52,46,50,41,91,61,32,72,58,42,53,52,52,37,51,76,72,67,52,50,72,66,61,51,27,76,41,54,71,54,57,63,72,60,49,53,51,51,49,53,52,52,51,50,48,52,54,54,57,72,35,95,24,83,90,68,49,53,68,69,61,52,47,50,42,46,45,43,24,57,32,48,56,23,55,10,52,67,48,76,51,53,41,70,56,43,49,52,56,37,47,76,71,71,52,54,77,21,34,42,70,60,56,96,52,66,75,75,55,89,62,85,56,44,31,31,30,58,38,60,65,93,69,63,67,67,75,77,79,62,104,56,56,32,38,34,40,36,36,47,35,32,34,35,95,90,44,53,67,40,25,44,52,31,42,36,32,27,26,52,32,31,51,75,70,68,29,44,20,32,32,38,32,15,26,80,90,44,66,52,67,36,56,88,46,31,68,32,31,35,45,35,39,84,42,68,68,52,50,49,52,48,41,75,65,59,60,51,71,26,31,41,33,45,33,8,42,66,53,25,50,74,38,40,63,63,40,45,75,71,68,47,48,70,40,38,42,48,64,68,45,43,52,40,44,70,33,62,69,54,36,50,55,49,31,60,74,69,73,48,48,56,62,50,65,43,82,24,84,46,72,70,49,42,55,56,42,46,69,72,49,38,72,40,26,32,38,35,37,56,97,57,71,82,68,52,79,51,49,79,22,74,47,70,69,57,36,55,56,50,51,56,53,35,45,64,74,27,72,84,45,45,37,37,39,33,35,49,56,75,88,10,43,24,32,46,32,39,32,37,21,53,52,83,56,65,47,79,72,38,50,30,30,38,75,48,47,48,86,57,56,80,92,78,41,56,68,36,77,66,54,86,82,70,52,68,71,59,56,47,50,53,51,52,52,51,46,52,50,40,55,74,57,45,32,23,12,41,29,28,38,36,34,34,40,30,75,53,98,92,40,80,44,68,26,51,75,52,52,42,66,21,57,50,71,56,49,58,55,41,20,65,76,68,73,44,63,52,48,26,54,22,36,37,24,35,74,70,42,77,130

pLDDT: mean 94.24, std 6.9, range [46.5, 98.88]

Nearest PDB structures (foldseek):
  1bxr-assembly1_A  TM=9.589E-01  e=3.677E-65  Escherichia coli
  1c30-assembly1_A  TM=9.776E-01  e=2.253E-64  Escherichia coli
  1jdb-assembly1_K  TM=9.762E-01  e=4.883E-63  Escherichia coli
  1jdb-assembly1_B  TM=9.791E-01  e=3.938E-62  Escherichia coli
  2ip4-assembly2_B  TM=6.205E-01  e=1.825E-13  Thermus thermophilus HB8

Mean predicted aligned error: 4.93 Å

Foldseek 3Di:
DKDKDKAFAAPCLVVVVDDQFDDPDDRGQWMFMAIARDPLQRQQQRQCLNPPQDRGLDLAPPHCPPHPNQDDPVRLLVPLQTDGNCVSNSLLSCVVVVHDLVSSCVRHVPDSVVSVLSNVLSVLLVVLLVAQALVRDDLVSLLVNVQSNHQLNSRCSSNVHDSVVSVVSCVVSVQAWAKDADAVPPPPDDRPQQEIETHRDDDHDHDAADPAAEEEEEAQRIDDQQQHQLLLLLSLLLQVLCVVVVHFYEYEYGGPVGPSNPSVSGNHYYNGRLDLRGVVSVCVGHVHPEYEQQRNPVSSLVCQVVCVVVVHHYFFQHNVLQVLQLDPVSVVVLCVVVVAAAFQKDKAQDLVSQVVSCVVNDPQKWKAQRPDPDCRLIDGRGDPVSSSVSVVVSNVVNVRGIMMIGHQQPPWWKKKWKWADLLPDIDTLWIWIWPDAPPPDPSRTDIDTPDDPDDPVVVVVVVVVVRSSCNVSSGFFMKMWMWIWHQDPNDTGIHTDGMRSGDGSCQVVSCVVRVNNRSSVSSVSSVPDHD

Radius of gyration: 24.64 Å; Cα contacts (8 Å, |Δi|>4): 1090; chains: 1; bounding box: 61×64×72 Å

Sequence (531 aa):
DYVVTKIPRFAFEKFPEADATLTTQMKSVGETMAIGRTFKESFQKALRGLEVGTFGFGCDGKDLWGTLEQPDVNEIRAKLATPNAERPWYLRYAIKAGMTMDEIFELTAIDRWFLDQLFEIVEMEERLRSVGGIDQVDTPTLKKAKQFGFSDRQLATIWSANELHIRERRKRRGIVATFKSVDTCAAEFEAYTPYYYSTYEDEDETPAKADKQRIMILGGGPNRIGQGIEFDYCCCHASFALREMGIESIMVNSNPETVSTDYDTSDLLFFEPLTVEDVLNICDRVQPDGVIVQFGGQTPLNLARALASAGVPIIGTSVDTIEAAEDREKFQQLLQRLNLKQPANGIVRTMNQARIEAAKIGFPSLVRPSFVLGGRAMEICYDMAQFERFVAEAFVVAQGQPVLIDRFLEDAIEVDVDAVSDGEQVIVMGVMEHIEEAGVHSGDSACVIPPYSLPGPVVQEIREATIAMARYLKVVGLMNVQFAVKKEDGAMNVYVLEVNPRASRTVPFVAKATGVPVAKIAAKVMAGATL